Protein AF-F0SVS3-F1 (afdb_monomer)

Mean predicted aligned error: 13.63 Å

Sequence (379 aa):
MGKRDDFSNKVKKILAQRCAYQCSNPSCEKVTVGAHSQNDKAVSIGRACHIEAASEGGPRYNKNMSPEERKSISNAIWLCASCADRIDKDEIRYPVKLLHEWKSDAEKMINPDNHKRAAGNNIRIVSIANTAGGVGKSFVSAAISVAISKVKSKKVLSVSASQSNHSIEFLGLEEENKKAAQYKLKDCAVKLKTYNLPSHQNINVVFLSELEEIALHQSISFGRTDLKKLLHSTAKENEYEYIVCDCGRGLDTNIQREILLCSTDVIIPVGQHNHAFHGMGLICDLLKNSEACENIWTLYSMGFLTANQKINVGMRRRFLEKQEVFKKFNLEINEIKTVVPKNSYIDKLLWEKEDIFNCNKLKDIFFAYEEVVKECFCN

pLDDT: mean 83.93, std 14.07, range [34.34, 98.38]

Radius of gyration: 24.93 Å; Cα contacts (8 Å, |Δi|>4): 654; chains: 1; bounding box: 62×44×80 Å

Nearest PDB structures (foldseek):
  4rz3-assembly1_B  TM=7.048E-01  e=2.963E-06  Geobacillus thermodenitrificans NG80-2
  2oze-assembly1_A-2  TM=6.343E-01  e=2.500E-06  Streptococcus pyogenes
  2ynm-assembly1_B  TM=6.429E-01  e=7.040E-05  Prochlorococcus marinus
  5aun-assembly1_B  TM=6.182E-01  e=3.998E-05  Thermococcus kodakarensis KOD1
  6uyk-assembly2_D  TM=6.529E-01  e=3.431E-04  Cereibacter sphaeroides

Organism: Syntrophobotulus glycolicus (strain DSM 8271 / FlGlyR) (NCBI:txid645991)

Solvent-accessible surface area (backbone atoms only — not comparable to full-atom values): 20736 Å² total; per-residue (Å²): 133,81,82,66,36,70,64,51,72,68,49,46,52,52,50,31,58,47,29,72,36,28,19,22,49,85,87,64,52,44,74,20,63,46,83,39,100,46,94,94,46,66,42,69,51,53,42,75,38,58,49,41,27,43,34,89,94,38,52,63,50,53,91,86,60,49,71,69,55,36,39,30,68,89,31,45,37,35,22,29,55,71,56,48,55,49,45,60,75,36,42,83,86,48,38,59,69,57,50,53,50,29,39,53,52,33,41,60,72,55,40,77,73,58,77,50,78,65,94,62,85,73,62,38,29,37,28,22,35,26,53,34,81,86,18,41,42,35,59,50,34,31,44,46,44,52,20,42,28,66,76,66,71,40,37,28,36,38,33,29,52,28,97,77,40,55,27,47,40,61,62,63,48,50,82,88,51,53,81,79,31,62,72,65,86,76,90,92,68,100,66,80,61,40,31,50,33,94,89,41,80,50,36,32,38,28,57,34,70,49,53,51,54,49,42,49,51,32,30,74,74,62,74,46,70,60,64,56,61,51,53,52,51,54,22,65,79,68,61,29,49,35,34,32,30,20,22,40,48,29,71,87,45,70,67,19,39,51,50,56,44,51,12,30,30,38,40,30,41,33,43,95,53,74,57,25,61,52,20,43,50,55,53,49,66,66,44,54,80,33,90,43,52,78,44,36,35,39,37,75,29,70,79,62,72,48,94,53,59,66,55,48,52,52,53,50,49,52,49,54,62,47,49,63,59,37,50,77,50,77,46,72,75,44,75,57,81,65,71,55,63,73,63,85,59,54,65,58,41,66,72,68,69,53,62,55,92,78,34,78,93,44,46,68,41,52,52,29,36,34,49,41,41,44,71,76,71,69,117

Foldseek 3Di:
DDDFLEADPVLFVVQCVLLVCFALPPLGRDRQWADDPDNVDIHGQKDWAFLAGRDPPFQNHDPVADSVRRRDSLRTGIHGNVVRVVCRVCCPVRDSVNRSVSSVVSSVVPDPVVVPVPPDLQQAEEEQAFLDPPLCLLVLLLLLQQLCCVLVVAAEEEEELDPLNVNVLLLLDDPVCQVVFDWDDDDDDLAQIWTARPVRRSYIYGYNVSVVVVQVVCCVPSVGDDVLVRVVVNCVVVVGSYYRYSLYNQPPDPSSLNSLLQGQEYEQRAELDPSSLVRVVVSLVSNLPRPRHNAYEYHHGPDPVPVPVVSVVVVVVVVVVVQVVSVVSVDHYHYQPQDQDDAPCPVVVSVVSDNPLPDPSRVSRSVSSSVSCCVPPVD

Structure (mmCIF, N/CA/C/O backbone):
data_AF-F0SVS3-F1
#
_entry.id   AF-F0SVS3-F1
#
loop_
_atom_site.group_PDB
_atom_site.id
_atom_site.type_symbol
_atom_site.label_atom_id
_atom_site.label_alt_id
_atom_site.label_comp_id
_atom_site.label_asym_id
_atom_site.label_entity_id
_atom_site.label_seq_id
_atom_site.pdbx_PDB_ins_code
_atom_site.Cartn_x
_atom_site.Cartn_y
_atom_site.Cartn_z
_atom_site.occupancy
_atom_site.B_iso_or_equiv
_atom_site.auth_seq_id
_atom_site.auth_comp_id
_atom_site.auth_asym_id
_atom_site.auth_atom_id
_atom_site.pdbx_PDB_model_num
ATOM 1 N N . MET A 1 1 ? -21.499 -1.870 48.491 1.00 47.75 1 MET A N 1
ATOM 2 C CA . MET A 1 1 ? -21.360 -1.799 47.019 1.00 47.75 1 MET A CA 1
ATOM 3 C C . MET A 1 1 ? -22.389 -0.809 46.505 1.00 47.75 1 MET A C 1
ATOM 5 O O . MET A 1 1 ? -23.573 -1.040 46.712 1.00 47.75 1 MET A O 1
ATOM 9 N N . GLY A 1 2 ? -21.946 0.324 45.955 1.00 57.66 2 GLY A N 1
ATOM 10 C CA . GLY A 1 2 ? -22.840 1.350 45.409 1.00 57.66 2 GLY A CA 1
ATOM 11 C C . GLY A 1 2 ? -23.622 0.852 44.189 1.00 57.66 2 GLY A C 1
ATOM 12 O O . GLY A 1 2 ? -23.239 -0.123 43.544 1.00 57.66 2 GLY A O 1
ATOM 13 N N . LYS A 1 3 ? -24.739 1.518 43.891 1.00 77.69 3 LYS A N 1
ATOM 14 C CA . LYS A 1 3 ? -25.608 1.232 42.741 1.00 77.69 3 LYS A CA 1
ATOM 15 C C . LYS A 1 3 ? -24.817 1.429 41.437 1.00 77.69 3 LYS A C 1
ATOM 17 O O . LYS A 1 3 ? -24.307 2.518 41.200 1.00 77.69 3 LYS A O 1
ATOM 22 N N . ARG A 1 4 ? -24.697 0.379 40.618 1.00 86.25 4 ARG A N 1
ATOM 23 C CA . ARG A 1 4 ? -24.011 0.416 39.316 1.00 86.25 4 ARG A CA 1
ATOM 24 C C . ARG A 1 4 ? -24.964 0.915 38.232 1.00 86.25 4 ARG A C 1
ATOM 26 O O . ARG A 1 4 ? -26.074 0.401 38.091 1.00 86.25 4 ARG A O 1
ATOM 33 N N . ASP A 1 5 ? -24.530 1.900 37.456 1.00 92.69 5 ASP A N 1
ATOM 34 C CA . ASP A 1 5 ? -25.329 2.501 36.390 1.00 92.69 5 ASP A CA 1
ATOM 35 C C . ASP A 1 5 ? -25.196 1.729 35.063 1.00 92.69 5 ASP A C 1
ATOM 37 O O . ASP A 1 5 ? -24.517 2.150 34.126 1.00 92.69 5 ASP A O 1
ATOM 41 N N . ASP A 1 6 ? -25.847 0.567 34.981 1.00 93.94 6 ASP A N 1
ATOM 42 C CA . ASP A 1 6 ? -25.762 -0.316 33.812 1.00 93.94 6 ASP A CA 1
ATOM 43 C C . ASP A 1 6 ? -26.614 0.133 32.612 1.00 93.94 6 ASP A C 1
ATOM 45 O O . ASP A 1 6 ? -27.716 0.674 32.743 1.00 93.94 6 ASP A O 1
ATOM 49 N N . PHE A 1 7 ? -26.118 -0.170 31.407 1.00 96.75 7 PHE A N 1
ATOM 50 C CA . PHE A 1 7 ? -26.831 0.060 30.151 1.00 96.75 7 PHE A CA 1
ATOM 51 C C . PHE A 1 7 ? -28.076 -0.827 30.019 1.00 96.75 7 PHE A C 1
ATOM 53 O O . PHE A 1 7 ? -28.037 -2.032 30.290 1.00 96.75 7 PHE A O 1
ATOM 60 N N . SER A 1 8 ? -29.158 -0.263 29.478 1.00 96.25 8 SER A N 1
ATOM 61 C CA . SER A 1 8 ? -30.348 -1.037 29.111 1.00 96.25 8 SER A CA 1
ATOM 62 C C . SER A 1 8 ? -30.062 -2.012 27.959 1.00 96.25 8 SER A C 1
ATOM 64 O O . SER A 1 8 ? -29.178 -1.784 27.130 1.00 96.25 8 SER A O 1
ATOM 66 N N . ASN A 1 9 ? -30.859 -3.079 27.835 1.00 95.69 9 ASN A N 1
ATOM 67 C CA . ASN A 1 9 ? -30.738 -4.026 26.715 1.00 95.69 9 ASN A CA 1
ATOM 68 C C . ASN A 1 9 ? -30.910 -3.345 25.347 1.00 95.69 9 ASN A C 1
ATOM 70 O O . ASN A 1 9 ? -30.256 -3.733 24.379 1.00 95.69 9 ASN A O 1
ATOM 74 N N . LYS A 1 10 ? -31.735 -2.290 25.279 1.00 97.12 10 LYS A N 1
ATOM 75 C CA . LYS A 1 10 ? -31.895 -1.460 24.079 1.00 97.12 10 LYS A CA 1
ATOM 76 C C . LYS A 1 10 ? -30.579 -0.774 23.703 1.00 97.12 10 LYS A C 1
ATOM 78 O O . LYS A 1 10 ? -30.176 -0.863 22.548 1.00 97.12 10 LYS A O 1
ATOM 83 N N . VAL A 1 11 ? -29.887 -0.155 24.665 1.00 97.06 11 VAL A N 1
ATOM 84 C CA . VAL A 1 11 ? -28.577 0.482 24.428 1.00 97.06 11 VAL A CA 1
ATOM 85 C C . VAL A 1 11 ? -27.547 -0.550 23.982 1.00 97.06 11 VAL A C 1
ATOM 87 O O . VAL A 1 11 ? -26.893 -0.334 22.968 1.00 97.06 11 VAL A O 1
ATOM 90 N N . LYS A 1 12 ? -27.452 -1.697 24.668 1.00 97.62 12 LYS A N 1
ATOM 91 C CA . LYS A 1 12 ? -26.514 -2.777 24.308 1.00 97.62 12 LYS A CA 1
ATOM 92 C C . LYS A 1 12 ? -26.724 -3.260 22.870 1.00 97.62 12 LYS A C 1
ATOM 94 O O . LYS A 1 12 ? -25.761 -3.384 22.121 1.00 97.62 12 LYS A O 1
ATOM 99 N N . LYS A 1 13 ? -27.983 -3.488 22.476 1.00 96.81 13 LYS A N 1
ATOM 100 C CA . LYS A 1 13 ? -28.342 -3.924 21.120 1.00 96.81 13 LYS A CA 1
ATOM 101 C C . LYS A 1 13 ? -27.985 -2.871 20.070 1.00 96.81 13 LYS A C 1
ATOM 103 O O . LYS A 1 13 ? -27.324 -3.208 19.096 1.00 96.81 13 LYS A O 1
ATOM 108 N N . ILE A 1 14 ? -28.384 -1.613 20.279 1.00 96.94 14 ILE A N 1
ATOM 109 C CA . ILE A 1 14 ? -28.089 -0.520 19.338 1.00 96.94 14 ILE A CA 1
ATOM 110 C C . ILE A 1 14 ? -26.575 -0.330 19.206 1.00 96.94 14 ILE A C 1
ATOM 112 O O . ILE A 1 14 ? -26.070 -0.201 18.098 1.00 96.94 14 ILE A O 1
ATOM 116 N N . LEU A 1 15 ? -25.838 -0.355 20.317 1.00 97.19 15 LEU A N 1
ATOM 117 C CA . LEU A 1 15 ? -24.386 -0.198 20.319 1.00 97.19 15 LEU A CA 1
ATOM 118 C C . LEU A 1 15 ? -23.687 -1.290 19.496 1.00 97.19 15 LEU A C 1
ATOM 120 O O . LEU A 1 15 ? -22.839 -0.973 18.668 1.00 97.19 15 LEU A O 1
ATOM 124 N N . ALA A 1 16 ? -24.085 -2.552 19.676 1.00 96.50 16 ALA A N 1
ATOM 125 C CA . ALA A 1 16 ? -23.562 -3.661 18.882 1.00 96.50 16 ALA A CA 1
ATOM 126 C C . ALA A 1 16 ? -23.890 -3.499 17.386 1.00 96.50 16 ALA A C 1
ATOM 128 O O . ALA A 1 16 ? -23.033 -3.704 16.535 1.00 96.50 16 ALA A O 1
ATOM 129 N N . GLN A 1 17 ? -25.111 -3.072 17.052 1.00 94.81 17 GLN A N 1
ATOM 130 C CA . GLN A 1 17 ? -25.530 -2.851 15.663 1.00 94.81 17 GLN A CA 1
ATOM 131 C C . GLN A 1 17 ? -24.743 -1.727 14.977 1.00 94.81 17 GLN A C 1
ATOM 133 O O . GLN A 1 17 ? -24.368 -1.876 13.818 1.00 94.81 17 GLN A O 1
ATOM 138 N N . ARG A 1 18 ? -24.436 -0.637 15.695 1.00 93.44 18 ARG A N 1
ATOM 139 C CA . ARG A 1 18 ? -23.667 0.511 15.173 1.00 93.44 18 ARG A CA 1
ATOM 140 C C . ARG A 1 18 ? -22.237 0.164 14.747 1.00 93.44 18 ARG A C 1
ATOM 142 O O . ARG A 1 18 ? -21.619 0.947 14.042 1.00 93.44 18 ARG A O 1
ATOM 149 N N . CYS A 1 19 ? -21.727 -0.989 15.168 1.00 91.94 19 CYS A N 1
ATOM 150 C CA . CYS A 1 19 ? -20.414 -1.508 14.795 1.00 91.94 19 CYS A CA 1
ATOM 151 C C . CYS A 1 19 ? -20.501 -2.915 14.176 1.00 91.94 19 CYS A C 1
ATOM 153 O O . CYS A 1 19 ? -19.536 -3.667 14.236 1.00 91.94 19 CYS A O 1
ATOM 155 N N . ALA A 1 20 ? -21.661 -3.304 13.624 1.00 91.62 20 ALA A N 1
ATOM 156 C C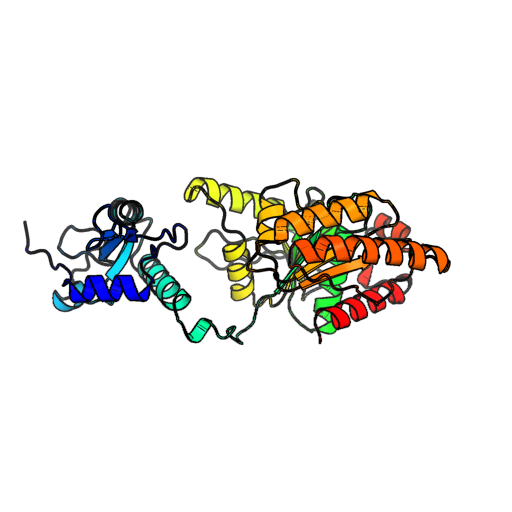A . ALA A 1 20 ? -21.893 -4.610 12.987 1.00 91.62 20 ALA A CA 1
ATOM 157 C C . ALA A 1 20 ? -21.463 -5.813 13.847 1.00 91.62 20 ALA A C 1
ATOM 159 O O . ALA A 1 20 ? -20.986 -6.828 13.342 1.00 91.62 20 ALA A O 1
ATOM 160 N N . TYR A 1 21 ? -21.636 -5.711 15.166 1.00 94.94 21 TYR A N 1
ATOM 161 C CA . TYR A 1 21 ? -21.199 -6.715 16.131 1.00 94.94 21 TYR A CA 1
ATOM 162 C C . TYR A 1 21 ? -19.689 -7.013 16.054 1.00 94.94 21 TYR A C 1
ATOM 164 O O . TYR A 1 21 ? -19.263 -8.097 16.456 1.00 94.94 21 TYR A O 1
ATOM 172 N N . GLN A 1 22 ? -18.859 -6.078 15.594 1.00 93.00 22 GLN A N 1
ATOM 173 C CA . GLN A 1 22 ? -17.401 -6.181 15.624 1.00 93.00 22 GLN A CA 1
ATOM 174 C C . GLN A 1 22 ? -16.813 -5.421 16.814 1.00 93.00 22 GLN A C 1
ATOM 176 O O . GLN A 1 22 ? -17.329 -4.394 17.251 1.00 93.00 22 GLN A O 1
ATOM 181 N N . CYS A 1 23 ? -15.724 -5.946 17.373 1.00 94.62 23 CYS A N 1
ATOM 182 C CA . CYS A 1 23 ? -14.999 -5.287 18.455 1.00 94.62 23 CYS A CA 1
ATOM 183 C C . CYS A 1 23 ? -14.490 -3.907 18.005 1.00 94.62 23 CYS A C 1
ATOM 185 O O . CYS A 1 23 ? -13.712 -3.833 17.060 1.00 94.62 23 CYS A O 1
ATOM 187 N N . SER A 1 24 ? -14.853 -2.835 18.717 1.00 94.38 24 SER A N 1
ATOM 188 C CA . SER A 1 24 ? -14.437 -1.466 18.379 1.00 94.38 24 SER A CA 1
ATOM 189 C C . SER A 1 24 ? -12.953 -1.180 18.620 1.00 94.38 24 SER A C 1
ATOM 191 O O . SER A 1 24 ? -12.482 -0.112 18.255 1.00 94.38 24 SER A O 1
ATOM 193 N N . ASN A 1 25 ? -12.198 -2.099 19.234 1.00 89.19 25 ASN A N 1
ATOM 194 C CA . ASN A 1 25 ? -10.743 -1.982 19.267 1.00 89.19 25 ASN A CA 1
ATOM 195 C C . ASN A 1 25 ? -10.203 -2.171 17.835 1.00 89.19 25 ASN A C 1
ATOM 197 O O . ASN A 1 25 ? -10.298 -3.293 17.321 1.00 89.19 25 ASN A O 1
ATOM 201 N N . PRO A 1 26 ? -9.564 -1.152 1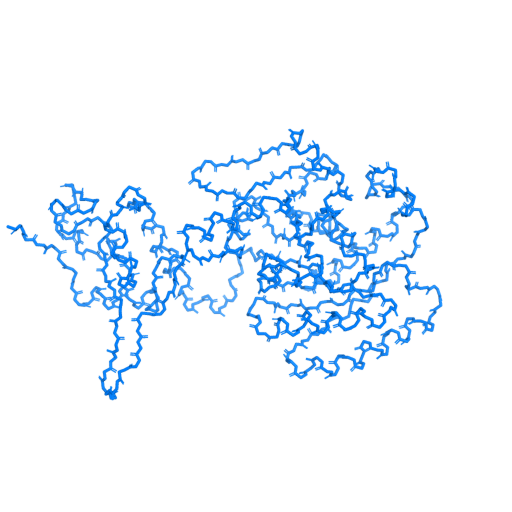7.229 1.00 73.31 26 PRO A N 1
ATOM 202 C CA . PRO A 1 26 ? -9.113 -1.223 15.839 1.00 73.31 26 PRO A CA 1
ATOM 203 C C . PRO A 1 26 ? -8.036 -2.287 15.590 1.00 73.31 26 PRO A C 1
ATOM 205 O O . PRO A 1 26 ? -7.838 -2.750 14.477 1.00 73.31 26 PRO A O 1
ATOM 208 N N . SER A 1 27 ? -7.322 -2.703 16.637 1.00 71.25 27 SER A N 1
ATOM 209 C CA . SER A 1 27 ? -6.347 -3.797 16.548 1.00 71.25 27 SER A CA 1
ATOM 210 C C . SER A 1 27 ? -6.977 -5.189 16.692 1.00 71.25 27 SER A C 1
ATOM 212 O O . SER A 1 27 ? -6.265 -6.184 16.608 1.00 71.25 27 SER A O 1
ATOM 214 N N . CYS A 1 28 ? -8.288 -5.289 16.934 1.00 81.50 28 CYS A N 1
ATOM 215 C CA . CYS A 1 28 ? -8.984 -6.556 17.144 1.00 81.50 28 CYS A CA 1
ATOM 216 C C . CYS A 1 28 ? -10.024 -6.836 16.058 1.00 81.50 28 CYS A C 1
ATOM 218 O O . CYS A 1 28 ? -9.929 -7.880 15.420 1.00 81.50 28 CYS A O 1
ATOM 220 N N . GLU A 1 29 ? -11.027 -5.961 15.899 1.00 80.25 29 GLU A N 1
ATOM 221 C CA . GLU A 1 29 ? -12.121 -6.052 14.900 1.00 80.25 29 GLU A CA 1
ATOM 222 C C . GLU A 1 29 ? -12.883 -7.393 14.861 1.00 80.25 29 GLU A C 1
ATOM 224 O O . GLU A 1 29 ? -13.666 -7.680 13.958 1.00 80.25 29 GLU A O 1
ATOM 229 N N . LYS A 1 30 ? -12.684 -8.241 15.874 1.00 82.81 30 LYS A N 1
ATOM 230 C CA . LYS A 1 30 ? -13.241 -9.589 15.913 1.00 82.81 30 LYS A CA 1
ATOM 231 C C . LYS A 1 30 ? -14.766 -9.534 15.895 1.00 82.81 30 LYS A C 1
ATOM 233 O O . LYS A 1 30 ? -15.363 -8.841 16.723 1.00 82.81 30 LYS A O 1
ATOM 238 N N . VAL A 1 31 ? -15.380 -10.329 15.018 1.00 91.00 31 VAL A N 1
ATOM 239 C CA . VAL A 1 31 ? -16.826 -10.584 15.038 1.00 91.00 31 VAL A CA 1
ATOM 240 C C . VAL A 1 31 ? -17.198 -11.211 16.380 1.00 91.00 31 VAL A C 1
ATOM 242 O O . VAL A 1 31 ? -16.605 -12.197 16.824 1.00 91.00 31 VAL A O 1
ATOM 245 N N . THR A 1 32 ? -18.164 -10.597 17.054 1.00 96.06 32 THR A N 1
ATOM 246 C CA . THR A 1 32 ? -18.535 -10.934 18.433 1.00 96.06 32 THR A CA 1
ATOM 247 C C . THR A 1 32 ? -19.792 -11.786 18.534 1.00 96.06 32 THR A C 1
ATOM 249 O O . THR A 1 32 ? -20.133 -12.195 19.640 1.00 96.06 32 THR A O 1
ATOM 252 N N . VAL A 1 33 ? -20.456 -12.083 17.415 1.00 95.56 33 VAL A N 1
ATOM 253 C CA . VAL A 1 33 ? -21.679 -12.890 17.348 1.00 95.56 33 VAL A CA 1
ATOM 254 C C . VAL A 1 33 ? -21.492 -14.090 16.417 1.00 95.56 33 VAL A C 1
ATOM 256 O O . VAL A 1 33 ? -20.771 -14.001 15.427 1.00 95.56 33 VAL A O 1
ATOM 259 N N . GLY A 1 34 ? -22.132 -15.214 16.727 1.00 90.31 34 GLY A N 1
ATOM 260 C CA . GLY A 1 34 ? -22.084 -16.424 15.909 1.00 90.31 34 GLY A CA 1
ATOM 261 C C . GLY A 1 34 ? -23.301 -17.322 16.112 1.00 90.31 34 GLY A C 1
ATOM 262 O O . GLY A 1 34 ? -24.104 -17.106 17.020 1.00 90.31 34 GLY A O 1
ATOM 263 N N . ALA A 1 35 ? -23.436 -18.336 15.258 1.00 92.62 35 ALA A N 1
ATOM 264 C CA . ALA A 1 35 ? -24.506 -19.321 15.366 1.00 92.62 35 ALA A CA 1
ATOM 265 C C . ALA A 1 35 ? -24.385 -20.134 16.666 1.00 92.62 35 ALA A C 1
ATOM 267 O O . ALA A 1 35 ? -23.284 -20.469 17.108 1.00 92.62 35 ALA A O 1
ATOM 268 N N . HIS A 1 36 ? -25.524 -20.455 17.274 1.00 95.31 36 HIS A N 1
ATOM 269 C CA . HIS A 1 36 ? -25.604 -21.440 18.348 1.00 95.31 36 HIS A CA 1
ATOM 270 C C . HIS A 1 36 ? -25.972 -22.809 17.760 1.00 95.31 36 HIS A C 1
ATOM 272 O O . HIS A 1 36 ? -26.547 -22.895 16.681 1.00 95.31 36 HIS A O 1
ATOM 278 N N . SER A 1 37 ? -25.728 -23.892 18.501 1.00 93.50 37 SER A N 1
ATOM 279 C CA . SER A 1 37 ? -26.204 -25.241 18.148 1.00 93.50 37 SER A CA 1
ATOM 280 C C . SER A 1 37 ? -27.737 -25.391 18.125 1.00 93.50 37 SER A C 1
ATOM 282 O O . SER A 1 37 ? -28.243 -26.444 17.757 1.00 93.50 37 SER A O 1
ATOM 284 N N . GLN A 1 38 ? -28.478 -24.359 18.540 1.00 94.50 38 GLN A N 1
ATOM 285 C CA . GLN A 1 38 ? -29.940 -24.305 18.519 1.00 94.50 38 GLN A CA 1
ATOM 286 C C . GLN A 1 38 ? -30.347 -23.216 17.527 1.00 94.50 38 GLN A C 1
ATOM 288 O O . GLN A 1 38 ? -29.812 -22.109 17.592 1.00 94.50 38 GLN A O 1
ATOM 293 N N . ASN A 1 39 ? -31.281 -23.528 16.627 1.00 92.62 39 ASN A N 1
ATOM 294 C CA . ASN A 1 39 ? -31.619 -22.679 15.477 1.00 92.62 39 ASN A CA 1
ATOM 295 C C . ASN A 1 39 ? -32.217 -21.312 15.856 1.00 92.62 39 ASN A C 1
ATOM 297 O O . ASN A 1 39 ? -32.145 -20.375 15.069 1.00 92.62 39 ASN A O 1
ATOM 301 N N . ASP A 1 40 ? -32.805 -21.189 17.043 1.00 93.56 40 ASP A N 1
ATOM 302 C CA . ASP A 1 40 ? -33.438 -19.974 17.563 1.00 93.56 40 ASP A CA 1
ATOM 303 C C . ASP A 1 40 ? -32.492 -19.111 18.421 1.00 93.56 40 ASP A C 1
ATOM 305 O O . ASP A 1 40 ? -32.921 -18.120 19.017 1.00 93.56 40 ASP A O 1
ATOM 309 N N . LYS A 1 41 ? -31.199 -19.465 18.499 1.00 93.44 41 LYS A N 1
ATOM 310 C CA . LYS A 1 41 ? -30.213 -18.796 19.359 1.00 93.44 41 LYS A CA 1
ATOM 311 C C . LYS A 1 41 ? -28.955 -18.364 18.614 1.00 93.44 41 LYS A C 1
ATOM 313 O O . LYS A 1 41 ? -28.541 -18.942 17.614 1.00 93.44 41 LYS A O 1
ATOM 318 N N . ALA A 1 42 ? -28.293 -17.364 19.188 1.00 93.31 42 ALA A N 1
ATOM 319 C CA . ALA A 1 42 ? -26.969 -16.911 18.786 1.00 93.31 42 ALA A CA 1
ATOM 320 C C . ALA A 1 42 ? -26.033 -16.880 20.001 1.00 93.31 42 ALA A C 1
ATOM 322 O O . ALA A 1 42 ? -26.459 -16.612 21.126 1.00 93.31 42 ALA A O 1
ATOM 323 N N . VAL A 1 43 ? -24.749 -17.132 19.767 1.00 93.69 43 VAL A N 1
ATOM 324 C CA . VAL A 1 43 ? -23.681 -16.921 20.748 1.00 93.69 43 VAL A CA 1
ATOM 325 C C . VAL A 1 43 ? -23.176 -15.492 20.599 1.00 93.69 43 VAL A C 1
ATOM 327 O O . VAL A 1 43 ? -22.951 -15.033 19.483 1.00 93.69 43 VAL A O 1
ATOM 330 N N . SER A 1 44 ? -22.961 -14.793 21.715 1.00 95.19 44 SER A N 1
ATOM 331 C CA . SER A 1 44 ? -22.286 -13.493 21.729 1.00 95.19 44 SER A CA 1
ATOM 332 C C . SER A 1 44 ? -21.146 -13.493 22.740 1.00 95.19 44 SER A C 1
ATOM 334 O O . SER A 1 44 ? -21.344 -13.813 23.910 1.00 95.19 44 SER A O 1
ATOM 336 N N . ILE A 1 45 ? -19.960 -13.093 22.290 1.00 95.25 45 ILE A N 1
ATOM 337 C CA . ILE A 1 45 ? -18.794 -12.791 23.132 1.00 95.25 45 ILE A CA 1
ATOM 338 C C . ILE A 1 45 ? -18.584 -11.278 23.300 1.00 95.25 45 ILE A C 1
ATOM 340 O O . ILE A 1 45 ? -17.565 -10.853 23.848 1.00 95.25 45 ILE A O 1
ATOM 344 N N . GLY A 1 46 ? -19.500 -10.461 22.773 1.00 96.50 46 GLY A N 1
ATOM 345 C CA . GLY A 1 46 ? -19.434 -9.004 22.817 1.00 96.50 46 GLY A CA 1
ATOM 346 C C . GLY A 1 46 ? -20.027 -8.432 24.103 1.00 96.50 46 GLY A C 1
ATOM 347 O O . GLY A 1 46 ? -20.982 -8.974 24.662 1.00 96.50 46 GLY A O 1
ATOM 348 N N . ARG A 1 47 ? -19.451 -7.327 24.576 1.00 97.75 47 ARG A N 1
ATOM 349 C CA . ARG A 1 47 ? -19.846 -6.609 25.787 1.00 97.75 47 ARG A CA 1
ATOM 350 C C . ARG A 1 47 ? -19.980 -5.120 25.477 1.00 97.75 47 ARG A C 1
ATOM 352 O O . ARG A 1 47 ? -19.138 -4.544 24.793 1.00 97.75 47 ARG A O 1
ATOM 359 N N . ALA A 1 48 ? -21.025 -4.500 26.021 1.00 97.50 48 ALA A N 1
ATOM 360 C CA . ALA A 1 48 ? -21.116 -3.048 26.100 1.00 97.50 48 ALA A CA 1
ATOM 361 C C . ALA A 1 48 ? -20.333 -2.588 27.334 1.00 97.50 48 ALA A C 1
ATOM 363 O O . ALA A 1 48 ? -20.746 -2.868 28.461 1.00 97.50 48 ALA A O 1
ATOM 364 N N . CYS A 1 49 ? -19.205 -1.930 27.102 1.00 97.62 49 CYS A N 1
ATOM 365 C CA . CYS A 1 49 ? -18.316 -1.408 28.129 1.00 97.62 49 CYS A CA 1
ATOM 366 C C . CYS A 1 49 ? -18.560 0.085 28.334 1.00 97.62 49 CYS A C 1
ATOM 368 O O . CYS A 1 49 ? -18.893 0.803 27.390 1.00 97.62 49 CYS A O 1
ATOM 370 N N . HIS A 1 50 ? -18.370 0.543 29.565 1.00 97.75 50 HIS A N 1
ATOM 371 C CA . HIS A 1 50 ? -18.380 1.958 29.908 1.00 97.75 50 HIS A CA 1
ATOM 372 C C . 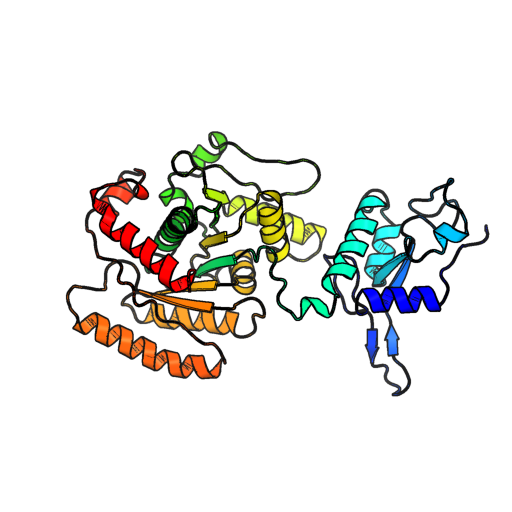HIS A 1 50 ? -17.018 2.578 29.584 1.00 97.75 50 HIS A C 1
ATOM 374 O O . HIS A 1 50 ? -15.983 2.013 29.936 1.00 97.75 50 HIS A O 1
ATOM 380 N N . ILE A 1 51 ? -17.017 3.726 28.908 1.00 97.38 51 ILE A N 1
ATOM 381 C CA . ILE A 1 51 ? -15.796 4.499 28.656 1.00 97.38 51 ILE A CA 1
ATOM 382 C C . ILE A 1 51 ? -15.351 5.172 29.961 1.00 97.38 51 ILE A C 1
ATOM 384 O O . ILE A 1 51 ? -14.226 4.950 30.409 1.00 97.38 51 ILE A O 1
ATOM 388 N N . GLU A 1 52 ? -16.257 5.913 30.601 1.00 96.81 52 GLU A N 1
ATOM 389 C CA . GLU A 1 52 ? -16.145 6.394 31.982 1.00 96.81 52 GLU A CA 1
ATOM 390 C C . GLU A 1 52 ? -17.008 5.520 32.903 1.00 96.81 52 GLU A C 1
ATOM 392 O O . GLU A 1 52 ? -18.166 5.237 32.581 1.00 96.81 52 GLU A O 1
ATOM 397 N N . ALA A 1 53 ? -16.456 5.062 34.033 1.00 94.12 53 ALA A N 1
ATOM 398 C CA . ALA A 1 53 ? -17.060 4.003 34.847 1.00 94.12 53 ALA A CA 1
ATOM 399 C C . ALA A 1 53 ? -18.522 4.232 35.272 1.00 94.12 53 ALA A C 1
ATOM 401 O O . ALA A 1 53 ? -18.951 5.322 35.644 1.00 94.12 53 ALA A O 1
ATOM 402 N N . ALA A 1 54 ? -19.255 3.117 35.348 1.00 93.25 54 ALA A N 1
ATOM 403 C CA . ALA A 1 54 ? -20.645 3.038 35.801 1.00 93.25 54 ALA A CA 1
ATOM 404 C C . ALA A 1 54 ? -20.855 3.326 37.299 1.00 93.25 54 ALA A C 1
ATOM 406 O O . ALA A 1 54 ? -21.992 3.411 37.760 1.00 93.25 54 ALA A O 1
ATOM 407 N N . SER A 1 55 ? -19.783 3.370 38.087 1.00 92.94 55 SER A N 1
ATOM 408 C CA . SER A 1 55 ? -19.836 3.563 39.533 1.00 92.94 55 SER A CA 1
ATOM 409 C C . SER A 1 55 ? -18.514 4.105 40.051 1.00 92.94 55 SER A C 1
ATOM 411 O O . SER A 1 55 ? -17.462 3.897 39.443 1.00 92.94 55 SER A O 1
ATOM 413 N N . GLU A 1 56 ? -18.574 4.744 41.214 1.00 91.56 56 GLU A N 1
ATOM 414 C CA . GLU A 1 56 ? -17.392 5.201 41.935 1.00 91.56 56 GLU A CA 1
ATOM 415 C C . GLU A 1 56 ? -16.424 4.040 42.213 1.00 91.56 56 GLU A C 1
ATOM 417 O O . GLU A 1 56 ? -16.849 2.918 42.504 1.00 91.56 56 GLU A O 1
ATOM 422 N N . GLY A 1 57 ? -15.124 4.304 42.061 1.00 87.88 57 GLY A N 1
ATOM 423 C CA . GLY A 1 57 ? -14.058 3.305 42.198 1.00 87.88 57 GLY A CA 1
ATOM 424 C C . GLY A 1 57 ? -13.857 2.391 40.983 1.00 87.88 57 GLY A C 1
ATOM 425 O O . GLY A 1 57 ? -12.981 1.532 41.021 1.00 87.88 57 GLY A O 1
ATOM 426 N N . GLY A 1 58 ? -14.646 2.550 39.915 1.00 90.31 58 GLY A N 1
ATOM 427 C CA . GLY A 1 58 ? -14.401 1.871 38.642 1.00 90.31 58 GLY A CA 1
ATOM 428 C C . GLY A 1 58 ? -13.345 2.579 37.777 1.00 90.31 58 GLY A C 1
ATOM 429 O O . GLY A 1 58 ? -13.047 3.753 38.019 1.00 90.31 58 GLY A O 1
ATOM 430 N N . PRO A 1 59 ? -12.823 1.905 36.736 1.00 89.31 59 PRO A N 1
ATOM 431 C CA . PRO A 1 59 ? -11.803 2.478 35.867 1.00 89.31 59 PRO A CA 1
ATOM 432 C C . PRO A 1 59 ? -12.261 3.767 35.179 1.00 89.31 59 PRO A C 1
ATOM 434 O O . PRO A 1 59 ? -13.364 3.817 34.630 1.00 89.31 59 PRO A O 1
ATOM 437 N N . ARG A 1 60 ? -11.419 4.806 35.168 1.00 95.19 60 ARG A N 1
ATOM 438 C CA . ARG A 1 60 ? -11.743 6.123 34.564 1.00 95.19 60 ARG A CA 1
ATOM 439 C C . ARG A 1 60 ? -13.035 6.762 35.111 1.00 95.19 60 ARG A C 1
ATOM 441 O O . ARG A 1 60 ? -13.796 7.372 34.360 1.00 95.19 60 ARG A O 1
ATOM 448 N N . TYR A 1 61 ? -13.339 6.599 36.399 1.00 94.94 61 TYR A N 1
ATOM 449 C CA . TYR A 1 61 ? -14.535 7.201 36.997 1.00 94.94 61 TYR A CA 1
ATOM 450 C C . TYR A 1 61 ? -14.513 8.738 36.955 1.00 94.94 61 TYR A C 1
ATOM 452 O O . TYR A 1 61 ? -13.568 9.372 37.424 1.00 94.94 61 TYR A O 1
ATOM 460 N N . ASN A 1 62 ? -15.605 9.339 36.474 1.00 93.88 62 ASN A N 1
ATOM 461 C CA . ASN A 1 62 ? -15.803 10.784 36.459 1.00 93.88 62 ASN A CA 1
ATOM 462 C C . ASN A 1 62 ? -16.887 11.206 37.458 1.00 93.88 62 ASN A C 1
ATOM 464 O O . ASN A 1 62 ? -18.083 10.963 37.273 1.00 93.88 62 ASN A O 1
ATOM 468 N N . LYS A 1 63 ? -16.459 11.901 38.514 1.00 93.44 63 LYS A N 1
ATOM 469 C CA . LYS A 1 63 ? -17.341 12.410 39.574 1.00 93.44 63 LYS A CA 1
ATOM 470 C C . LYS A 1 63 ? -18.359 13.451 39.093 1.00 93.44 63 LYS A C 1
ATOM 472 O O . LYS A 1 63 ? -19.379 13.623 39.747 1.00 93.44 63 LYS A O 1
ATOM 477 N N . ASN A 1 64 ? -18.087 14.128 37.976 1.00 94.50 64 ASN A N 1
ATOM 478 C CA . ASN A 1 64 ? -18.961 15.167 37.431 1.00 94.50 64 ASN A CA 1
ATOM 479 C C . ASN A 1 64 ? -20.031 14.601 36.481 1.00 94.50 64 ASN A C 1
ATOM 481 O O . ASN A 1 64 ? -20.918 15.340 36.074 1.00 94.50 64 ASN A O 1
ATOM 485 N N . MET A 1 65 ? -19.947 13.315 36.121 1.00 93.75 65 MET A N 1
ATOM 486 C CA . MET A 1 65 ? -20.884 12.667 35.205 1.00 93.75 65 MET A CA 1
ATOM 487 C C . MET A 1 65 ? -22.126 12.171 35.953 1.00 93.75 65 MET A C 1
ATOM 489 O O . MET A 1 65 ? -22.008 11.407 36.921 1.00 93.75 65 MET A O 1
ATOM 493 N N . SER A 1 66 ? -23.308 12.564 35.482 1.00 94.50 66 SER A N 1
ATOM 494 C CA . SER A 1 66 ? -24.604 12.145 36.028 1.00 94.50 66 SER A CA 1
ATOM 495 C C . SER A 1 66 ? -24.913 10.660 35.761 1.00 94.50 66 SER A C 1
ATOM 497 O O . SER A 1 66 ? -24.370 10.064 34.824 1.00 94.50 66 SER A O 1
ATOM 499 N N . PRO A 1 67 ? -25.809 10.026 36.544 1.00 93.38 67 PRO A N 1
ATOM 500 C CA . PRO A 1 67 ? -26.256 8.653 36.287 1.00 93.38 67 PRO A CA 1
ATOM 501 C C . PRO A 1 67 ? -26.864 8.449 34.890 1.00 93.38 67 PRO A C 1
ATOM 503 O O . PRO A 1 67 ? -26.720 7.376 34.299 1.00 93.38 67 PRO A O 1
ATOM 506 N N . GLU A 1 68 ? -27.549 9.459 34.356 1.00 93.50 68 GLU A N 1
ATOM 507 C CA . GLU A 1 68 ? -28.130 9.458 33.012 1.00 93.50 68 GLU A CA 1
ATOM 508 C C . GLU A 1 68 ? -27.038 9.447 31.938 1.00 93.50 68 GLU A C 1
ATOM 510 O O . GLU A 1 68 ? -27.095 8.643 31.004 1.00 93.50 68 GLU A O 1
ATOM 515 N N . GLU A 1 69 ? -26.007 10.279 32.096 1.00 94.88 69 GLU A N 1
ATOM 516 C CA . GLU A 1 69 ? -24.854 10.317 31.193 1.00 94.88 69 GLU A CA 1
ATOM 517 C C . GLU A 1 69 ? -24.057 9.011 31.243 1.00 94.88 69 GLU A C 1
ATOM 519 O O . GLU A 1 69 ? -23.693 8.478 30.192 1.00 94.88 69 GLU A O 1
ATOM 524 N N . ARG A 1 70 ? -23.865 8.420 32.431 1.00 95.06 70 ARG A N 1
ATOM 525 C CA . ARG A 1 70 ? -23.174 7.124 32.576 1.00 95.06 70 ARG A CA 1
ATOM 526 C C . ARG A 1 70 ? -23.870 6.003 31.813 1.00 95.06 70 ARG A C 1
ATOM 528 O O . ARG A 1 70 ? -23.191 5.144 31.253 1.00 95.06 70 ARG A O 1
ATOM 535 N N . LYS A 1 71 ? -25.207 6.029 31.766 1.00 95.50 71 LYS A N 1
ATOM 536 C CA . LYS A 1 71 ? -26.056 5.067 31.034 1.00 95.50 71 LYS A CA 1
ATOM 537 C C . LYS A 1 71 ? -26.246 5.417 29.559 1.00 95.50 71 LYS A C 1
ATOM 539 O O . LYS A 1 71 ? -26.869 4.639 28.828 1.00 95.50 71 LYS A O 1
ATOM 544 N N . SER A 1 72 ? -25.757 6.568 29.111 1.00 96.81 72 SER A N 1
ATOM 545 C CA . SER A 1 72 ? -25.911 7.006 27.730 1.00 96.81 72 SER A CA 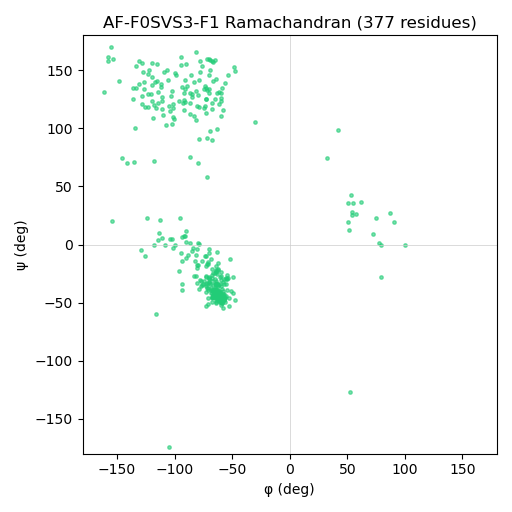1
ATOM 546 C C . SER A 1 72 ? -25.071 6.157 26.779 1.00 96.81 72 SER A C 1
ATOM 548 O O . SER A 1 72 ? -23.943 5.766 27.075 1.00 96.81 72 SER A O 1
ATOM 550 N N . ILE A 1 73 ? -25.589 5.941 25.568 1.00 97.62 73 ILE A N 1
ATOM 551 C CA . ILE A 1 73 ? -24.842 5.283 24.490 1.00 97.62 73 ILE A CA 1
ATOM 552 C C . ILE A 1 73 ? -23.584 6.067 24.076 1.00 97.62 73 ILE A C 1
ATOM 554 O O . ILE A 1 73 ? -22.666 5.484 23.496 1.00 97.62 73 ILE A O 1
ATOM 558 N N . SER A 1 74 ? -23.521 7.372 24.368 1.00 96.44 74 SER A N 1
ATOM 559 C CA . SER A 1 74 ? -22.324 8.195 24.147 1.00 96.44 74 SER A CA 1
ATOM 560 C C . SER A 1 74 ? -21.150 7.764 25.032 1.00 96.44 74 SER A C 1
ATOM 562 O O . SER A 1 74 ? -20.010 7.853 24.587 1.00 96.44 74 SER A O 1
ATOM 564 N N . ASN A 1 75 ? -21.430 7.225 26.223 1.00 97.56 75 ASN A N 1
ATOM 565 C CA . ASN A 1 75 ? -20.447 6.681 27.162 1.00 97.56 75 ASN A CA 1
ATOM 566 C C . ASN A 1 75 ? -20.179 5.173 26.959 1.00 97.56 75 ASN A C 1
ATOM 568 O O . ASN A 1 75 ? -19.518 4.531 27.773 1.00 97.56 75 ASN A O 1
ATOM 572 N N . ALA A 1 76 ? -20.722 4.568 25.901 1.00 97.50 76 ALA A N 1
ATOM 573 C CA . ALA A 1 76 ? -20.649 3.127 25.6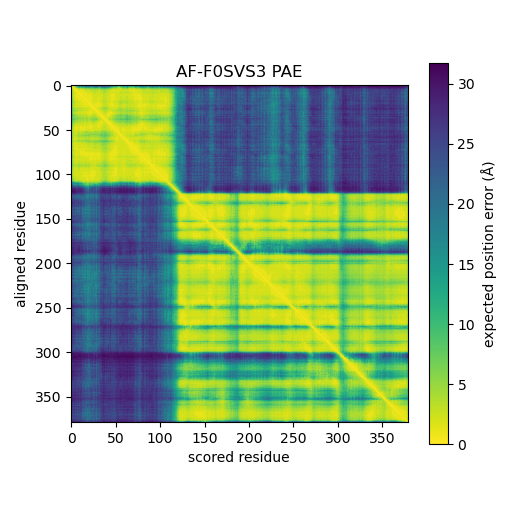86 1.00 97.50 76 ALA A CA 1
ATOM 574 C C . ALA A 1 76 ? -19.766 2.769 24.482 1.00 97.50 76 ALA A C 1
ATOM 576 O O . ALA A 1 76 ? -19.890 3.374 23.413 1.00 97.50 76 ALA A O 1
ATOM 577 N N . ILE A 1 77 ? -18.939 1.730 24.617 1.00 98.06 77 ILE A N 1
ATOM 578 C CA . ILE A 1 77 ? -18.136 1.132 23.537 1.00 98.06 77 ILE A CA 1
ATOM 579 C C . ILE A 1 77 ? -18.388 -0.381 23.457 1.00 98.06 77 ILE A C 1
ATOM 581 O O . ILE A 1 77 ? -18.547 -1.041 24.485 1.00 98.06 77 ILE A O 1
ATOM 585 N N . TRP A 1 78 ? -18.473 -0.945 22.247 1.00 98.31 78 TRP A N 1
ATOM 586 C CA . TRP A 1 78 ? -18.674 -2.386 22.056 1.00 98.31 78 TRP A CA 1
ATOM 587 C C . TRP A 1 78 ? -17.334 -3.103 21.904 1.00 98.31 78 TRP A C 1
ATOM 589 O O . TRP A 1 78 ? -16.569 -2.809 20.991 1.00 98.31 78 TRP A O 1
ATOM 599 N N . LEU A 1 79 ? -17.033 -4.067 22.768 1.00 97.81 79 LEU A N 1
ATOM 600 C CA . LEU A 1 79 ? -15.771 -4.810 22.724 1.00 97.81 79 LEU A CA 1
ATOM 601 C C . LEU A 1 79 ? -16.014 -6.312 22.849 1.00 97.81 79 LEU A C 1
ATOM 603 O O . LEU A 1 79 ? -16.986 -6.750 23.459 1.00 97.81 79 LEU A O 1
ATOM 607 N N . CYS A 1 80 ? -15.114 -7.129 22.304 1.00 97.06 80 CYS A N 1
ATOM 608 C CA . CYS A 1 80 ? -15.089 -8.550 22.643 1.00 97.06 80 CYS A CA 1
ATOM 609 C C . CYS A 1 80 ? -14.670 -8.733 24.112 1.00 97.06 80 CYS A C 1
ATOM 611 O O . CYS A 1 80 ? -14.006 -7.869 24.688 1.00 97.06 80 CYS A O 1
ATOM 613 N N . ALA A 1 81 ? -15.020 -9.873 24.710 1.00 95.19 81 ALA A N 1
ATOM 614 C CA . ALA A 1 81 ? -14.732 -10.167 26.114 1.00 95.19 81 ALA A CA 1
ATOM 615 C C . ALA A 1 81 ? -13.265 -9.907 26.516 1.00 95.19 81 ALA A C 1
ATOM 617 O O . ALA A 1 81 ? -13.022 -9.301 27.554 1.00 95.19 81 ALA A O 1
ATOM 618 N N . SER A 1 82 ? -12.294 -10.282 25.676 1.00 93.44 82 SER A N 1
ATOM 619 C CA . SER A 1 82 ? -10.869 -10.087 25.974 1.00 93.44 82 SER A CA 1
ATOM 620 C C . SER A 1 82 ? -10.429 -8.622 25.918 1.00 93.44 82 SER A C 1
ATOM 622 O O . SER A 1 82 ? -9.629 -8.190 26.746 1.00 93.44 82 SER A O 1
ATOM 624 N N . CYS A 1 83 ? -10.933 -7.837 24.961 1.00 92.12 83 CYS A N 1
ATOM 625 C CA . CYS A 1 83 ? -10.638 -6.406 24.892 1.00 92.12 83 CYS A CA 1
ATOM 626 C C . CYS A 1 83 ? -11.331 -5.634 26.014 1.00 92.12 83 CYS A C 1
ATOM 628 O O . CYS A 1 83 ? -10.715 -4.734 26.572 1.00 92.12 83 CYS A O 1
ATOM 630 N N . ALA A 1 84 ? -12.556 -6.022 26.376 1.00 96.62 84 ALA A N 1
ATOM 631 C CA . ALA A 1 84 ? -13.261 -5.478 27.531 1.00 96.62 84 ALA A CA 1
ATOM 632 C C . ALA A 1 84 ? -12.435 -5.645 28.817 1.00 96.62 84 ALA A C 1
ATOM 634 O O . ALA A 1 84 ? -12.179 -4.671 29.514 1.00 96.62 84 ALA A O 1
ATOM 635 N N . ASP A 1 85 ? -11.928 -6.855 29.080 1.00 93.31 85 ASP A N 1
ATOM 636 C CA . ASP A 1 85 ? -11.107 -7.113 30.270 1.00 93.31 85 ASP A CA 1
ATOM 637 C C . ASP A 1 85 ? -9.779 -6.333 30.248 1.00 93.31 85 ASP A C 1
ATOM 639 O O . ASP A 1 85 ? -9.273 -5.932 31.294 1.00 93.31 85 ASP A O 1
ATOM 643 N N . ARG A 1 86 ? -9.190 -6.121 29.062 1.00 93.19 86 ARG A N 1
ATOM 644 C CA . ARG A 1 86 ? -7.930 -5.377 28.905 1.00 93.19 86 ARG A CA 1
ATOM 645 C C . ARG A 1 86 ? -8.073 -3.897 29.243 1.00 93.19 86 ARG A C 1
ATOM 647 O O . ARG A 1 86 ? -7.212 -3.374 29.942 1.00 93.19 86 ARG A O 1
ATOM 654 N N . ILE A 1 87 ? -9.121 -3.236 28.746 1.00 92.44 87 ILE A N 1
ATOM 655 C CA . ILE A 1 87 ? -9.283 -1.789 28.953 1.00 92.44 87 ILE A CA 1
ATOM 656 C C . ILE A 1 87 ? -9.553 -1.439 30.418 1.00 92.44 87 ILE A C 1
ATOM 658 O O . ILE A 1 87 ? -9.184 -0.356 30.859 1.00 92.44 87 ILE A O 1
ATOM 662 N N . ASP A 1 88 ? -10.166 -2.348 31.177 1.00 91.69 88 ASP A N 1
ATOM 663 C CA . ASP A 1 88 ? -10.482 -2.128 32.590 1.00 91.69 88 ASP A CA 1
ATOM 664 C C . ASP A 1 88 ? -9.291 -2.415 33.513 1.00 91.69 88 ASP A C 1
ATOM 666 O O . ASP A 1 88 ? -9.191 -1.819 34.580 1.00 91.69 88 ASP A O 1
ATOM 670 N N . LYS A 1 89 ? -8.366 -3.295 33.107 1.00 93.25 89 LYS A N 1
ATOM 671 C CA . LYS A 1 89 ? -7.159 -3.623 33.889 1.00 93.25 89 LYS A CA 1
ATOM 672 C C . LYS A 1 89 ? -6.024 -2.606 33.746 1.00 93.25 89 LYS A C 1
ATOM 674 O O . LYS A 1 89 ? -5.107 -2.633 34.559 1.00 93.25 89 LYS A O 1
ATOM 679 N N . ASP A 1 90 ? -6.056 -1.762 32.718 1.00 90.62 90 ASP A N 1
ATOM 680 C CA . ASP A 1 90 ? -4.981 -0.815 32.398 1.00 90.62 90 ASP A CA 1
ATOM 681 C C . ASP A 1 90 ? -5.557 0.529 31.919 1.00 90.62 90 ASP A C 1
ATOM 683 O O . ASP A 1 90 ? -5.507 0.899 30.746 1.00 90.62 90 ASP A O 1
ATOM 687 N N . GLU A 1 91 ? -6.172 1.265 32.841 1.00 90.44 91 GLU A N 1
ATOM 688 C CA . GLU A 1 91 ? -6.831 2.539 32.534 1.00 90.44 91 GLU A CA 1
ATOM 689 C C . GLU A 1 91 ? -5.886 3.648 32.060 1.00 90.44 91 GLU A C 1
ATOM 691 O O . GLU A 1 91 ? -6.315 4.542 31.330 1.00 90.44 91 GLU A O 1
ATOM 696 N N . ILE A 1 92 ? -4.603 3.561 32.426 1.00 88.44 92 ILE A N 1
ATOM 697 C CA . ILE A 1 92 ? -3.565 4.502 31.999 1.00 88.44 92 ILE A CA 1
ATOM 698 C C . ILE A 1 92 ? -3.266 4.300 30.513 1.00 88.44 92 ILE A C 1
ATOM 700 O O . ILE A 1 92 ? -3.216 5.269 29.756 1.00 88.44 92 ILE A O 1
ATOM 704 N N . ARG A 1 93 ? -3.110 3.044 30.069 1.00 84.88 93 ARG A N 1
ATOM 705 C CA . ARG A 1 93 ? -2.888 2.722 28.653 1.00 84.88 93 ARG A CA 1
ATOM 706 C C . ARG A 1 93 ? -4.122 2.958 27.789 1.00 84.88 93 ARG A C 1
ATOM 708 O O . ARG A 1 93 ? -3.981 3.241 26.599 1.00 84.88 93 ARG A O 1
ATOM 715 N N . TYR A 1 94 ? -5.318 2.846 28.365 1.00 89.88 94 TYR A N 1
ATOM 716 C CA . TYR A 1 94 ? -6.588 3.033 27.663 1.00 89.88 94 TYR A CA 1
ATOM 717 C C . TYR A 1 94 ? -7.387 4.206 28.248 1.00 89.88 94 TYR A C 1
ATOM 719 O O . TYR A 1 94 ? -8.410 3.977 28.903 1.00 89.88 94 TYR A O 1
ATOM 727 N N . PRO A 1 95 ? -6.951 5.462 28.019 1.00 91.62 95 PRO A N 1
ATOM 728 C CA . PRO A 1 95 ? -7.635 6.642 28.534 1.00 91.62 95 PRO A CA 1
ATOM 729 C C . PRO A 1 95 ? -8.964 6.905 27.808 1.00 91.62 95 PRO A C 1
ATOM 731 O O . PRO A 1 95 ? -9.165 6.489 26.665 1.00 91.62 95 PRO A O 1
ATOM 734 N N . VAL A 1 96 ? -9.851 7.679 28.447 1.00 93.00 96 VAL A N 1
ATOM 735 C CA . VAL A 1 96 ? -11.192 8.060 27.942 1.00 93.00 96 VAL A CA 1
ATOM 736 C C . VAL A 1 96 ? -11.157 8.548 26.491 1.00 93.00 96 VAL A C 1
ATOM 738 O O . VAL A 1 96 ? -11.919 8.070 25.650 1.00 93.00 96 VAL A O 1
ATOM 741 N N . LYS A 1 97 ? -10.222 9.454 26.173 1.00 90.31 97 LYS A N 1
ATOM 742 C CA . LYS A 1 97 ? -10.058 10.017 24.826 1.00 90.31 97 LYS A CA 1
ATOM 743 C C . 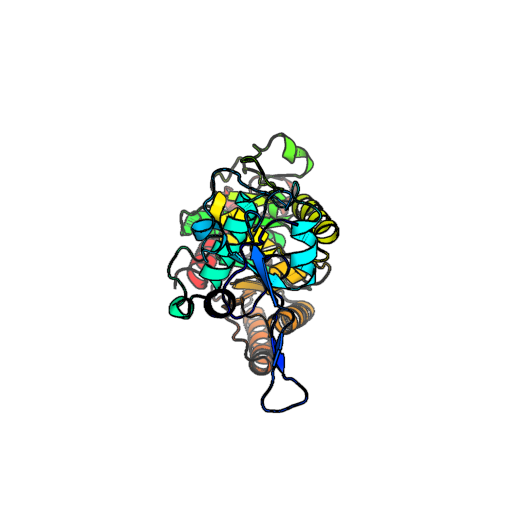LYS A 1 97 ? -9.847 8.930 23.763 1.00 90.31 97 LYS A C 1
ATOM 745 O O . LYS A 1 97 ? -10.527 8.945 22.742 1.00 90.31 97 LYS A O 1
ATOM 750 N N . LEU A 1 98 ? -8.968 7.963 24.033 1.00 84.19 98 LEU A N 1
ATOM 751 C CA . LEU A 1 98 ? -8.662 6.867 23.110 1.00 84.19 98 LEU A CA 1
ATOM 752 C C . LEU A 1 98 ? -9.886 5.973 22.868 1.00 84.19 98 LEU A C 1
ATOM 754 O O . LEU A 1 98 ? -10.150 5.566 21.741 1.00 84.19 98 LEU A O 1
ATOM 758 N N . LEU A 1 99 ? -10.660 5.676 23.915 1.00 94.81 99 LEU A N 1
ATOM 759 C CA . LEU A 1 99 ? -11.860 4.846 23.781 1.00 94.81 99 LEU A CA 1
ATOM 760 C C . LEU A 1 99 ? -12.975 5.562 23.001 1.00 94.81 99 LEU A C 1
ATOM 762 O O . LEU A 1 99 ? -13.693 4.922 22.231 1.00 94.81 99 LEU A O 1
ATOM 766 N N . HIS A 1 100 ? -13.097 6.886 23.132 1.00 94.81 100 HIS A N 1
ATOM 767 C CA . HIS A 1 100 ? -13.985 7.669 22.270 1.00 94.81 100 HIS A CA 1
ATOM 768 C C . HIS A 1 100 ? -13.532 7.668 20.805 1.00 94.81 100 HIS A C 1
ATOM 770 O O . HIS A 1 100 ? -14.379 7.553 19.918 1.00 94.81 100 HIS A O 1
ATOM 776 N N . GLU A 1 101 ? -12.224 7.745 20.544 1.00 82.56 101 GLU A N 1
ATOM 777 C CA . GLU A 1 101 ? -11.667 7.610 19.191 1.00 82.56 101 GLU A CA 1
ATOM 778 C C . GLU A 1 101 ? -12.000 6.232 18.599 1.00 82.56 101 GLU A C 1
ATOM 780 O O . GLU A 1 101 ? -12.591 6.157 17.525 1.00 82.56 101 GLU A O 1
ATOM 785 N N . TRP A 1 102 ? -11.752 5.147 19.342 1.00 91.56 102 TRP A N 1
ATOM 786 C CA . TRP A 1 102 ? -12.088 3.778 18.923 1.00 91.56 102 TRP A CA 1
ATOM 787 C C . TRP A 1 102 ? -13.570 3.602 18.594 1.00 91.56 102 TRP A C 1
ATOM 789 O O . TRP A 1 102 ? -13.919 3.026 17.564 1.00 91.56 102 TRP A O 1
ATOM 799 N N . LYS A 1 103 ? -14.453 4.124 19.452 1.00 94.56 103 LYS A N 1
ATOM 800 C CA . LYS A 1 103 ? -15.898 4.130 19.204 1.00 94.56 103 LYS A CA 1
ATOM 801 C C . LYS A 1 103 ? -16.226 4.870 17.907 1.00 94.56 103 LYS A C 1
ATOM 803 O O . LYS A 1 103 ? -16.964 4.340 17.082 1.00 94.56 103 LYS A O 1
ATOM 808 N N . SER A 1 104 ? -15.704 6.086 17.733 1.00 87.44 104 SER A N 1
ATOM 809 C CA . SER A 1 104 ? -15.992 6.909 16.554 1.00 87.44 104 SER A CA 1
ATOM 810 C C . SER A 1 104 ? -15.527 6.236 15.265 1.00 87.44 104 SER A C 1
ATOM 812 O O . SER A 1 104 ? -16.274 6.221 14.288 1.00 87.44 104 SER A O 1
ATOM 814 N N . ASP A 1 105 ? -14.328 5.658 15.271 1.00 79.62 105 ASP A N 1
ATOM 815 C CA . ASP A 1 105 ? -13.758 4.965 14.117 1.00 79.62 105 ASP A CA 1
ATOM 816 C C . ASP A 1 105 ? -14.590 3.735 13.741 1.00 79.62 105 ASP A C 1
ATOM 818 O O . ASP A 1 105 ? -15.000 3.604 12.587 1.00 79.62 105 ASP A O 1
ATOM 822 N N . ALA A 1 106 ? -14.919 2.883 14.717 1.00 86.25 106 ALA A N 1
ATOM 823 C CA . ALA A 1 106 ? -15.716 1.680 14.484 1.00 86.25 106 ALA A CA 1
ATOM 824 C C . ALA A 1 106 ? -17.114 2.003 13.929 1.00 86.25 106 ALA A C 1
ATOM 826 O O . ALA A 1 106 ? -17.589 1.339 13.009 1.00 86.25 106 ALA A O 1
ATOM 827 N N . GLU A 1 107 ? -17.767 3.046 14.449 1.00 88.94 107 GLU A N 1
ATOM 828 C CA . GLU A 1 107 ? -19.085 3.475 13.967 1.00 88.94 107 GLU A CA 1
ATOM 829 C C . GLU A 1 107 ? -19.019 4.092 12.555 1.00 88.94 107 GLU A C 1
ATOM 831 O O . GLU A 1 107 ? -19.945 3.916 11.764 1.00 88.94 107 GLU A O 1
ATOM 836 N N . LYS A 1 108 ? -17.925 4.782 12.199 1.00 81.94 108 LYS A N 1
ATOM 837 C CA . LYS A 1 108 ? -17.725 5.346 10.850 1.00 81.94 108 LYS A CA 1
ATOM 838 C C . LYS A 1 108 ? -17.420 4.283 9.801 1.00 81.94 108 LYS A C 1
ATOM 840 O O . LYS A 1 108 ? -17.843 4.434 8.657 1.00 81.94 108 LYS A O 1
ATOM 845 N N . MET A 1 109 ? -16.681 3.235 10.167 1.00 70.00 109 MET A N 1
ATOM 846 C CA . MET A 1 109 ? -16.333 2.146 9.248 1.00 70.00 109 MET A CA 1
ATOM 847 C C . MET A 1 109 ? -17.574 1.379 8.772 1.00 70.00 109 MET A C 1
ATOM 849 O O . MET A 1 109 ? -17.624 0.963 7.620 1.00 70.00 109 MET A O 1
ATOM 853 N N . ILE A 1 110 ? -18.596 1.264 9.625 1.00 73.62 110 ILE A N 1
ATOM 854 C CA . ILE A 1 110 ? -19.810 0.459 9.409 1.00 73.62 110 ILE A CA 1
ATOM 855 C C . ILE A 1 110 ? -20.979 1.282 8.824 1.00 73.62 110 ILE A C 1
ATOM 857 O O . ILE A 1 110 ? -22.146 0.913 8.935 1.00 73.62 110 ILE A O 1
ATOM 861 N N . ASN A 1 111 ? -20.709 2.412 8.165 1.00 63.22 111 ASN A N 1
ATOM 862 C CA . ASN A 1 111 ? -21.767 3.144 7.467 1.00 63.22 111 ASN A CA 1
ATOM 863 C C . ASN A 1 111 ? -22.164 2.409 6.164 1.00 63.22 111 ASN A C 1
ATOM 865 O O . ASN A 1 111 ? -21.324 2.311 5.271 1.00 63.22 111 ASN A O 1
ATOM 869 N N . PRO A 1 112 ? -23.411 1.921 6.000 1.00 51.97 112 PRO A N 1
ATOM 870 C CA . PRO A 1 112 ? -23.845 1.250 4.772 1.00 51.97 112 PRO A CA 1
ATOM 871 C C . PRO A 1 112 ? -23.800 2.157 3.529 1.00 51.97 112 PRO A C 1
ATOM 873 O O . PRO A 1 112 ? -23.643 1.648 2.421 1.00 51.97 112 PRO A O 1
ATOM 876 N N . ASP A 1 113 ? -23.831 3.485 3.689 1.00 54.16 113 ASP A N 1
ATOM 877 C CA . ASP A 1 113 ? -23.605 4.422 2.579 1.00 54.16 113 ASP A CA 1
ATOM 878 C C . ASP A 1 113 ? -22.138 4.451 2.108 1.00 54.16 113 ASP A C 1
ATOM 880 O O . ASP A 1 113 ? -21.868 4.879 0.985 1.00 54.16 113 ASP A O 1
ATOM 884 N N . ASN A 1 114 ? -21.190 3.909 2.890 1.00 45.31 114 ASN A N 1
ATOM 885 C CA . ASN A 1 114 ? -19.808 3.685 2.440 1.00 45.31 114 ASN A CA 1
ATOM 886 C C . ASN A 1 114 ? -19.697 2.553 1.397 1.00 45.31 114 ASN A C 1
ATOM 888 O O . ASN A 1 114 ? -18.613 2.339 0.856 1.00 45.31 114 ASN A O 1
ATOM 892 N N . HIS A 1 115 ? -20.792 1.848 1.066 1.00 39.78 115 HIS A N 1
ATOM 893 C CA . HIS A 1 115 ? -20.839 0.980 -0.118 1.00 39.78 115 HIS A CA 1
ATOM 894 C C . HIS A 1 115 ? -20.922 1.764 -1.438 1.00 39.78 115 HIS A C 1
ATOM 896 O O . HIS A 1 115 ? -20.700 1.190 -2.504 1.00 39.78 115 HIS A O 1
ATOM 902 N N . LYS A 1 116 ? -21.136 3.085 -1.397 1.00 35.12 116 LYS A N 1
ATOM 903 C CA . LYS A 1 116 ? -20.602 3.967 -2.436 1.00 35.12 116 LYS A CA 1
ATOM 904 C C . LYS A 1 116 ? -19.191 4.337 -2.008 1.00 35.12 116 LYS A C 1
ATOM 906 O O . LYS A 1 116 ? -19.038 5.043 -1.017 1.00 35.12 116 LYS A O 1
ATOM 911 N N . ARG A 1 117 ? -18.188 3.853 -2.758 1.00 40.69 117 ARG A N 1
ATOM 912 C CA . ARG A 1 117 ? -16.785 4.308 -2.707 1.00 40.69 117 ARG A CA 1
ATOM 913 C C . ARG A 1 117 ? -16.768 5.786 -2.318 1.00 40.69 117 ARG A C 1
ATOM 915 O O . ARG A 1 117 ? -17.182 6.625 -3.119 1.00 40.69 117 ARG A O 1
ATOM 922 N N . ALA A 1 118 ? -16.399 6.087 -1.074 1.00 35.28 118 ALA A N 1
ATOM 923 C CA . ALA A 1 118 ? -16.402 7.454 -0.589 1.00 35.28 118 ALA A CA 1
ATOM 924 C C . ALA A 1 118 ? -15.441 8.250 -1.477 1.00 35.28 118 ALA A C 1
ATOM 926 O O . ALA A 1 118 ? -14.233 8.028 -1.456 1.00 35.28 118 ALA A O 1
ATOM 927 N N . ALA A 1 119 ? -15.988 9.154 -2.287 1.00 37.44 119 ALA A N 1
ATOM 928 C CA . ALA A 1 119 ? -15.249 10.099 -3.112 1.00 37.44 119 ALA A CA 1
ATOM 929 C C . ALA A 1 119 ? -14.616 11.190 -2.226 1.00 37.44 119 ALA A C 1
ATOM 931 O O . ALA A 1 119 ? -14.917 12.373 -2.349 1.00 37.44 119 ALA A O 1
ATOM 932 N N . GLY A 1 120 ? -13.779 10.776 -1.274 1.00 36.78 120 GLY A N 1
ATOM 933 C CA . GLY A 1 120 ? -13.029 11.635 -0.369 1.00 36.78 120 GLY A CA 1
ATOM 934 C C . GLY A 1 120 ? -11.592 11.142 -0.306 1.00 36.78 120 GLY A C 1
ATOM 935 O O . GLY A 1 120 ? -11.330 10.154 0.368 1.00 36.78 120 GLY A O 1
ATOM 936 N N . ASN A 1 121 ? -10.697 11.810 -1.046 1.00 51.09 121 ASN A N 1
ATOM 937 C CA . ASN A 1 121 ? -9.251 11.554 -1.136 1.00 51.09 121 ASN A CA 1
ATOM 938 C C . ASN A 1 121 ? -8.866 10.075 -0.979 1.00 51.09 121 ASN A C 1
ATOM 940 O O . ASN A 1 121 ? -8.357 9.656 0.064 1.00 51.09 121 ASN A O 1
ATOM 944 N N . ASN A 1 122 ? -9.121 9.282 -2.022 1.00 72.25 122 ASN A N 1
ATOM 945 C CA . ASN A 1 122 ? -8.734 7.878 -2.043 1.00 72.25 122 ASN A CA 1
ATOM 946 C C . ASN A 1 122 ? -7.203 7.809 -2.136 1.00 72.25 122 ASN A C 1
ATOM 948 O O . ASN A 1 122 ? -6.635 8.001 -3.209 1.00 72.25 122 ASN A O 1
ATOM 952 N N . ILE A 1 123 ? -6.538 7.619 -0.994 1.00 88.75 123 ILE A N 1
ATOM 953 C CA . ILE A 1 123 ? -5.090 7.402 -0.942 1.00 88.75 123 ILE A CA 1
ATOM 954 C C . ILE A 1 123 ? -4.791 6.171 -1.793 1.00 88.75 123 ILE A C 1
ATOM 956 O O . ILE A 1 123 ? -5.245 5.075 -1.458 1.00 88.75 123 ILE A O 1
ATOM 960 N N . ARG A 1 124 ? -4.040 6.354 -2.879 1.00 92.75 124 ARG A N 1
ATOM 961 C CA . ARG A 1 124 ? -3.643 5.260 -3.767 1.00 92.75 124 ARG A CA 1
ATOM 962 C C . ARG A 1 124 ? -2.315 4.695 -3.305 1.00 92.75 124 ARG A C 1
ATOM 964 O O . ARG A 1 124 ? -1.326 5.422 -3.213 1.00 92.75 124 ARG A O 1
ATOM 971 N N . ILE A 1 125 ? -2.298 3.401 -3.019 1.00 96.25 125 ILE A N 1
ATOM 972 C CA . ILE A 1 125 ? -1.084 2.665 -2.678 1.00 96.25 125 ILE A CA 1
ATOM 973 C C . ILE A 1 125 ? -0.655 1.916 -3.939 1.00 96.25 125 ILE A C 1
ATOM 975 O O . ILE A 1 125 ? -1.305 0.957 -4.350 1.00 96.25 125 ILE A O 1
ATOM 979 N N . VAL A 1 126 ? 0.424 2.389 -4.556 1.00 97.50 126 VAL A N 1
ATOM 980 C CA . VAL A 1 126 ? 0.990 1.880 -5.805 1.00 97.50 126 VAL A CA 1
ATOM 981 C C . VAL A 1 126 ? 2.214 1.031 -5.479 1.00 97.50 126 VAL A C 1
ATOM 983 O O . VAL A 1 126 ? 3.283 1.565 -5.192 1.00 97.50 126 VAL A O 1
ATOM 986 N N . SER A 1 127 ? 2.092 -0.292 -5.534 1.00 97.56 127 SER A N 1
ATOM 987 C CA . SER A 1 127 ? 3.229 -1.189 -5.301 1.00 97.56 127 SER A CA 1
ATOM 988 C C . SER A 1 127 ? 3.933 -1.585 -6.583 1.00 97.56 127 SER A C 1
ATOM 990 O O . SER A 1 127 ? 3.297 -1.990 -7.553 1.00 97.56 127 SER A O 1
ATOM 992 N N . ILE A 1 128 ? 5.262 -1.556 -6.556 1.00 96.56 128 ILE A N 1
ATOM 993 C CA . ILE A 1 128 ? 6.115 -2.095 -7.608 1.00 96.56 128 ILE A CA 1
ATOM 994 C C . ILE A 1 128 ? 6.685 -3.422 -7.110 1.00 96.56 128 ILE A C 1
ATOM 996 O O . ILE A 1 128 ? 7.460 -3.451 -6.153 1.00 96.56 128 ILE A O 1
ATOM 1000 N N . ALA A 1 129 ? 6.315 -4.533 -7.753 1.00 94.56 129 ALA A N 1
ATOM 1001 C CA . ALA A 1 129 ? 6.757 -5.860 -7.326 1.00 94.56 129 ALA A CA 1
ATOM 1002 C C . ALA A 1 129 ? 6.926 -6.847 -8.480 1.00 94.56 129 ALA A C 1
ATOM 1004 O O . ALA A 1 129 ? 6.116 -6.919 -9.398 1.00 94.56 129 ALA A O 1
ATOM 1005 N N . ASN A 1 130 ? 7.973 -7.664 -8.388 1.00 91.19 130 ASN A N 1
ATOM 1006 C CA . ASN A 1 130 ? 8.132 -8.896 -9.156 1.00 91.19 130 ASN A CA 1
ATOM 1007 C C . ASN A 1 130 ? 9.190 -9.764 -8.461 1.00 91.19 130 ASN A C 1
ATOM 1009 O O . ASN A 1 130 ? 10.294 -9.291 -8.167 1.00 91.19 130 ASN A O 1
ATOM 1013 N N . THR A 1 131 ? 8.886 -11.042 -8.237 1.00 88.12 131 THR A N 1
ATOM 1014 C CA . THR A 1 131 ? 9.808 -11.976 -7.573 1.00 88.12 131 THR A CA 1
ATOM 1015 C C . THR A 1 131 ? 11.092 -12.219 -8.378 1.00 88.12 131 THR A C 1
ATOM 1017 O O . THR A 1 131 ? 12.110 -12.642 -7.816 1.00 88.12 131 THR A O 1
ATOM 1020 N N . ALA A 1 132 ? 11.084 -11.909 -9.680 1.00 85.25 132 ALA A N 1
ATOM 1021 C CA . ALA A 1 132 ? 12.260 -11.964 -10.537 1.00 85.25 132 ALA A CA 1
ATOM 1022 C C . ALA A 1 132 ? 13.252 -10.826 -10.242 1.00 85.25 132 ALA A C 1
ATOM 1024 O O . ALA A 1 132 ? 12.891 -9.649 -10.137 1.00 85.25 132 ALA A O 1
ATOM 1025 N N . GLY A 1 133 ? 14.537 -11.172 -10.152 1.00 80.56 133 GLY A N 1
ATOM 1026 C CA . GLY A 1 133 ? 15.634 -10.203 -10.110 1.00 80.56 133 GLY A CA 1
ATOM 1027 C C . GLY A 1 133 ? 15.832 -9.489 -11.454 1.00 80.56 133 GLY A C 1
ATOM 1028 O O . GLY A 1 133 ? 15.393 -9.976 -12.497 1.00 80.56 133 GLY A O 1
ATOM 1029 N N . GLY A 1 134 ? 16.483 -8.323 -11.421 1.00 77.75 134 GLY A N 1
ATOM 1030 C CA . GLY A 1 134 ? 16.958 -7.632 -12.630 1.00 77.75 134 GLY A CA 1
ATOM 1031 C C . GLY A 1 134 ? 15.895 -6.967 -13.514 1.00 77.75 134 GLY A C 1
ATOM 1032 O O . GLY A 1 134 ? 16.227 -6.510 -14.596 1.00 77.75 134 GLY A O 1
ATOM 1033 N N . VAL A 1 135 ? 14.632 -6.882 -13.081 1.00 81.00 135 VAL A N 1
ATOM 1034 C CA . VAL A 1 135 ? 13.546 -6.229 -13.852 1.00 81.00 135 VAL A CA 1
ATOM 1035 C C . VAL A 1 135 ? 13.374 -4.729 -13.546 1.00 81.00 135 VAL A C 1
ATOM 1037 O O . VAL A 1 135 ? 12.361 -4.135 -13.893 1.00 81.00 135 VAL A O 1
ATOM 1040 N N . GLY A 1 136 ? 14.327 -4.113 -12.838 1.00 85.06 136 GLY A N 1
ATOM 1041 C CA . GLY A 1 136 ? 14.336 -2.663 -12.598 1.00 85.06 136 GLY A CA 1
ATOM 1042 C C . GLY A 1 136 ? 13.340 -2.126 -11.565 1.00 85.06 136 GLY A C 1
ATOM 1043 O O . GLY A 1 136 ? 13.013 -0.951 -11.613 1.00 85.06 136 GLY A O 1
ATOM 1044 N N . LYS A 1 137 ? 12.852 -2.949 -10.630 1.00 89.56 137 LYS A N 1
ATOM 1045 C CA . LYS A 1 137 ? 11.791 -2.589 -9.660 1.00 89.56 137 LYS A CA 1
ATOM 1046 C C . LYS A 1 137 ? 12.067 -1.307 -8.879 1.00 89.56 137 LYS A C 1
ATOM 1048 O O . LYS A 1 137 ? 11.254 -0.395 -8.917 1.00 89.56 137 LYS A O 1
ATOM 1053 N N . SER A 1 138 ? 13.236 -1.210 -8.254 1.00 91.00 138 SER A N 1
ATOM 1054 C CA . SER A 1 138 ? 13.603 -0.040 -7.457 1.00 91.00 138 SER A CA 1
ATOM 1055 C C . SER A 1 138 ? 13.727 1.228 -8.303 1.00 91.00 138 SER A C 1
ATOM 1057 O O . SER A 1 138 ? 13.270 2.290 -7.891 1.00 91.00 138 SER A O 1
ATOM 1059 N N . PHE A 1 139 ? 14.253 1.106 -9.527 1.00 90.38 139 PHE A N 1
ATOM 1060 C CA . PHE A 1 139 ? 14.321 2.224 -10.468 1.00 90.38 139 PHE A CA 1
ATOM 1061 C C . PHE A 1 139 ? 12.926 2.653 -10.936 1.00 90.38 139 PHE A C 1
ATOM 1063 O O . PHE A 1 139 ? 12.611 3.838 -10.914 1.00 90.38 139 PHE A O 1
ATOM 1070 N N . VAL A 1 140 ? 12.064 1.695 -11.294 1.00 92.50 140 VAL A N 1
ATOM 1071 C CA . VAL A 1 140 ? 10.659 1.951 -11.647 1.00 92.50 140 VAL A CA 1
ATOM 1072 C C . VAL A 1 140 ? 9.939 2.632 -10.487 1.00 92.50 140 VAL A C 1
ATOM 1074 O O . VAL A 1 140 ? 9.233 3.603 -10.716 1.00 92.50 140 VAL A O 1
ATOM 1077 N N . SER A 1 141 ? 10.135 2.173 -9.248 1.00 95.25 141 SER A N 1
ATOM 1078 C CA . SER A 1 141 ? 9.523 2.787 -8.068 1.00 95.25 141 SER A CA 1
ATOM 1079 C C . SER A 1 141 ? 9.936 4.249 -7.920 1.00 95.25 141 SER A C 1
ATOM 1081 O O . SER A 1 141 ? 9.074 5.110 -7.779 1.00 95.25 141 SER A O 1
ATOM 1083 N N . ALA A 1 142 ? 11.234 4.547 -8.018 1.00 93.94 142 ALA A N 1
ATOM 1084 C CA . ALA A 1 142 ? 11.737 5.917 -7.960 1.00 93.94 142 ALA A CA 1
ATOM 1085 C C . ALA A 1 142 ? 11.172 6.783 -9.104 1.00 93.94 142 ALA A C 1
ATOM 1087 O O . ALA A 1 142 ? 10.673 7.885 -8.872 1.00 93.94 142 ALA A O 1
ATOM 1088 N N . ALA A 1 143 ? 11.176 6.260 -10.333 1.00 93.75 143 ALA A N 1
ATOM 1089 C CA . ALA A 1 143 ? 10.685 6.975 -11.506 1.00 93.75 143 ALA A CA 1
ATOM 1090 C C . ALA A 1 143 ? 9.177 7.244 -11.464 1.00 93.75 143 ALA A C 1
ATOM 1092 O O . ALA A 1 143 ? 8.752 8.346 -11.805 1.00 93.75 143 ALA A O 1
ATOM 1093 N N . ILE A 1 144 ? 8.375 6.286 -10.994 1.00 96.12 144 ILE A N 1
ATOM 1094 C CA . ILE A 1 144 ? 6.934 6.462 -10.794 1.00 96.12 144 ILE A CA 1
ATOM 1095 C C . ILE A 1 144 ? 6.660 7.484 -9.684 1.00 96.12 144 ILE A C 1
ATOM 1097 O O . ILE A 1 144 ? 5.795 8.337 -9.875 1.00 96.12 144 ILE A O 1
ATOM 1101 N N . SER A 1 145 ? 7.416 7.483 -8.578 1.00 97.06 145 SER A N 1
ATOM 1102 C CA . SER A 1 145 ? 7.294 8.512 -7.530 1.00 97.06 145 SER A CA 1
ATOM 1103 C C . SER A 1 145 ? 7.497 9.926 -8.087 1.00 97.06 145 SER A C 1
ATOM 1105 O O . SER A 1 145 ? 6.678 10.815 -7.840 1.00 97.06 145 SER A O 1
ATOM 1107 N N . VAL A 1 146 ? 8.552 10.131 -8.885 1.00 95.69 146 VAL A N 1
ATOM 1108 C CA . VAL A 1 146 ? 8.844 11.426 -9.525 1.00 95.69 146 VAL A CA 1
ATOM 1109 C C . VAL A 1 146 ? 7.786 11.793 -10.564 1.00 95.69 146 VAL A C 1
ATOM 1111 O O . VAL A 1 146 ? 7.292 12.921 -10.563 1.00 95.69 146 VAL A O 1
ATOM 1114 N N . ALA A 1 147 ? 7.395 10.850 -11.419 1.00 95.69 147 ALA A N 1
ATOM 1115 C CA . ALA A 1 147 ? 6.402 11.079 -12.462 1.00 95.69 147 ALA A CA 1
ATOM 1116 C C . ALA A 1 147 ? 5.015 11.412 -11.887 1.00 95.69 147 ALA A C 1
ATOM 1118 O O . ALA A 1 147 ? 4.376 12.348 -12.361 1.00 95.69 147 ALA A O 1
ATOM 1119 N N . ILE A 1 148 ? 4.561 10.725 -10.829 1.00 96.19 148 ILE A N 1
ATOM 1120 C CA . ILE A 1 148 ? 3.302 11.054 -10.136 1.00 96.19 148 ILE A CA 1
ATOM 1121 C C . ILE A 1 148 ? 3.370 12.468 -9.563 1.00 96.19 148 ILE A C 1
ATOM 1123 O O . ILE A 1 148 ? 2.459 13.262 -9.800 1.00 96.19 148 ILE A O 1
ATOM 1127 N N . SER A 1 149 ? 4.451 12.795 -8.849 1.00 95.06 149 SER A N 1
ATOM 1128 C CA . SER A 1 149 ? 4.653 14.121 -8.256 1.00 95.06 149 SER A CA 1
ATOM 1129 C C . SER A 1 149 ? 4.560 15.236 -9.308 1.00 95.06 149 SER A C 1
ATOM 1131 O O . SER A 1 149 ? 3.844 16.217 -9.100 1.00 95.06 149 SER A O 1
ATOM 1133 N N . LYS A 1 150 ? 5.196 15.050 -10.475 1.00 93.19 150 LYS A N 1
ATOM 1134 C CA . LYS A 1 150 ? 5.175 16.009 -11.593 1.00 93.19 150 LYS A CA 1
ATOM 1135 C C . LYS A 1 150 ? 3.823 16.086 -12.306 1.00 93.19 150 LYS A C 1
ATOM 1137 O O . LYS A 1 150 ? 3.291 17.175 -12.482 1.00 93.19 150 LYS A O 1
ATOM 1142 N N . VAL A 1 151 ? 3.259 14.949 -12.719 1.00 94.00 151 VAL A N 1
ATOM 1143 C CA . VAL A 1 151 ? 2.042 14.901 -13.552 1.00 94.00 151 VAL A CA 1
ATOM 1144 C C . VAL A 1 151 ? 0.797 15.293 -12.761 1.00 94.00 151 VAL A C 1
ATOM 1146 O O . VAL A 1 151 ? -0.103 15.934 -13.301 1.00 94.00 151 VAL A O 1
ATOM 1149 N N . LYS A 1 152 ? 0.715 14.891 -11.488 1.00 88.94 152 LYS A N 1
ATOM 1150 C CA . LYS A 1 152 ? -0.456 15.151 -10.641 1.00 88.94 152 LYS A CA 1
ATOM 1151 C C . LYS A 1 152 ? -0.322 16.428 -9.812 1.00 88.94 152 LYS A C 1
ATOM 1153 O O . LYS A 1 152 ? -1.327 16.875 -9.261 1.00 88.94 152 LYS A O 1
ATOM 1158 N N . SER A 1 153 ? 0.881 16.997 -9.702 1.00 87.81 153 SER A N 1
ATOM 1159 C CA . SER A 1 153 ? 1.187 18.107 -8.789 1.00 87.81 153 SER A CA 1
ATOM 1160 C C . SER A 1 153 ? 0.773 17.794 -7.343 1.00 87.81 153 SER A C 1
ATOM 1162 O O . SER A 1 153 ? 0.171 18.626 -6.662 1.00 87.81 153 SER A O 1
ATOM 1164 N N . LYS A 1 154 ? 1.039 16.562 -6.884 1.00 86.38 154 LYS A N 1
ATOM 1165 C CA . LYS A 1 154 ? 0.640 16.048 -5.559 1.00 86.38 154 LYS A CA 1
ATOM 1166 C C . LYS A 1 154 ? 1.843 15.643 -4.719 1.00 86.38 154 LYS A C 1
ATOM 1168 O O . LYS A 1 154 ? 2.882 15.272 -5.257 1.00 86.38 154 LYS A O 1
ATOM 1173 N N . LYS A 1 155 ? 1.659 15.647 -3.393 1.00 92.19 155 LYS A N 1
ATOM 1174 C CA . LYS A 1 155 ? 2.628 15.061 -2.463 1.00 92.19 155 LYS A CA 1
ATOM 1175 C C . LYS A 1 155 ? 2.596 13.535 -2.557 1.00 92.19 155 LYS A C 1
ATOM 1177 O O . LYS A 1 155 ? 1.520 12.930 -2.512 1.00 92.19 155 LYS A O 1
ATOM 1182 N N . VAL A 1 156 ? 3.776 12.933 -2.639 1.00 96.50 156 VAL A N 1
ATOM 1183 C CA . VAL A 1 156 ? 3.971 11.484 -2.765 1.00 96.50 156 VAL A CA 1
ATOM 1184 C C . VAL A 1 156 ? 4.784 10.968 -1.583 1.00 96.50 156 VAL A C 1
ATOM 1186 O O . VAL A 1 156 ? 5.791 11.567 -1.211 1.00 96.50 156 VAL A O 1
ATOM 1189 N N . LEU A 1 157 ? 4.376 9.832 -1.021 1.00 97.31 157 LEU A N 1
ATOM 1190 C CA . LEU A 1 157 ? 5.177 9.076 -0.062 1.00 97.31 157 LEU A CA 1
ATOM 1191 C C . LEU A 1 157 ? 5.823 7.876 -0.760 1.00 97.31 157 LEU A C 1
ATOM 1193 O O . LEU A 1 157 ? 5.131 6.932 -1.120 1.00 97.31 157 LEU A O 1
ATOM 1197 N N . SER A 1 158 ? 7.139 7.890 -0.947 1.00 97.44 158 SER A N 1
ATOM 1198 C CA . SER A 1 158 ? 7.898 6.769 -1.503 1.00 97.44 158 SER A CA 1
ATOM 1199 C C . SER A 1 158 ? 8.414 5.870 -0.377 1.00 97.44 158 SER A C 1
ATOM 1201 O O . SER A 1 158 ? 9.221 6.278 0.453 1.00 97.44 158 SER A O 1
ATOM 1203 N N . VAL A 1 159 ? 7.954 4.630 -0.334 1.00 97.31 159 VAL A N 1
ATOM 1204 C CA . VAL A 1 159 ? 8.233 3.666 0.730 1.00 97.31 159 VAL A CA 1
ATOM 1205 C C . VAL A 1 159 ? 9.123 2.559 0.181 1.00 97.31 159 VAL A C 1
ATOM 1207 O O . VAL A 1 159 ? 8.751 1.889 -0.779 1.00 97.31 159 VAL A O 1
ATOM 1210 N N . SER A 1 160 ? 10.281 2.321 0.796 1.00 95.44 160 SER A N 1
ATOM 1211 C CA . SER A 1 160 ? 11.083 1.137 0.483 1.00 95.44 160 SER A CA 1
ATOM 1212 C C . SER A 1 160 ? 10.721 -0.012 1.413 1.00 95.44 160 SER A C 1
ATOM 1214 O O . SER A 1 160 ? 10.818 0.105 2.632 1.00 95.44 160 SER A O 1
ATOM 1216 N N . ALA A 1 161 ? 10.354 -1.148 0.826 1.00 92.62 161 ALA A N 1
ATOM 1217 C CA . ALA A 1 161 ? 10.243 -2.433 1.509 1.00 92.62 161 ALA A CA 1
ATOM 1218 C C . ALA A 1 161 ? 11.310 -3.430 1.007 1.00 92.62 161 ALA A C 1
ATOM 1220 O O . ALA A 1 161 ? 11.154 -4.649 1.128 1.00 92.62 161 ALA A O 1
ATOM 1221 N N . SER A 1 162 ? 12.394 -2.919 0.412 1.00 88.75 162 SER A N 1
ATOM 1222 C CA . SER A 1 162 ? 13.525 -3.702 -0.089 1.00 88.75 162 SER A CA 1
ATOM 1223 C C . SER A 1 162 ? 14.737 -3.549 0.833 1.00 88.75 162 SER A C 1
ATOM 1225 O O . SER A 1 162 ? 14.998 -2.458 1.331 1.00 88.75 162 SER A O 1
ATOM 1227 N N . GLN A 1 163 ? 15.492 -4.633 1.045 1.00 83.06 163 GLN A N 1
ATOM 1228 C CA . GLN A 1 163 ? 16.652 -4.629 1.951 1.00 83.06 163 GLN A CA 1
ATOM 1229 C C . GLN A 1 163 ? 17.737 -3.624 1.552 1.00 83.06 163 GLN A C 1
ATOM 1231 O O . GLN A 1 163 ? 18.475 -3.165 2.413 1.00 83.06 163 GLN A O 1
ATOM 1236 N N . SER A 1 164 ? 17.846 -3.294 0.263 1.00 84.06 164 SER A N 1
ATOM 1237 C CA . SER A 1 164 ? 18.895 -2.409 -0.236 1.00 84.06 164 SER A CA 1
ATOM 1238 C C . SER A 1 164 ? 18.479 -0.943 -0.342 1.00 84.06 164 SER A C 1
ATOM 1240 O O . SER A 1 164 ? 19.317 -0.122 -0.670 1.00 84.06 164 SER A O 1
ATOM 1242 N N . ASN A 1 165 ? 17.201 -0.600 -0.130 1.00 89.56 165 ASN A N 1
ATOM 1243 C CA . ASN A 1 165 ? 16.685 0.774 -0.236 1.00 89.56 165 ASN A CA 1
ATOM 1244 C C . ASN A 1 165 ? 17.049 1.531 -1.538 1.00 89.56 165 ASN A C 1
ATOM 1246 O O . ASN A 1 165 ? 16.897 2.750 -1.600 1.00 89.56 165 ASN A O 1
ATOM 1250 N N . HIS A 1 166 ? 17.428 0.824 -2.615 1.00 90.19 166 HIS A N 1
ATOM 1251 C CA . HIS A 1 166 ? 17.922 1.432 -3.860 1.00 90.19 166 HIS A CA 1
ATOM 1252 C C . HIS A 1 166 ? 16.934 2.424 -4.494 1.00 90.19 166 HIS A C 1
ATOM 1254 O O . HIS A 1 166 ? 17.341 3.362 -5.168 1.00 90.19 166 HIS A O 1
ATOM 1260 N N . SER A 1 167 ? 15.624 2.240 -4.301 1.00 91.94 167 SER A N 1
ATOM 1261 C CA . SER A 1 167 ? 14.618 3.189 -4.797 1.00 91.94 167 SER A CA 1
ATOM 1262 C C . SER A 1 167 ? 14.750 4.568 -4.153 1.00 91.94 167 SER A C 1
ATOM 1264 O O . SER A 1 167 ? 14.519 5.569 -4.822 1.00 91.94 167 SER A O 1
ATOM 1266 N N . ILE A 1 168 ? 15.143 4.635 -2.881 1.00 92.81 168 ILE A N 1
ATOM 1267 C CA . ILE A 1 168 ? 15.383 5.889 -2.159 1.00 92.81 168 ILE A CA 1
ATOM 1268 C C . ILE A 1 168 ? 16.744 6.475 -2.548 1.00 92.81 168 ILE A C 1
ATOM 1270 O O . ILE A 1 168 ? 16.845 7.682 -2.763 1.00 92.81 168 ILE A O 1
ATOM 1274 N N . GLU A 1 169 ? 17.758 5.629 -2.736 1.00 90.06 169 GLU A N 1
ATOM 1275 C CA . GLU A 1 169 ? 19.072 6.063 -3.226 1.00 90.06 169 GLU A CA 1
ATOM 1276 C C . GLU A 1 169 ? 18.969 6.716 -4.609 1.00 90.06 169 GLU A C 1
ATOM 1278 O O . GLU A 1 169 ? 19.528 7.787 -4.825 1.00 90.06 169 GLU A O 1
ATOM 1283 N N . PHE A 1 170 ? 18.173 6.147 -5.524 1.00 88.81 170 PHE A N 1
ATOM 1284 C CA . PHE A 1 170 ? 17.911 6.762 -6.830 1.00 88.81 170 PHE A CA 1
ATOM 1285 C C . PHE A 1 170 ? 17.240 8.134 -6.724 1.00 88.81 170 PHE A C 1
ATOM 1287 O O . PHE A 1 170 ? 17.435 8.972 -7.600 1.00 88.81 170 PHE A O 1
ATOM 1294 N N . LEU A 1 171 ? 16.468 8.382 -5.662 1.00 90.38 171 LEU A N 1
ATOM 1295 C CA . LEU A 1 171 ? 15.864 9.687 -5.373 1.00 90.38 171 LEU A CA 1
ATOM 1296 C C . LEU A 1 171 ? 16.852 10.678 -4.725 1.00 90.38 171 LEU A C 1
ATOM 1298 O O . LEU A 1 171 ? 16.470 11.811 -4.426 1.00 90.38 171 LEU A O 1
ATOM 1302 N N . GLY A 1 172 ? 18.108 10.269 -4.520 1.00 87.75 172 GLY A N 1
ATOM 1303 C CA . GLY A 1 172 ? 19.193 11.109 -4.023 1.00 87.75 172 GLY A CA 1
ATOM 1304 C C . GLY A 1 172 ? 19.346 11.121 -2.502 1.00 87.75 172 GLY A C 1
ATOM 1305 O O . GLY A 1 172 ? 19.941 12.058 -1.971 1.00 87.75 172 GLY A O 1
ATOM 1306 N N . LEU A 1 173 ? 18.805 10.128 -1.782 1.00 87.56 173 LEU A N 1
ATOM 1307 C CA . LEU A 1 173 ? 18.992 10.017 -0.334 1.00 87.56 173 LEU A CA 1
ATOM 1308 C C . LEU A 1 173 ? 19.543 8.646 0.064 1.00 87.56 173 LEU A C 1
ATOM 1310 O O . LEU A 1 173 ? 18.898 7.619 -0.110 1.00 87.56 173 LEU A O 1
ATOM 1314 N N . GLU A 1 174 ? 20.728 8.655 0.663 1.00 84.94 174 GLU A N 1
ATOM 1315 C CA . GLU A 1 174 ? 21.373 7.464 1.221 1.00 84.94 174 GLU A CA 1
ATOM 1316 C C . GLU A 1 174 ? 21.065 7.321 2.713 1.00 84.94 174 GLU A C 1
ATOM 1318 O O . GLU A 1 174 ? 20.820 8.310 3.413 1.00 84.94 174 GLU A O 1
ATOM 1323 N N . GLU A 1 175 ? 21.118 6.090 3.223 1.00 79.12 175 GLU A N 1
ATOM 1324 C CA . GLU A 1 175 ? 20.812 5.790 4.628 1.00 79.12 175 GLU A CA 1
ATOM 1325 C C . GLU A 1 175 ? 21.762 6.519 5.600 1.00 79.12 175 GLU A C 1
ATOM 1327 O O . GLU A 1 175 ? 21.339 7.001 6.651 1.00 79.12 175 GLU A O 1
ATOM 1332 N N . GLU A 1 176 ? 23.027 6.704 5.216 1.00 78.31 176 GLU A N 1
ATOM 1333 C CA . GLU A 1 176 ? 24.030 7.459 5.985 1.00 78.31 176 GLU A CA 1
ATOM 1334 C C . GLU A 1 176 ? 23.666 8.950 6.119 1.00 78.31 176 GLU A C 1
ATOM 1336 O O . GLU A 1 176 ? 23.914 9.579 7.152 1.00 78.31 176 GLU A O 1
ATOM 1341 N N . ASN A 1 177 ? 22.983 9.500 5.110 1.00 75.81 177 ASN A N 1
ATOM 1342 C CA . ASN A 1 177 ? 22.583 10.907 5.034 1.00 75.81 177 ASN A CA 1
ATOM 1343 C C . ASN A 1 177 ? 21.203 11.178 5.657 1.00 75.81 177 ASN A C 1
ATOM 1345 O O . ASN A 1 177 ? 20.741 12.321 5.698 1.00 75.81 177 ASN A O 1
ATOM 1349 N N . LYS A 1 178 ? 20.561 10.152 6.227 1.00 72.62 178 LYS A N 1
ATOM 1350 C CA . LYS A 1 178 ? 19.240 10.222 6.873 1.00 72.62 178 LYS A CA 1
ATOM 1351 C C . LYS A 1 178 ? 19.156 11.270 7.991 1.00 72.62 178 LYS A C 1
ATOM 1353 O O . LYS A 1 178 ? 18.092 11.843 8.201 1.00 72.62 178 LYS A O 1
ATOM 1358 N N . LYS A 1 179 ? 20.270 11.564 8.680 1.00 64.44 179 LYS A N 1
ATOM 1359 C CA . LYS A 1 179 ? 20.347 12.606 9.730 1.00 64.44 179 LYS A CA 1
ATOM 1360 C C . LYS A 1 179 ? 20.312 14.038 9.186 1.00 64.44 179 LYS A C 1
ATOM 1362 O O . LYS A 1 179 ? 19.884 14.934 9.905 1.00 64.44 179 LYS A O 1
ATOM 1367 N N . ALA A 1 180 ? 20.785 14.252 7.957 1.00 57.66 180 ALA A N 1
ATOM 1368 C CA . ALA A 1 180 ? 20.768 15.560 7.303 1.00 57.66 180 ALA A CA 1
ATOM 1369 C C . ALA A 1 180 ? 19.391 15.884 6.696 1.00 57.66 180 ALA A C 1
ATOM 1371 O O . ALA A 1 180 ? 19.071 17.050 6.470 1.00 57.66 180 ALA A O 1
ATOM 1372 N N . ALA A 1 181 ? 18.558 14.866 6.458 1.00 59.69 181 ALA A N 1
ATOM 1373 C CA . ALA A 1 181 ? 17.186 15.045 6.008 1.00 59.69 181 ALA A CA 1
ATOM 1374 C C . ALA A 1 181 ? 16.284 15.535 7.154 1.00 59.69 181 ALA A C 1
ATOM 1376 O O . ALA A 1 181 ? 16.302 15.004 8.266 1.00 59.69 181 ALA A O 1
ATOM 1377 N N . GLN A 1 182 ? 15.456 16.545 6.875 1.00 59.16 182 GLN A N 1
ATOM 1378 C CA . GLN A 1 182 ? 14.532 17.083 7.869 1.00 59.16 182 GLN A CA 1
ATOM 1379 C C . GLN A 1 182 ? 13.457 16.043 8.208 1.00 59.16 182 GLN A C 1
ATOM 1381 O O . GLN A 1 182 ? 12.718 15.569 7.342 1.00 59.16 182 GLN A O 1
ATOM 1386 N N . TYR A 1 183 ? 13.391 15.705 9.491 1.00 58.28 183 TYR A N 1
ATOM 1387 C CA . TYR A 1 183 ? 12.475 14.726 10.054 1.00 58.28 183 TYR A CA 1
ATOM 1388 C C . TYR A 1 183 ? 11.165 15.381 10.510 1.00 58.28 183 TYR A C 1
ATOM 1390 O O . TYR A 1 183 ? 11.178 16.484 11.061 1.00 58.28 183 TYR A O 1
ATOM 1398 N N . LYS A 1 184 ? 10.027 14.703 10.311 1.00 57.47 184 LYS A N 1
ATOM 1399 C CA . LYS A 1 184 ? 8.701 15.221 10.680 1.00 57.47 184 LYS A CA 1
ATOM 1400 C C . LYS A 1 184 ? 8.018 14.320 11.713 1.00 57.47 184 LYS A C 1
ATOM 1402 O O . LYS A 1 184 ? 7.549 13.237 11.383 1.00 57.47 184 LYS A O 1
ATOM 1407 N N . LEU A 1 185 ? 7.906 14.809 12.950 1.00 55.34 185 LEU A N 1
ATOM 1408 C CA . LEU A 1 185 ? 7.004 14.280 13.982 1.00 55.34 185 LEU A CA 1
ATOM 1409 C C . LEU A 1 185 ? 5.952 15.328 14.341 1.00 55.34 185 LEU A C 1
ATOM 1411 O O . LEU A 1 185 ? 6.263 16.508 14.482 1.00 55.34 185 LEU A O 1
ATOM 1415 N N . LYS A 1 186 ? 4.713 14.882 14.552 1.00 44.53 186 LYS A N 1
ATOM 1416 C CA . LYS A 1 186 ? 3.715 15.603 15.352 1.00 44.53 186 LYS A CA 1
ATOM 1417 C C . LYS A 1 186 ? 3.307 14.694 16.508 1.00 44.53 186 LYS A C 1
ATOM 1419 O O . LYS A 1 186 ? 2.982 13.534 16.254 1.00 44.53 186 LYS A O 1
ATOM 1424 N N . ASP A 1 187 ? 3.340 15.233 17.722 1.00 34.34 187 ASP A N 1
ATOM 1425 C CA . ASP A 1 187 ? 3.269 14.525 19.008 1.00 34.34 187 ASP A CA 1
ATOM 1426 C C . ASP A 1 187 ? 2.145 13.474 19.179 1.00 34.34 187 ASP A C 1
ATOM 1428 O O . ASP A 1 187 ? 1.057 13.590 18.607 1.00 34.34 187 ASP A O 1
ATOM 1432 N N . CYS A 1 188 ? 2.438 12.499 20.059 1.00 37.22 188 CYS A N 1
ATOM 1433 C CA . CYS A 1 188 ? 1.539 11.560 20.769 1.00 37.22 188 CYS A CA 1
ATOM 1434 C C . CYS A 1 188 ? 1.111 10.207 20.138 1.00 37.22 188 CYS A C 1
ATOM 1436 O O . CYS A 1 188 ? 0.089 9.658 20.547 1.00 37.22 188 CYS A O 1
ATOM 1438 N N . ALA A 1 189 ? 1.894 9.590 19.244 1.00 52.69 189 ALA A N 1
ATOM 1439 C CA . ALA A 1 189 ? 1.780 8.151 18.920 1.00 52.69 189 ALA A CA 1
ATOM 1440 C C . ALA A 1 189 ? 3.092 7.607 18.315 1.00 52.69 189 ALA A C 1
ATOM 1442 O O . ALA A 1 189 ? 3.896 8.388 17.808 1.00 52.69 189 ALA A O 1
ATOM 1443 N N . VAL A 1 190 ? 3.300 6.280 18.322 1.00 62.34 190 VAL A N 1
ATOM 1444 C CA . VAL A 1 190 ? 4.333 5.630 17.487 1.00 62.34 190 VAL A CA 1
ATOM 1445 C C . VAL A 1 190 ? 3.951 5.871 16.025 1.00 62.34 190 VAL A C 1
ATOM 1447 O O . VAL A 1 190 ? 3.037 5.231 15.507 1.00 62.34 190 VAL A O 1
ATOM 1450 N N . LYS A 1 191 ? 4.588 6.859 15.392 1.00 74.62 191 LYS A N 1
ATOM 1451 C CA . LYS A 1 191 ? 4.309 7.290 14.017 1.00 74.62 191 LYS A CA 1
ATOM 1452 C C . LYS A 1 191 ? 5.440 6.896 13.084 1.00 74.62 191 LYS A C 1
ATOM 1454 O O . LYS A 1 191 ? 6.600 6.870 13.487 1.00 74.62 191 LYS A O 1
ATOM 1459 N N . LEU A 1 192 ? 5.079 6.625 11.831 1.00 84.81 192 LEU A N 1
ATOM 1460 C CA . LEU A 1 192 ? 6.033 6.299 10.781 1.00 84.81 192 LEU A CA 1
ATOM 1461 C C . LEU A 1 192 ? 6.929 7.495 10.488 1.00 84.81 192 LEU A C 1
ATOM 1463 O O . LEU A 1 192 ? 6.449 8.591 10.193 1.00 84.81 192 LEU A O 1
ATOM 1467 N N . LYS A 1 193 ? 8.238 7.266 10.577 1.00 87.31 193 LYS A N 1
ATOM 1468 C CA . LYS A 1 193 ? 9.233 8.290 10.297 1.00 87.31 193 LYS A CA 1
ATOM 1469 C C . LYS A 1 193 ? 9.307 8.548 8.796 1.00 87.31 193 LYS A C 1
ATOM 1471 O O . LYS A 1 193 ? 9.537 7.623 8.023 1.00 87.31 193 LYS A O 1
ATOM 1476 N N . THR A 1 194 ? 9.146 9.808 8.393 1.00 90.94 194 THR A N 1
ATOM 1477 C CA . THR A 1 194 ? 9.263 10.239 6.992 1.00 90.94 194 THR A CA 1
ATOM 1478 C C . THR A 1 194 ? 10.372 11.273 6.831 1.00 90.94 194 THR A C 1
ATOM 1480 O O . THR A 1 194 ? 10.522 12.148 7.689 1.00 90.94 194 THR A O 1
ATOM 1483 N N . TYR A 1 195 ? 11.084 11.220 5.708 1.00 91.56 195 TYR A N 1
ATOM 1484 C CA . TYR A 1 195 ? 12.215 12.098 5.397 1.00 91.56 195 TYR A CA 1
ATOM 1485 C C . TYR A 1 195 ? 11.918 12.952 4.164 1.00 91.56 195 TYR A C 1
ATOM 1487 O O . TYR A 1 195 ? 11.303 12.475 3.208 1.00 91.56 195 TYR A O 1
ATOM 1495 N N . ASN A 1 196 ? 12.320 14.224 4.188 1.00 90.12 196 ASN A N 1
ATOM 1496 C CA . ASN A 1 196 ? 12.254 15.115 3.025 1.00 90.12 196 ASN A CA 1
ATOM 1497 C C . ASN A 1 196 ? 13.416 14.828 2.062 1.00 90.12 196 ASN A C 1
ATOM 1499 O O . ASN A 1 196 ? 14.543 14.617 2.511 1.00 90.12 196 ASN A O 1
ATOM 1503 N N . LEU A 1 197 ? 13.159 14.882 0.754 1.00 87.75 197 LEU A N 1
ATOM 1504 C CA . LEU A 1 197 ? 14.209 14.815 -0.264 1.00 87.75 197 LEU A CA 1
ATOM 1505 C C . LEU A 1 197 ? 14.724 16.218 -0.630 1.00 87.75 197 LEU A C 1
ATOM 1507 O O . LEU A 1 197 ? 13.902 17.097 -0.900 1.00 87.75 197 LEU A O 1
ATOM 1511 N N . PRO A 1 198 ? 16.053 16.437 -0.713 1.00 80.00 198 PRO A N 1
ATOM 1512 C CA . PRO A 1 198 ? 16.620 17.736 -1.092 1.00 80.00 198 PRO A CA 1
ATOM 1513 C C . PRO A 1 198 ? 16.204 18.208 -2.493 1.00 80.00 198 PRO A C 1
ATOM 1515 O O . PRO A 1 198 ? 15.803 19.360 -2.659 1.00 80.00 198 PRO A O 1
ATOM 1518 N N . SER A 1 199 ? 16.255 17.317 -3.489 1.00 83.06 199 SER A N 1
ATOM 1519 C CA . SER A 1 199 ? 15.986 17.658 -4.896 1.00 83.06 199 SER A CA 1
ATOM 1520 C C . SER A 1 199 ? 14.518 17.517 -5.312 1.00 83.06 199 SER A C 1
ATOM 1522 O O . SER A 1 199 ? 14.132 17.993 -6.376 1.00 83.06 199 SER A O 1
ATOM 1524 N N . HIS A 1 200 ? 13.679 16.889 -4.477 1.00 88.38 200 HIS A N 1
ATOM 1525 C CA . HIS A 1 200 ? 12.295 16.524 -4.809 1.00 88.38 200 HIS A CA 1
ATOM 1526 C C . HIS A 1 200 ? 11.338 16.862 -3.652 1.00 88.38 200 HIS A C 1
ATOM 1528 O O . HIS A 1 200 ? 10.822 15.976 -2.983 1.00 88.38 200 HIS A O 1
ATOM 1534 N N . GLN A 1 201 ? 11.077 18.154 -3.415 1.00 87.94 201 GLN A N 1
ATOM 1535 C CA . GLN A 1 201 ? 10.360 18.651 -2.218 1.00 87.94 201 GLN A CA 1
ATOM 1536 C C . GLN A 1 201 ? 8.927 18.115 -2.025 1.00 87.94 201 GLN A C 1
ATOM 1538 O O . GLN A 1 201 ? 8.422 18.097 -0.906 1.00 87.94 201 GLN A O 1
ATOM 1543 N N . ASN A 1 202 ? 8.269 17.672 -3.100 1.00 92.88 202 ASN A N 1
ATOM 1544 C CA . ASN A 1 202 ? 6.930 17.072 -3.047 1.00 92.88 202 ASN A CA 1
ATOM 1545 C C . ASN A 1 202 ? 6.955 15.559 -2.776 1.00 92.88 202 ASN A C 1
ATOM 1547 O O . ASN A 1 202 ? 5.905 14.918 -2.772 1.00 92.88 202 ASN A O 1
ATOM 1551 N N . ILE A 1 203 ? 8.136 14.972 -2.588 1.00 95.12 203 ILE A N 1
ATOM 1552 C CA . ILE A 1 203 ? 8.306 13.544 -2.350 1.00 95.12 203 ILE A CA 1
ATOM 1553 C C . ILE A 1 203 ? 8.967 13.355 -0.991 1.00 95.12 203 ILE A C 1
ATOM 1555 O O . ILE A 1 203 ? 10.060 13.850 -0.715 1.00 95.12 203 ILE A O 1
ATOM 1559 N N . ASN A 1 204 ? 8.288 12.590 -0.149 1.00 95.19 204 ASN A N 1
ATOM 1560 C CA . ASN A 1 204 ? 8.804 12.133 1.124 1.00 95.19 204 ASN A CA 1
ATOM 1561 C C . ASN A 1 204 ? 9.146 10.657 1.049 1.00 95.19 204 ASN A C 1
ATOM 1563 O O . ASN A 1 204 ? 8.501 9.917 0.312 1.00 95.19 204 ASN A O 1
ATOM 1567 N N . VAL A 1 205 ? 10.136 10.219 1.824 1.00 95.19 205 VAL A N 1
ATOM 1568 C CA . VAL A 1 205 ? 10.591 8.827 1.796 1.00 95.19 205 VAL A CA 1
ATOM 1569 C C . VAL A 1 205 ? 10.504 8.144 3.153 1.00 95.19 205 VAL A C 1
ATOM 1571 O O . VAL A 1 205 ? 10.630 8.789 4.197 1.00 95.19 205 VAL A O 1
ATOM 1574 N N . VAL A 1 206 ? 10.300 6.828 3.124 1.00 94.69 206 VAL A N 1
ATOM 1575 C CA . VAL A 1 206 ? 10.331 5.933 4.287 1.00 94.69 206 VAL A CA 1
ATOM 1576 C C . VAL A 1 206 ? 11.267 4.776 3.978 1.00 94.69 206 VAL A C 1
ATOM 1578 O O . VAL A 1 206 ? 11.034 4.028 3.029 1.00 94.69 206 VAL A O 1
ATOM 1581 N N . PHE A 1 207 ? 12.304 4.620 4.796 1.00 94.00 207 PHE A N 1
ATOM 1582 C CA . PHE A 1 207 ? 13.236 3.497 4.719 1.00 94.00 207 PHE A CA 1
ATOM 1583 C C . PHE A 1 207 ? 12.615 2.221 5.295 1.00 94.00 207 PHE A C 1
ATOM 1585 O O . PHE A 1 207 ? 11.798 2.293 6.217 1.00 94.00 207 PHE A O 1
ATOM 1592 N N . LEU A 1 208 ? 13.073 1.056 4.823 1.00 93.50 208 LEU A N 1
ATOM 1593 C CA . LEU A 1 208 ? 12.643 -0.240 5.359 1.00 93.50 208 LEU A CA 1
ATOM 1594 C C . LEU A 1 208 ? 12.841 -0.330 6.883 1.00 93.50 208 LEU A C 1
ATOM 1596 O O . LEU A 1 208 ? 11.953 -0.816 7.579 1.00 93.50 208 LEU A O 1
ATOM 1600 N N . SER A 1 209 ? 13.950 0.207 7.401 1.00 91.50 209 SER A N 1
ATOM 1601 C CA . SER A 1 209 ? 14.285 0.197 8.831 1.00 91.50 209 SER A CA 1
ATOM 1602 C C . SER A 1 209 ? 13.186 0.808 9.717 1.00 91.50 209 SER A C 1
ATOM 1604 O O . SER A 1 209 ? 12.922 0.320 10.814 1.00 91.50 209 SER A O 1
ATOM 1606 N N . GLU A 1 210 ? 12.476 1.824 9.220 1.00 92.00 210 GLU A N 1
ATOM 1607 C CA . GLU A 1 210 ? 11.374 2.474 9.944 1.00 92.00 210 GLU A CA 1
ATOM 1608 C C . GLU A 1 210 ? 10.090 1.638 9.933 1.00 92.00 210 GLU A C 1
ATOM 1610 O O . GLU A 1 210 ? 9.342 1.616 10.913 1.00 92.00 210 GLU A O 1
ATOM 1615 N N . LEU A 1 211 ? 9.831 0.924 8.833 1.00 91.75 211 LEU A N 1
ATOM 1616 C CA . LEU A 1 211 ? 8.728 -0.033 8.768 1.00 91.75 211 LEU A CA 1
ATOM 1617 C C . LEU A 1 211 ? 8.978 -1.222 9.691 1.00 91.75 211 LEU A C 1
ATOM 1619 O O . LEU A 1 211 ? 8.051 -1.663 10.364 1.00 91.75 211 LEU A O 1
ATOM 1623 N N . GLU A 1 212 ? 10.208 -1.732 9.736 1.00 92.81 212 GLU A N 1
ATOM 1624 C CA . GLU A 1 212 ? 10.593 -2.857 10.592 1.00 92.81 212 GLU A CA 1
ATOM 1625 C C . GLU A 1 212 ? 10.456 -2.516 12.077 1.00 92.81 212 GLU A C 1
ATOM 1627 O O . GLU A 1 212 ? 9.867 -3.299 12.826 1.00 92.81 212 GLU A O 1
ATOM 1632 N N . GLU A 1 213 ? 10.914 -1.330 12.495 1.00 91.00 213 GLU A N 1
ATOM 1633 C CA . GLU A 1 213 ? 10.771 -0.847 13.873 1.00 91.00 213 GLU A CA 1
ATOM 1634 C C . GLU A 1 213 ? 9.292 -0.820 14.298 1.00 91.00 213 GLU A C 1
ATOM 1636 O O . GLU A 1 213 ? 8.916 -1.358 15.347 1.00 91.00 213 GLU A O 1
ATOM 1641 N N . ILE A 1 214 ? 8.421 -0.259 13.453 1.00 87.50 214 ILE A N 1
ATOM 1642 C CA . ILE A 1 214 ? 6.991 -0.146 13.764 1.00 87.50 214 ILE A CA 1
ATOM 1643 C C . ILE A 1 214 ? 6.278 -1.491 13.673 1.00 87.50 214 ILE A C 1
ATOM 1645 O O . ILE A 1 214 ? 5.453 -1.794 14.536 1.00 87.50 214 ILE A O 1
ATOM 1649 N N . ALA A 1 215 ? 6.591 -2.312 12.673 1.00 88.88 215 ALA A N 1
ATOM 1650 C CA . ALA A 1 215 ? 6.020 -3.645 12.528 1.00 88.88 215 ALA A CA 1
ATOM 1651 C C . ALA A 1 215 ? 6.357 -4.524 13.741 1.00 88.88 215 ALA A C 1
ATOM 1653 O O . ALA A 1 215 ? 5.484 -5.222 14.268 1.00 88.88 215 ALA A O 1
ATOM 1654 N N . LEU A 1 216 ? 7.595 -4.446 14.239 1.00 87.38 216 LEU A N 1
ATOM 1655 C CA . LEU A 1 216 ? 8.016 -5.129 15.457 1.00 87.38 216 LEU A CA 1
ATOM 1656 C C . LEU A 1 216 ? 7.253 -4.604 16.677 1.00 87.38 216 LEU A C 1
ATOM 1658 O O . LEU A 1 216 ? 6.690 -5.395 17.436 1.00 87.38 216 LEU A O 1
ATOM 1662 N N . HIS A 1 217 ? 7.165 -3.281 16.840 1.00 84.56 217 HIS A N 1
ATOM 1663 C CA . HIS A 1 217 ? 6.413 -2.673 17.937 1.00 84.56 217 HIS A CA 1
ATOM 1664 C C . HIS A 1 217 ? 4.929 -3.082 17.922 1.00 84.56 217 HIS A C 1
ATOM 1666 O O . HIS A 1 217 ? 4.369 -3.423 18.969 1.00 84.56 217 HIS A O 1
ATOM 1672 N N . GLN A 1 218 ? 4.284 -3.083 16.749 1.00 81.31 218 GLN A N 1
ATOM 1673 C CA . GLN A 1 218 ? 2.898 -3.528 16.584 1.00 81.31 218 GLN A CA 1
ATOM 1674 C C . GLN A 1 218 ? 2.743 -5.015 16.915 1.00 81.31 218 GLN A C 1
ATOM 1676 O O . GLN A 1 218 ? 1.838 -5.386 17.662 1.00 81.31 218 GLN A O 1
ATOM 1681 N N . SER A 1 219 ? 3.663 -5.854 16.437 1.00 83.00 219 SER A N 1
ATOM 1682 C CA . SER A 1 219 ? 3.660 -7.292 16.715 1.00 83.00 219 SER A CA 1
ATOM 1683 C C . SER A 1 219 ? 3.779 -7.581 18.212 1.00 83.00 219 SER A C 1
ATOM 1685 O O . SER A 1 219 ? 2.995 -8.362 18.744 1.00 83.00 219 SER A O 1
ATOM 1687 N N . ILE A 1 220 ? 4.690 -6.906 18.921 1.00 75.56 220 ILE A N 1
ATOM 1688 C CA . ILE A 1 220 ? 4.860 -7.054 20.376 1.00 75.56 220 ILE A CA 1
ATOM 1689 C C . ILE A 1 220 ? 3.630 -6.527 21.129 1.00 75.56 220 ILE A C 1
ATOM 1691 O O . ILE A 1 220 ? 3.135 -7.163 22.059 1.00 75.56 220 ILE A O 1
ATOM 1695 N N . SER A 1 221 ? 3.117 -5.362 20.729 1.00 77.69 221 SER A N 1
ATOM 1696 C CA . SER A 1 221 ? 2.045 -4.672 21.455 1.00 77.69 221 SER A CA 1
ATOM 1697 C C . SER A 1 221 ? 0.662 -5.280 21.230 1.00 77.69 221 SER A C 1
ATOM 1699 O O . SER A 1 221 ? -0.169 -5.271 22.145 1.00 77.69 221 SER A O 1
ATOM 1701 N N . PHE A 1 222 ? 0.399 -5.772 20.018 1.00 76.44 222 PHE A N 1
ATOM 1702 C CA . PHE A 1 222 ? -0.932 -6.153 19.542 1.00 76.44 222 PHE A CA 1
ATOM 1703 C C . PHE A 1 222 ? -1.007 -7.591 19.011 1.00 76.44 222 PHE A C 1
ATOM 1705 O O . PHE A 1 222 ? -2.111 -8.084 18.789 1.00 76.44 222 PHE A O 1
ATOM 1712 N N . GLY A 1 223 ? 0.123 -8.286 18.840 1.00 76.69 223 GLY A N 1
ATOM 1713 C CA . GLY A 1 223 ? 0.179 -9.654 18.307 1.00 76.69 223 GLY A CA 1
ATOM 1714 C C . GLY A 1 223 ? 0.015 -9.754 16.787 1.00 76.69 223 GLY A C 1
ATOM 1715 O O . GLY A 1 223 ? -0.005 -10.862 16.257 1.00 76.69 223 GLY A O 1
ATOM 1716 N N . ARG A 1 224 ? -0.126 -8.621 16.089 1.00 80.06 224 ARG A N 1
ATOM 1717 C CA . ARG A 1 224 ? -0.227 -8.522 14.627 1.00 80.06 224 ARG A CA 1
ATOM 1718 C C . ARG A 1 224 ? 0.259 -7.157 14.141 1.00 80.06 224 ARG A C 1
ATOM 1720 O O . ARG A 1 224 ? 0.258 -6.198 14.915 1.00 80.06 224 ARG A O 1
ATOM 1727 N N . THR A 1 225 ? 0.616 -7.079 12.867 1.00 84.56 225 THR A N 1
ATOM 1728 C CA . THR A 1 225 ? 0.860 -5.831 12.137 1.00 84.56 225 THR A CA 1
ATOM 1729 C C . THR A 1 225 ? -0.426 -5.317 11.484 1.00 84.56 225 THR A C 1
ATOM 1731 O O . THR A 1 225 ? -1.376 -6.076 11.278 1.00 84.56 225 THR A O 1
ATOM 1734 N N . ASP A 1 226 ? -0.474 -4.008 11.242 1.00 85.56 226 ASP A N 1
ATOM 1735 C CA . ASP A 1 226 ? -1.494 -3.341 10.427 1.00 85.56 226 ASP A CA 1
ATOM 1736 C C . ASP A 1 226 ? -0.848 -2.163 9.677 1.00 85.56 226 ASP A C 1
ATOM 1738 O O . ASP A 1 226 ? -0.962 -0.983 10.041 1.00 85.56 226 ASP A O 1
ATOM 1742 N N . LEU A 1 227 ? -0.084 -2.513 8.644 1.00 89.44 227 LEU A N 1
ATOM 1743 C CA . LEU A 1 227 ? 0.615 -1.584 7.765 1.00 89.44 227 LEU A CA 1
ATOM 1744 C C . LEU A 1 227 ? -0.356 -0.817 6.873 1.00 89.44 227 LEU A C 1
ATOM 1746 O O . LEU A 1 227 ? -0.088 0.340 6.561 1.00 89.44 227 LEU A O 1
ATOM 1750 N N . LYS A 1 228 ? -1.510 -1.401 6.526 1.00 89.00 228 LYS A N 1
ATOM 1751 C CA . LYS A 1 228 ? -2.568 -0.685 5.801 1.00 89.00 228 LYS A CA 1
ATOM 1752 C C . LYS A 1 228 ? -2.995 0.544 6.595 1.00 89.00 228 LYS A C 1
ATOM 1754 O O . LYS A 1 228 ? -2.936 1.666 6.087 1.00 89.00 228 LYS A O 1
ATOM 1759 N N . LYS A 1 229 ? -3.384 0.358 7.859 1.00 84.94 229 LYS A N 1
ATOM 1760 C CA . LYS A 1 229 ? -3.798 1.468 8.720 1.00 84.94 229 LYS A CA 1
ATOM 1761 C C . LYS A 1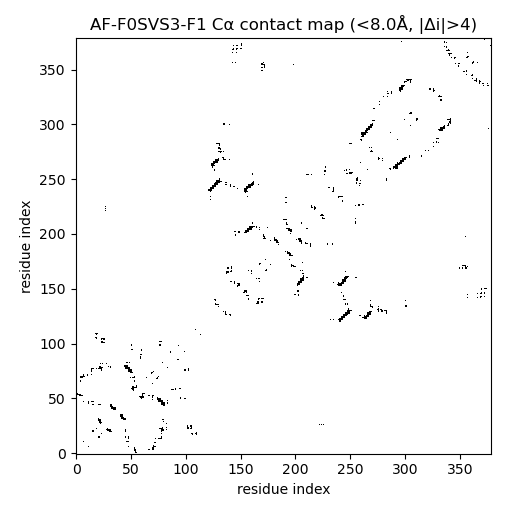 229 ? -2.666 2.464 8.946 1.00 84.94 229 LYS A C 1
ATOM 1763 O O . LYS A 1 229 ? -2.921 3.664 8.874 1.00 84.94 229 LYS A O 1
ATOM 1768 N N . LEU A 1 230 ? -1.442 1.984 9.174 1.00 87.94 230 LEU A N 1
ATOM 1769 C CA . LEU A 1 230 ? -0.260 2.831 9.361 1.00 87.94 230 LEU A CA 1
ATOM 1770 C C . LEU A 1 230 ? 0.015 3.731 8.147 1.00 87.94 230 LEU A C 1
ATOM 1772 O O . LEU A 1 230 ? 0.236 4.932 8.302 1.00 87.94 230 LEU A O 1
ATOM 1776 N N . LEU A 1 231 ? 0.002 3.167 6.938 1.00 91.44 231 LEU A N 1
ATOM 1777 C CA . LEU A 1 231 ? 0.248 3.908 5.702 1.00 91.44 231 LEU A CA 1
ATOM 1778 C C . LEU A 1 231 ? -0.875 4.916 5.439 1.00 91.44 231 LEU A C 1
ATOM 1780 O O . LEU A 1 231 ? -0.597 6.081 5.152 1.00 91.44 231 LEU A O 1
ATOM 1784 N N . HIS A 1 232 ? -2.137 4.517 5.624 1.00 89.44 232 HIS A N 1
ATOM 1785 C CA . HIS A 1 232 ? -3.271 5.428 5.470 1.00 89.44 232 HIS A CA 1
ATOM 1786 C C . HIS A 1 232 ? -3.270 6.567 6.495 1.00 89.44 232 HIS A C 1
ATOM 1788 O O . HIS A 1 232 ? -3.561 7.703 6.121 1.00 89.44 232 HIS A O 1
ATOM 1794 N N . SER A 1 233 ? -2.964 6.307 7.771 1.00 85.38 233 SER A N 1
ATOM 1795 C CA . SER A 1 233 ? -2.884 7.375 8.775 1.00 85.38 233 SER A CA 1
ATOM 1796 C C . SER A 1 233 ? -1.732 8.328 8.467 1.00 85.38 233 SER A C 1
ATOM 1798 O O . SER A 1 233 ? -1.935 9.540 8.460 1.00 85.38 233 SER A O 1
ATOM 1800 N N . THR A 1 234 ? -0.563 7.793 8.099 1.00 88.31 234 THR A N 1
ATOM 1801 C CA . THR A 1 234 ? 0.606 8.587 7.689 1.00 88.31 234 THR A CA 1
ATOM 1802 C C . THR A 1 234 ? 0.277 9.487 6.499 1.00 88.31 234 THR A C 1
ATOM 1804 O O . THR A 1 234 ? 0.625 10.670 6.509 1.00 88.31 234 THR A O 1
ATOM 1807 N N . ALA A 1 235 ? -0.435 8.960 5.502 1.00 90.44 235 ALA A N 1
ATOM 1808 C CA . ALA A 1 235 ? -0.888 9.721 4.345 1.00 90.44 235 ALA A CA 1
ATOM 1809 C C . ALA A 1 235 ? -1.911 10.801 4.687 1.00 90.44 235 ALA A C 1
ATOM 1811 O O . ALA A 1 235 ? -1.730 11.943 4.274 1.00 90.44 235 ALA A O 1
ATOM 1812 N N . LYS A 1 236 ? -2.924 10.499 5.505 1.00 87.38 236 LYS A N 1
ATOM 1813 C CA . LYS A 1 236 ? -3.906 11.502 5.949 1.00 87.38 236 LYS A CA 1
ATOM 1814 C C . LYS A 1 236 ? -3.257 12.641 6.735 1.00 87.38 236 LYS A C 1
ATOM 1816 O O . LYS A 1 236 ? -3.570 13.800 6.494 1.00 87.38 236 LYS A O 1
ATOM 1821 N N . GLU A 1 237 ? -2.344 12.328 7.651 1.00 85.06 237 GLU A N 1
ATOM 1822 C CA . GLU A 1 237 ? -1.680 13.329 8.498 1.00 85.06 237 GLU A CA 1
ATOM 1823 C C . GLU A 1 237 ? -0.742 14.269 7.729 1.00 85.06 237 GLU A C 1
ATOM 1825 O O . GLU A 1 237 ? -0.478 15.390 8.174 1.00 85.06 237 GLU A O 1
ATOM 1830 N N . ASN A 1 238 ? -0.211 13.806 6.596 1.00 84.25 238 ASN A N 1
ATOM 1831 C CA . ASN A 1 238 ? 0.778 14.532 5.803 1.00 84.25 238 ASN A CA 1
ATOM 1832 C C . ASN A 1 238 ? 0.273 14.962 4.423 1.00 84.25 238 ASN A C 1
ATOM 1834 O O . ASN A 1 238 ? 1.037 15.570 3.672 1.00 84.25 238 ASN A O 1
ATOM 1838 N N . GLU A 1 239 ? -1.007 14.712 4.139 1.00 88.38 239 GLU A N 1
ATOM 1839 C CA . GLU A 1 239 ? -1.683 15.061 2.888 1.00 88.38 239 GLU A CA 1
ATOM 1840 C C . GLU A 1 239 ? -1.062 14.365 1.665 1.00 88.38 239 GLU A C 1
ATOM 1842 O O . GLU A 1 239 ? -0.971 14.947 0.584 1.00 88.38 239 GLU A O 1
ATOM 1847 N N . TYR A 1 240 ? -0.612 13.118 1.832 1.00 91.94 240 TYR A N 1
ATOM 1848 C CA . TYR A 1 240 ? -0.208 12.281 0.703 1.00 91.94 240 TYR A CA 1
ATOM 1849 C C . TYR A 1 240 ? -1.453 11.691 0.041 1.00 91.94 240 TYR A C 1
ATOM 1851 O O . TYR A 1 240 ? -2.284 11.073 0.703 1.00 91.94 240 TYR A O 1
ATOM 1859 N N . GLU A 1 241 ? -1.560 11.845 -1.275 1.00 89.94 241 GLU A N 1
ATOM 1860 C CA . GLU A 1 241 ? -2.605 11.187 -2.075 1.00 89.94 241 GLU A CA 1
ATOM 1861 C C . GLU A 1 241 ? -2.097 9.893 -2.718 1.00 89.94 241 GLU A C 1
ATOM 1863 O O . GLU A 1 241 ? -2.886 9.001 -3.020 1.00 89.94 241 GLU A O 1
ATOM 1868 N N . TYR A 1 242 ? -0.777 9.775 -2.883 1.00 95.69 242 TYR A N 1
ATOM 1869 C CA . TYR A 1 242 ? -0.119 8.605 -3.447 1.00 95.69 242 TYR A CA 1
ATOM 1870 C C . TYR A 1 242 ? 0.965 8.102 -2.500 1.00 95.69 242 TYR A C 1
ATOM 1872 O O . TYR A 1 242 ? 1.793 8.876 -2.012 1.00 95.69 242 TYR A O 1
ATOM 1880 N N . ILE A 1 243 ? 0.972 6.792 -2.286 1.00 97.81 243 ILE A N 1
ATOM 1881 C CA . ILE A 1 243 ? 2.043 6.062 -1.619 1.00 97.81 243 ILE A CA 1
ATOM 1882 C C . ILE A 1 243 ? 2.624 5.100 -2.648 1.00 97.81 243 ILE A C 1
ATOM 1884 O O . ILE A 1 243 ? 1.909 4.235 -3.141 1.00 97.81 243 ILE A O 1
ATOM 1888 N N . VAL A 1 244 ? 3.896 5.253 -2.997 1.00 98.38 244 VAL A N 1
ATOM 1889 C CA . VAL A 1 244 ? 4.582 4.387 -3.961 1.00 98.38 244 VAL A CA 1
ATOM 1890 C C . VAL A 1 244 ? 5.506 3.454 -3.197 1.00 98.38 244 VAL A C 1
ATOM 1892 O O . VAL A 1 244 ? 6.413 3.916 -2.514 1.00 98.38 244 VAL A O 1
ATOM 1895 N N . CYS A 1 245 ? 5.283 2.149 -3.298 1.00 97.94 245 CYS A N 1
ATOM 1896 C CA . CYS A 1 245 ? 5.990 1.147 -2.510 1.00 97.94 245 CYS A CA 1
ATOM 1897 C C . CYS A 1 245 ? 6.928 0.306 -3.385 1.00 97.94 245 CYS A C 1
ATOM 1899 O O . CYS A 1 245 ? 6.468 -0.472 -4.224 1.00 97.94 245 CYS A O 1
ATOM 1901 N N . ASP A 1 246 ? 8.236 0.383 -3.138 1.00 96.81 246 ASP A N 1
ATOM 1902 C CA . ASP A 1 246 ? 9.208 -0.567 -3.684 1.00 96.81 246 ASP A CA 1
ATOM 1903 C C . ASP A 1 246 ? 9.166 -1.857 -2.865 1.00 96.81 246 ASP A C 1
ATOM 1905 O O . ASP A 1 246 ? 9.864 -2.015 -1.860 1.00 96.81 246 ASP A O 1
ATOM 1909 N N . CYS A 1 247 ? 8.328 -2.799 -3.287 1.00 93.19 247 CYS A N 1
ATOM 1910 C CA . CYS A 1 247 ? 8.186 -4.081 -2.609 1.00 93.19 247 CYS A CA 1
ATOM 1911 C C . CYS A 1 247 ? 9.315 -5.060 -2.953 1.00 93.19 247 CYS A C 1
ATOM 1913 O O . CYS A 1 247 ? 9.297 -6.193 -2.468 1.00 93.19 247 CYS A O 1
ATOM 1915 N N . GLY A 1 248 ? 10.288 -4.679 -3.792 1.00 85.88 248 GLY A N 1
ATOM 1916 C CA . GLY A 1 248 ? 11.344 -5.583 -4.226 1.00 85.88 248 GLY A CA 1
ATOM 1917 C C . GLY A 1 248 ? 10.754 -6.883 -4.783 1.00 85.88 248 GLY A C 1
ATOM 1918 O O . GLY A 1 248 ? 9.915 -6.875 -5.686 1.00 85.88 248 GLY A O 1
ATOM 1919 N N . ARG A 1 249 ? 11.194 -8.035 -4.270 1.00 81.38 249 ARG A N 1
ATOM 1920 C CA . ARG A 1 249 ? 10.677 -9.341 -4.721 1.00 81.38 249 ARG A CA 1
ATOM 1921 C C . ARG A 1 249 ? 9.253 -9.632 -4.234 1.00 81.38 249 ARG A C 1
ATOM 1923 O O . ARG A 1 249 ? 8.644 -10.575 -4.727 1.00 81.38 249 ARG A O 1
ATOM 1930 N N . GLY A 1 250 ? 8.709 -8.833 -3.319 1.00 72.44 250 GLY A N 1
ATOM 1931 C CA . GLY A 1 250 ? 7.311 -8.854 -2.887 1.00 72.44 250 GLY A CA 1
ATOM 1932 C C . GLY A 1 250 ? 6.945 -9.951 -1.885 1.00 72.44 250 GLY A C 1
ATOM 1933 O O . GLY A 1 250 ? 6.023 -9.776 -1.094 1.00 72.44 250 GLY A O 1
ATOM 1934 N N . LEU A 1 251 ? 7.642 -11.086 -1.903 1.00 80.44 251 LEU A N 1
ATOM 1935 C CA . LEU A 1 251 ? 7.256 -12.280 -1.144 1.00 80.44 251 LEU A CA 1
ATOM 1936 C C . LEU A 1 251 ? 8.284 -12.716 -0.098 1.00 80.44 251 LEU A C 1
ATOM 1938 O O . LEU A 1 251 ? 8.030 -13.710 0.592 1.00 80.44 251 LEU A O 1
ATOM 1942 N N . ASP A 1 252 ? 9.402 -11.999 0.025 1.00 83.31 252 ASP A N 1
A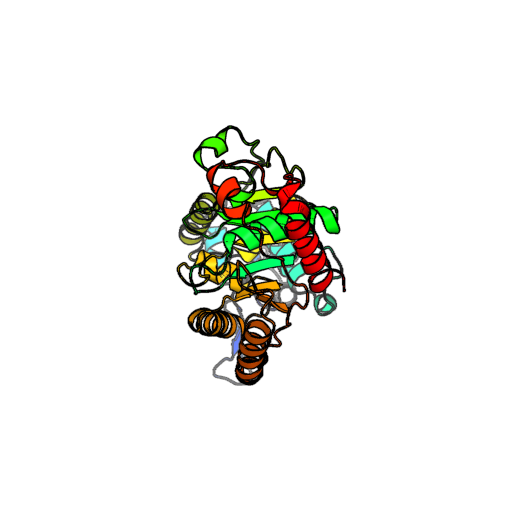TOM 1943 C CA . ASP A 1 252 ? 10.521 -12.395 0.884 1.00 83.31 252 ASP A CA 1
ATOM 1944 C C . ASP A 1 252 ? 10.227 -12.106 2.362 1.00 83.31 252 ASP A C 1
ATOM 1946 O O . ASP A 1 252 ? 10.675 -12.844 3.236 1.00 83.31 252 ASP A O 1
ATOM 1950 N N . THR A 1 253 ? 9.446 -11.058 2.653 1.00 88.62 253 THR A N 1
ATOM 1951 C CA . THR A 1 253 ? 9.124 -10.640 4.027 1.00 88.62 253 THR A CA 1
ATOM 1952 C C . THR A 1 253 ? 7.624 -10.420 4.232 1.00 88.62 253 THR A C 1
ATOM 1954 O O . THR A 1 253 ? 6.878 -10.155 3.286 1.00 88.62 253 THR A O 1
ATOM 1957 N N . ASN A 1 254 ? 7.167 -10.495 5.488 1.00 89.00 254 ASN A N 1
ATOM 1958 C CA . ASN A 1 254 ? 5.773 -10.193 5.836 1.00 89.00 254 ASN A CA 1
ATOM 1959 C C . ASN A 1 254 ? 5.397 -8.738 5.517 1.00 89.00 254 ASN A C 1
ATOM 1961 O O . ASN A 1 254 ? 4.291 -8.502 5.046 1.00 89.00 254 ASN A O 1
ATOM 1965 N N . ILE A 1 255 ? 6.330 -7.791 5.686 1.00 92.81 255 ILE A N 1
ATOM 1966 C CA . ILE A 1 255 ? 6.126 -6.373 5.350 1.00 92.81 255 ILE A CA 1
ATOM 1967 C C . ILE A 1 255 ? 5.787 -6.218 3.863 1.00 92.81 255 ILE A C 1
ATOM 1969 O O . ILE A 1 255 ? 4.797 -5.579 3.520 1.00 92.81 255 ILE A O 1
ATOM 1973 N N . GLN A 1 256 ? 6.565 -6.843 2.972 1.00 93.94 256 GLN A N 1
ATOM 1974 C CA . GLN A 1 256 ? 6.311 -6.775 1.529 1.00 93.94 256 GLN A CA 1
ATOM 1975 C C . GLN A 1 256 ? 4.942 -7.360 1.158 1.00 93.94 256 GLN A C 1
ATOM 1977 O O . GLN A 1 256 ? 4.209 -6.755 0.374 1.00 93.94 256 GLN A O 1
ATOM 1982 N N . ARG A 1 257 ? 4.586 -8.512 1.744 1.00 92.75 257 ARG A N 1
ATOM 1983 C CA . ARG A 1 257 ? 3.303 -9.189 1.496 1.00 92.75 257 ARG A CA 1
ATOM 1984 C C . ARG A 1 257 ? 2.119 -8.354 1.964 1.00 92.75 257 ARG A C 1
ATOM 1986 O O . ARG A 1 257 ? 1.143 -8.229 1.236 1.00 92.75 257 ARG A O 1
ATOM 1993 N N . GLU A 1 258 ? 2.199 -7.788 3.162 1.00 92.56 258 GLU A N 1
ATOM 1994 C CA . GLU A 1 258 ? 1.125 -6.980 3.735 1.00 92.56 258 GLU A CA 1
ATOM 1995 C C . GLU A 1 258 ? 0.933 -5.664 2.978 1.00 92.56 258 GLU A C 1
ATOM 1997 O O . GLU A 1 258 ? -0.205 -5.275 2.717 1.00 92.56 258 GLU A O 1
ATOM 2002 N N . ILE A 1 259 ? 2.028 -5.024 2.549 1.00 95.44 259 ILE A N 1
ATOM 2003 C CA . ILE A 1 259 ? 1.955 -3.862 1.659 1.00 95.44 259 ILE A CA 1
ATOM 2004 C C . ILE A 1 259 ? 1.263 -4.259 0.354 1.00 95.44 259 ILE A C 1
ATOM 2006 O O . ILE A 1 259 ? 0.273 -3.636 0.000 1.00 95.44 259 ILE A O 1
ATOM 2010 N N . LEU A 1 260 ? 1.703 -5.331 -0.318 1.00 93.94 260 LEU A N 1
ATOM 2011 C CA . LEU A 1 260 ? 1.078 -5.786 -1.567 1.00 93.94 260 LEU A CA 1
ATOM 2012 C C . LEU A 1 260 ? -0.415 -6.088 -1.423 1.00 93.94 260 LEU A C 1
ATOM 2014 O O . LEU A 1 260 ? -1.198 -5.708 -2.286 1.00 93.94 260 LEU A O 1
ATOM 2018 N N . LEU A 1 261 ? -0.818 -6.754 -0.338 1.00 91.50 261 LEU A N 1
ATOM 2019 C CA . LEU A 1 261 ? -2.218 -7.097 -0.090 1.00 91.50 261 LEU A CA 1
ATOM 2020 C C . LEU A 1 261 ? -3.103 -5.872 0.165 1.00 91.50 261 LEU A C 1
ATOM 2022 O O . LEU A 1 261 ? -4.310 -5.965 -0.066 1.00 91.50 261 LEU A O 1
ATOM 2026 N N . CYS A 1 262 ? -2.535 -4.751 0.625 1.00 92.25 262 CYS A N 1
ATOM 2027 C CA . CYS A 1 262 ? -3.270 -3.504 0.833 1.00 92.25 262 CYS A CA 1
ATOM 2028 C C . CYS A 1 262 ? -3.118 -2.472 -0.295 1.00 92.25 262 CYS A C 1
ATOM 2030 O O . CYS A 1 262 ? -3.748 -1.416 -0.218 1.00 92.25 262 CYS A O 1
ATOM 2032 N N . SER A 1 263 ? -2.348 -2.777 -1.342 1.00 94.62 263 SER A N 1
ATOM 2033 C CA . SER A 1 263 ? -2.154 -1.890 -2.490 1.00 94.62 263 SER A CA 1
ATOM 2034 C C . SER A 1 263 ? -3.399 -1.766 -3.354 1.00 94.62 263 SER A C 1
ATOM 2036 O O . SER A 1 263 ? -4.003 -2.770 -3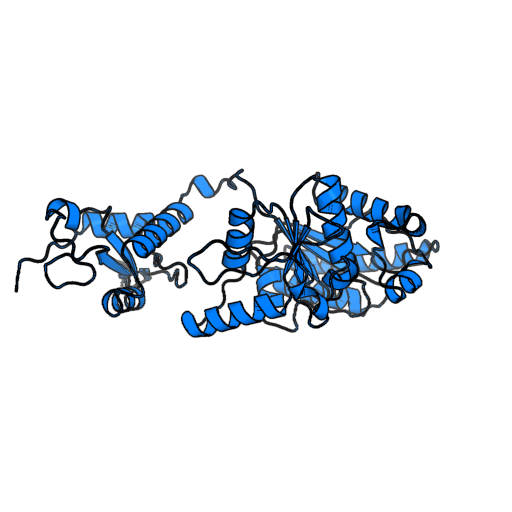.721 1.00 94.62 263 SER A O 1
ATOM 2038 N N . THR A 1 264 ? -3.745 -0.532 -3.726 1.00 93.62 264 THR A N 1
ATOM 2039 C CA . THR A 1 264 ? -4.827 -0.246 -4.683 1.00 93.62 264 THR A CA 1
ATOM 2040 C C . THR A 1 264 ? -4.394 -0.553 -6.106 1.00 93.62 264 THR A C 1
ATOM 2042 O O . THR A 1 264 ? -5.183 -1.013 -6.924 1.00 93.62 264 THR A O 1
ATOM 2045 N N . ASP A 1 265 ? -3.118 -0.328 -6.399 1.00 95.00 265 ASP A N 1
ATOM 2046 C CA . ASP A 1 265 ? -2.544 -0.501 -7.719 1.00 95.00 265 ASP A CA 1
ATOM 2047 C C . ASP A 1 265 ? -1.231 -1.270 -7.597 1.00 95.00 265 ASP A C 1
ATOM 2049 O O . ASP A 1 265 ? -0.393 -0.970 -6.746 1.00 95.00 265 ASP A O 1
ATOM 2053 N N . VAL A 1 266 ? -1.025 -2.258 -8.461 1.00 95.88 266 VAL A N 1
ATOM 2054 C CA . VAL A 1 266 ? 0.229 -3.013 -8.505 1.00 95.88 266 VAL A CA 1
ATOM 2055 C C . VAL A 1 266 ? 0.813 -2.927 -9.902 1.00 95.88 266 VAL A C 1
ATOM 2057 O O . VAL A 1 266 ? 0.203 -3.382 -10.862 1.00 95.88 266 VAL A O 1
ATOM 2060 N N . ILE A 1 267 ? 2.009 -2.357 -10.021 1.00 95.44 267 ILE A N 1
ATOM 2061 C CA . ILE A 1 267 ? 2.796 -2.364 -11.252 1.00 95.44 267 ILE A CA 1
ATOM 2062 C C . ILE A 1 267 ? 3.789 -3.523 -11.159 1.00 95.44 267 ILE A C 1
ATOM 2064 O O . ILE A 1 267 ? 4.603 -3.592 -10.237 1.00 95.44 267 ILE A O 1
ATOM 2068 N N . ILE A 1 268 ? 3.743 -4.429 -12.131 1.00 92.94 268 ILE A N 1
ATOM 2069 C CA . ILE A 1 268 ? 4.629 -5.584 -12.252 1.00 92.94 268 ILE A CA 1
ATOM 2070 C C . ILE A 1 268 ? 5.604 -5.322 -13.403 1.00 92.94 268 ILE A C 1
ATOM 2072 O O . ILE A 1 268 ? 5.230 -5.465 -14.572 1.00 92.94 268 ILE A O 1
ATOM 2076 N N . PRO A 1 269 ? 6.866 -4.952 -13.115 1.00 89.62 269 PRO A N 1
ATOM 2077 C CA . PRO A 1 269 ? 7.886 -4.832 -14.143 1.00 89.62 269 PRO A CA 1
ATOM 2078 C C . PRO A 1 269 ? 8.265 -6.214 -14.682 1.00 89.62 269 PRO A C 1
ATOM 2080 O O . PRO A 1 269 ? 8.579 -7.116 -13.902 1.00 89.62 269 PRO A O 1
ATOM 2083 N N . VAL A 1 270 ? 8.277 -6.397 -16.000 1.00 82.81 270 VAL A N 1
ATOM 2084 C CA . VAL A 1 270 ? 8.608 -7.665 -16.667 1.00 82.81 270 VAL A CA 1
ATOM 2085 C C . VAL A 1 270 ? 9.775 -7.460 -17.637 1.00 82.81 270 VAL A C 1
ATOM 2087 O O . VAL A 1 270 ? 9.760 -6.542 -18.454 1.00 82.81 270 VAL A O 1
ATOM 2090 N N . GLY A 1 271 ? 10.797 -8.318 -17.521 1.00 71.88 271 GLY A N 1
ATOM 2091 C CA . GLY A 1 271 ? 11.974 -8.369 -18.402 1.00 71.88 271 GLY A CA 1
ATOM 2092 C C . GLY A 1 271 ? 11.945 -9.555 -19.383 1.00 71.88 271 GLY A C 1
ATOM 2093 O O . GLY A 1 271 ? 10.968 -10.298 -19.444 1.00 71.88 271 GLY A O 1
ATOM 2094 N N . GLN A 1 272 ? 13.029 -9.767 -20.144 1.00 62.34 272 GLN A N 1
ATOM 2095 C CA . GLN A 1 272 ? 13.075 -10.772 -21.231 1.00 62.34 272 GLN A CA 1
ATOM 2096 C C . GLN A 1 272 ? 13.143 -12.237 -20.777 1.00 62.34 272 GLN A C 1
ATOM 2098 O O . GLN A 1 272 ? 12.893 -13.151 -21.569 1.00 62.34 272 GLN A O 1
ATOM 2103 N N . HIS A 1 273 ? 13.524 -12.489 -19.530 1.00 67.75 273 HIS A N 1
ATOM 2104 C CA . HIS A 1 273 ? 13.722 -13.834 -19.002 1.00 67.75 273 HIS A CA 1
ATOM 2105 C C . HIS A 1 273 ? 12.402 -14.461 -18.551 1.00 67.75 273 HIS A C 1
ATOM 2107 O O . HIS A 1 273 ? 11.578 -13.824 -17.899 1.00 67.75 273 HIS A O 1
ATOM 2113 N N . ASN A 1 274 ? 12.228 -15.756 -18.834 1.00 64.81 274 ASN A N 1
ATOM 2114 C CA . ASN A 1 274 ? 11.012 -16.514 -18.498 1.00 64.81 274 ASN A CA 1
ATOM 2115 C C . ASN A 1 274 ? 10.632 -16.426 -17.006 1.00 64.81 274 ASN A C 1
ATOM 2117 O O . ASN A 1 274 ? 9.451 -16.478 -16.662 1.00 64.81 274 ASN A O 1
ATOM 2121 N N . HIS A 1 275 ? 11.615 -16.237 -16.120 1.00 73.12 275 HIS A N 1
ATOM 2122 C CA . HIS A 1 275 ? 11.377 -16.071 -14.687 1.00 73.12 275 HIS A CA 1
ATOM 2123 C C . HIS A 1 275 ? 10.565 -14.812 -14.341 1.00 73.12 275 HIS A C 1
ATOM 2125 O O . HIS A 1 275 ? 9.874 -14.821 -13.327 1.00 73.12 275 HIS A O 1
ATOM 2131 N N . ALA A 1 276 ? 10.578 -13.763 -15.173 1.00 78.94 276 ALA A N 1
ATOM 2132 C CA . ALA A 1 276 ? 9.801 -12.545 -14.933 1.00 78.94 276 ALA A CA 1
ATOM 2133 C C . ALA A 1 276 ? 8.283 -12.786 -15.008 1.00 78.94 276 ALA A C 1
ATOM 2135 O O . ALA A 1 276 ? 7.541 -12.273 -14.171 1.00 78.94 276 ALA A O 1
ATOM 2136 N N . PHE A 1 277 ? 7.830 -13.626 -15.946 1.00 81.62 277 PHE A N 1
ATOM 2137 C CA . PHE A 1 277 ? 6.423 -14.030 -16.060 1.00 81.62 277 PHE A CA 1
ATOM 2138 C C . PHE A 1 277 ? 6.010 -15.032 -14.977 1.00 81.62 277 PHE A C 1
ATOM 2140 O O . PHE A 1 277 ? 4.863 -15.036 -14.537 1.00 81.62 277 PHE A O 1
ATOM 2147 N N . HIS A 1 278 ? 6.935 -15.885 -14.525 1.00 82.94 278 HIS A N 1
ATOM 2148 C CA . HIS A 1 278 ? 6.675 -16.741 -13.369 1.00 82.94 278 HIS A CA 1
ATOM 2149 C C . HIS A 1 278 ? 6.474 -15.902 -12.100 1.00 82.94 278 HIS A C 1
ATOM 2151 O O . HIS A 1 278 ? 5.508 -16.119 -11.374 1.00 82.94 278 HIS A O 1
ATOM 2157 N N . GLY A 1 279 ? 7.335 -14.905 -11.873 1.00 85.00 279 GLY A N 1
ATOM 2158 C CA . GLY A 1 279 ? 7.221 -14.021 -10.718 1.00 85.00 279 GLY A CA 1
ATOM 2159 C C . GLY A 1 279 ? 5.962 -13.167 -10.718 1.00 85.00 279 GLY A C 1
ATOM 2160 O O . GLY A 1 279 ? 5.318 -13.046 -9.680 1.00 85.00 279 GLY A O 1
ATOM 2161 N N . MET A 1 280 ? 5.545 -12.680 -11.887 1.00 87.31 280 MET A N 1
ATOM 2162 C CA . MET A 1 280 ? 4.228 -12.072 -12.081 1.00 87.31 280 MET A CA 1
ATOM 2163 C C . MET A 1 280 ? 3.101 -12.996 -11.598 1.00 87.31 280 MET A C 1
ATOM 2165 O O . MET A 1 280 ? 2.234 -12.558 -10.850 1.00 87.31 280 MET A O 1
ATOM 2169 N N . GLY A 1 281 ? 3.141 -14.283 -11.957 1.00 86.62 281 GLY A N 1
ATOM 2170 C CA . GLY A 1 281 ? 2.106 -15.225 -11.538 1.00 86.62 281 GLY A CA 1
ATOM 2171 C C . GLY A 1 281 ? 2.035 -15.455 -10.031 1.00 86.62 281 GLY A C 1
ATOM 2172 O O . GLY A 1 281 ? 0.937 -15.595 -9.503 1.00 86.62 281 GLY A O 1
ATOM 2173 N N . LEU A 1 282 ? 3.171 -15.420 -9.331 1.00 88.19 282 LEU A N 1
ATOM 2174 C CA . LEU A 1 282 ? 3.199 -15.497 -7.866 1.00 88.19 282 LEU A CA 1
ATOM 2175 C C . LEU A 1 282 ? 2.598 -14.244 -7.209 1.00 88.19 282 LEU A C 1
ATOM 2177 O O . LEU A 1 282 ? 1.902 -14.357 -6.204 1.00 88.19 282 LEU A O 1
ATOM 2181 N N . ILE A 1 283 ? 2.834 -13.059 -7.783 1.00 90.94 283 ILE A N 1
ATOM 2182 C CA . ILE A 1 283 ? 2.201 -11.816 -7.318 1.00 90.94 283 ILE A CA 1
ATOM 2183 C C . ILE A 1 283 ? 0.686 -11.873 -7.548 1.00 90.94 283 ILE A C 1
ATOM 2185 O O . ILE A 1 283 ? -0.079 -11.581 -6.634 1.00 90.94 283 ILE A O 1
ATOM 2189 N N . CYS A 1 284 ? 0.233 -12.313 -8.724 1.00 89.06 284 CYS A N 1
ATOM 2190 C CA . CYS A 1 284 ? -1.196 -12.478 -9.000 1.00 89.06 284 CYS A CA 1
ATOM 2191 C C . CYS A 1 284 ? -1.854 -13.505 -8.065 1.00 89.06 284 CYS A C 1
ATOM 2193 O O . CYS A 1 284 ? -2.954 -13.264 -7.579 1.00 89.06 284 CYS A O 1
ATOM 2195 N N . ASP A 1 285 ? -1.187 -14.621 -7.762 1.00 87.31 285 ASP A N 1
ATOM 2196 C CA . ASP A 1 285 ? -1.720 -15.623 -6.832 1.00 87.31 285 ASP A CA 1
ATOM 2197 C C . ASP A 1 285 ? -1.886 -15.075 -5.404 1.00 87.31 285 ASP A C 1
ATOM 2199 O O . ASP A 1 285 ? -2.860 -15.412 -4.731 1.00 87.31 285 ASP A O 1
ATOM 2203 N N . LEU A 1 286 ? -0.990 -14.181 -4.964 1.00 88.50 286 LEU A N 1
ATOM 2204 C CA . LEU A 1 286 ? -1.143 -13.452 -3.702 1.00 88.50 286 LEU A CA 1
ATOM 2205 C C . LEU A 1 286 ? -2.349 -12.497 -3.745 1.00 88.50 286 LEU A C 1
ATOM 2207 O O . LEU A 1 286 ? -3.106 -12.414 -2.780 1.00 88.50 286 LEU A O 1
ATOM 2211 N N . LEU A 1 287 ? -2.526 -11.779 -4.856 1.00 88.88 287 LEU A N 1
ATOM 2212 C CA . LEU A 1 287 ? -3.528 -10.718 -4.992 1.00 88.88 287 LEU A CA 1
ATOM 2213 C C . LEU A 1 287 ? -4.936 -11.214 -5.334 1.00 88.88 287 LEU A C 1
ATOM 2215 O O . LEU A 1 287 ? -5.879 -10.447 -5.179 1.00 88.88 287 LEU A O 1
ATOM 2219 N N . LYS A 1 288 ? -5.113 -12.474 -5.753 1.00 85.00 288 LYS A N 1
ATOM 2220 C CA . LYS A 1 288 ? -6.411 -13.019 -6.212 1.00 85.00 288 LYS A CA 1
ATOM 2221 C C . LYS A 1 288 ? -7.571 -12.852 -5.222 1.00 85.00 288 LYS A C 1
ATOM 2223 O O . LYS A 1 288 ? -8.721 -12.830 -5.635 1.00 85.00 288 LYS A O 1
ATOM 2228 N N . ASN A 1 289 ? -7.261 -12.754 -3.929 1.00 78.31 289 ASN A N 1
ATOM 2229 C CA . ASN A 1 289 ? -8.236 -12.570 -2.852 1.00 78.31 289 ASN A CA 1
ATOM 2230 C C . ASN A 1 289 ? -8.097 -11.202 -2.157 1.00 78.31 289 ASN A C 1
ATOM 2232 O O . ASN A 1 289 ? -8.663 -11.008 -1.084 1.00 78.31 289 ASN A O 1
ATOM 2236 N N . SER A 1 290 ? -7.299 -10.277 -2.701 1.00 82.31 290 SER A N 1
ATOM 2237 C CA . SER A 1 290 ? -7.191 -8.930 -2.143 1.00 82.31 290 SER A CA 1
ATOM 2238 C C . SER A 1 290 ? -8.462 -8.146 -2.453 1.00 82.31 290 SER A C 1
ATOM 2240 O O . SER A 1 290 ? -8.839 -7.989 -3.609 1.00 82.31 290 SER A O 1
ATOM 2242 N N . GLU A 1 291 ? -9.093 -7.605 -1.414 1.00 82.31 291 GLU A N 1
ATOM 2243 C CA . GLU A 1 291 ? -10.217 -6.670 -1.550 1.00 82.31 291 GLU A CA 1
ATOM 2244 C C . GLU A 1 291 ? -9.753 -5.230 -1.836 1.00 82.31 291 GLU A C 1
ATOM 2246 O O . GLU A 1 291 ? -10.576 -4.356 -2.096 1.00 82.31 291 GLU A O 1
ATOM 2251 N N . ALA A 1 292 ? -8.444 -4.960 -1.737 1.00 87.25 292 ALA A N 1
ATOM 2252 C CA . ALA A 1 292 ? -7.879 -3.625 -1.917 1.00 87.25 292 ALA A CA 1
ATOM 2253 C C . ALA A 1 292 ? -7.417 -3.362 -3.354 1.00 87.25 292 ALA A C 1
ATOM 2255 O O . ALA A 1 292 ? -7.506 -2.225 -3.810 1.00 87.25 292 ALA A O 1
ATOM 2256 N N . CYS A 1 293 ? -6.913 -4.387 -4.047 1.00 89.69 293 CYS A N 1
ATOM 2257 C CA . CYS A 1 293 ? -6.311 -4.228 -5.366 1.00 89.69 293 CYS A CA 1
ATOM 2258 C C . CYS A 1 293 ? -7.378 -3.967 -6.435 1.00 89.69 293 CYS A C 1
ATOM 2260 O O . CYS A 1 293 ? -8.191 -4.834 -6.745 1.00 89.69 293 CYS A O 1
ATOM 2262 N N . GLU A 1 294 ? -7.358 -2.763 -7.002 1.00 87.75 294 GLU A N 1
ATOM 2263 C CA . GLU A 1 294 ? -8.259 -2.333 -8.070 1.00 87.75 294 GLU A CA 1
ATOM 2264 C C . GLU A 1 294 ? -7.640 -2.567 -9.449 1.00 87.75 294 GLU A C 1
ATOM 2266 O O . GLU A 1 294 ? -8.343 -2.968 -10.372 1.00 87.75 294 GLU A O 1
ATOM 2271 N N . ASN A 1 295 ? -6.330 -2.333 -9.594 1.00 90.94 295 ASN A N 1
ATOM 2272 C CA . ASN A 1 295 ? -5.645 -2.454 -10.879 1.00 90.94 295 ASN A CA 1
ATOM 2273 C C . ASN A 1 295 ? -4.307 -3.184 -10.758 1.00 90.94 295 ASN A C 1
ATOM 2275 O O . ASN A 1 295 ? -3.462 -2.846 -9.925 1.00 90.94 295 ASN A O 1
ATOM 2279 N N . ILE A 1 296 ? -4.066 -4.115 -11.679 1.00 92.69 296 ILE A N 1
ATOM 2280 C CA . ILE A 1 296 ? -2.755 -4.731 -11.883 1.00 92.69 296 ILE A CA 1
ATOM 2281 C C . ILE A 1 296 ? -2.248 -4.316 -13.260 1.00 92.69 296 ILE A C 1
ATOM 2283 O O . ILE A 1 296 ? -2.886 -4.582 -14.275 1.00 92.69 296 ILE A O 1
ATOM 2287 N N . TRP A 1 297 ? -1.083 -3.682 -13.298 1.00 92.56 297 TRP A N 1
ATOM 2288 C CA . TRP A 1 297 ? -0.441 -3.184 -14.505 1.00 92.56 297 TRP A CA 1
ATOM 2289 C C . TRP A 1 297 ? 0.824 -3.975 -14.793 1.00 92.56 297 TRP A C 1
ATOM 2291 O O . TRP A 1 297 ? 1.643 -4.202 -13.908 1.00 92.56 297 TRP A O 1
ATOM 2301 N N . THR A 1 298 ? 1.030 -4.359 -16.044 1.00 89.94 298 THR A N 1
ATOM 2302 C CA . THR A 1 298 ? 2.296 -4.935 -16.500 1.00 89.94 298 THR A CA 1
ATOM 2303 C C . THR A 1 298 ? 3.096 -3.872 -17.234 1.00 89.94 298 THR A C 1
ATOM 2305 O O . THR A 1 298 ? 2.629 -3.326 -18.232 1.00 89.94 298 THR A O 1
ATOM 2308 N N . LEU A 1 299 ? 4.305 -3.594 -16.737 1.00 87.06 299 LEU A N 1
ATOM 2309 C CA . LEU A 1 299 ? 5.254 -2.655 -17.334 1.00 87.06 299 LEU A CA 1
ATOM 2310 C C . LEU A 1 299 ? 6.447 -3.423 -17.900 1.00 87.06 299 LEU A C 1
ATOM 2312 O O . LEU A 1 299 ? 7.122 -4.147 -17.173 1.00 87.06 299 LEU A O 1
ATOM 2316 N N . TYR A 1 300 ? 6.791 -3.219 -19.163 1.00 79.88 300 TYR A N 1
ATOM 2317 C CA . TYR A 1 300 ? 8.035 -3.764 -19.706 1.00 79.88 300 TYR A CA 1
ATOM 2318 C C . TYR A 1 300 ? 9.206 -2.845 -19.319 1.00 79.88 300 TYR A C 1
ATOM 2320 O O . TYR A 1 300 ? 9.318 -1.733 -19.832 1.00 79.88 300 TYR A O 1
ATOM 2328 N N . SER A 1 301 ? 10.058 -3.282 -18.383 1.00 68.25 301 SER A N 1
ATOM 2329 C CA . SER A 1 301 ? 11.089 -2.438 -17.749 1.00 68.25 301 SER A CA 1
ATOM 2330 C C . SER A 1 301 ? 12.524 -2.880 -18.057 1.00 68.25 301 SER A C 1
ATOM 2332 O O . SER A 1 301 ? 12.778 -4.045 -18.353 1.00 68.25 301 SER A O 1
ATOM 2334 N N . MET A 1 302 ? 13.444 -1.908 -17.965 1.00 56.19 302 MET A N 1
ATOM 2335 C CA . MET A 1 302 ? 14.904 -1.983 -18.101 1.00 56.19 302 MET A CA 1
ATOM 2336 C C . MET A 1 302 ? 15.422 -2.866 -19.246 1.00 56.19 302 MET A C 1
ATOM 2338 O O . MET A 1 302 ? 15.639 -4.069 -19.125 1.00 56.19 302 MET A O 1
ATOM 2342 N N . GLY A 1 303 ? 15.749 -2.194 -20.352 1.00 49.72 303 GLY A N 1
ATOM 2343 C CA . GLY A 1 303 ? 16.785 -2.648 -21.276 1.00 49.72 303 GLY A CA 1
ATOM 2344 C C . GLY A 1 303 ? 16.330 -3.363 -22.538 1.00 49.72 303 GLY A C 1
ATOM 2345 O O . GLY A 1 303 ? 17.207 -3.714 -23.323 1.00 49.72 303 GLY A O 1
ATOM 2346 N N . PHE A 1 304 ? 15.030 -3.572 -22.782 1.00 43.69 304 PHE A N 1
ATOM 2347 C CA . PHE A 1 304 ? 14.671 -4.622 -23.737 1.00 43.69 304 PHE A CA 1
ATOM 2348 C C . PHE A 1 304 ? 13.342 -4.534 -24.499 1.00 43.69 304 PHE A C 1
ATOM 2350 O O . PHE A 1 304 ? 12.968 -5.512 -25.147 1.00 43.69 304 PHE A O 1
ATOM 2357 N N . LEU A 1 305 ? 12.729 -3.354 -24.602 1.00 43.53 305 LEU A N 1
ATOM 2358 C CA . LEU A 1 305 ? 12.097 -3.006 -25.878 1.00 43.53 305 LEU A CA 1
ATOM 2359 C C . LEU A 1 305 ? 13.225 -2.539 -26.799 1.00 43.53 305 LEU A C 1
ATOM 2361 O O . LEU A 1 305 ? 13.433 -1.358 -27.057 1.00 43.53 305 LEU A O 1
ATOM 2365 N N . THR A 1 306 ? 14.057 -3.492 -27.212 1.00 35.97 306 THR A N 1
ATOM 2366 C CA . THR A 1 306 ? 15.000 -3.284 -28.306 1.00 35.97 306 THR A CA 1
ATOM 2367 C C . THR A 1 306 ? 14.252 -2.630 -29.468 1.00 35.97 306 THR A C 1
ATOM 2369 O O . THR A 1 306 ? 13.099 -2.983 -29.713 1.00 35.97 306 THR A O 1
ATOM 2372 N N . ALA A 1 307 ? 14.921 -1.808 -30.281 1.00 40.00 307 ALA A N 1
ATOM 2373 C CA . ALA A 1 307 ? 14.408 -1.460 -31.615 1.00 40.00 307 ALA A CA 1
ATOM 2374 C C . ALA A 1 307 ? 14.035 -2.713 -32.457 1.00 40.00 307 ALA A C 1
ATOM 2376 O O . ALA A 1 307 ? 13.355 -2.623 -33.474 1.00 40.00 307 ALA A O 1
ATOM 2377 N N . ASN A 1 308 ? 14.450 -3.908 -32.017 1.00 47.34 308 ASN A N 1
ATOM 2378 C CA . ASN A 1 308 ? 14.012 -5.198 -32.521 1.00 47.34 308 ASN A CA 1
ATOM 2379 C C . ASN A 1 308 ? 12.561 -5.523 -32.100 1.00 47.34 308 ASN A C 1
ATOM 2381 O O . ASN A 1 308 ? 12.292 -6.153 -31.075 1.00 47.34 308 ASN A O 1
ATOM 2385 N N . GLN A 1 309 ? 11.629 -5.140 -32.974 1.00 51.47 309 GLN A N 1
ATOM 2386 C CA . GLN A 1 309 ? 10.192 -5.417 -32.879 1.00 51.47 309 GLN A CA 1
ATOM 2387 C C . GLN A 1 309 ? 9.853 -6.897 -32.605 1.00 51.47 309 GLN A C 1
ATOM 2389 O O . GLN A 1 309 ? 8.834 -7.178 -31.976 1.00 51.47 309 GLN A O 1
ATOM 2394 N N . LYS A 1 310 ? 10.694 -7.861 -33.016 1.00 54.09 310 LYS A N 1
ATOM 2395 C CA . LYS A 1 310 ? 10.416 -9.297 -32.819 1.00 54.09 310 LYS A CA 1
ATOM 2396 C C . LYS A 1 310 ? 10.429 -9.708 -31.345 1.00 54.09 310 LYS A C 1
ATOM 2398 O O . LYS A 1 310 ? 9.639 -10.565 -30.955 1.00 54.09 310 LYS A O 1
ATOM 2403 N N . ILE A 1 311 ? 11.287 -9.098 -30.524 1.00 56.38 311 ILE A N 1
ATOM 2404 C CA . ILE A 1 311 ? 11.344 -9.388 -29.083 1.00 56.38 311 ILE A CA 1
ATOM 2405 C C . ILE A 1 311 ? 10.069 -8.871 -28.405 1.00 56.38 311 ILE A C 1
ATOM 2407 O O . ILE A 1 311 ? 9.456 -9.597 -27.624 1.00 56.38 311 ILE A O 1
ATOM 2411 N N . ASN A 1 312 ? 9.606 -7.679 -28.784 1.00 59.62 312 ASN A N 1
ATOM 2412 C CA . ASN A 1 312 ? 8.372 -7.085 -28.264 1.00 59.62 312 ASN A CA 1
ATOM 2413 C C . ASN A 1 312 ? 7.162 -7.968 -28.597 1.00 59.62 312 ASN A C 1
ATOM 2415 O O . ASN A 1 312 ? 6.341 -8.244 -27.729 1.00 59.62 312 ASN A O 1
ATOM 2419 N N . VAL A 1 313 ? 7.095 -8.492 -29.827 1.00 67.00 313 VAL A N 1
ATOM 2420 C CA . VAL A 1 313 ? 6.048 -9.438 -30.248 1.00 67.00 313 VAL A CA 1
ATOM 2421 C C . VAL A 1 313 ? 6.118 -10.749 -29.458 1.00 67.00 313 VAL A C 1
ATOM 2423 O O . VAL A 1 313 ? 5.083 -11.262 -29.042 1.00 67.00 313 VAL A O 1
ATOM 2426 N N . GLY A 1 314 ? 7.316 -11.292 -29.217 1.00 68.25 314 GLY A N 1
ATOM 2427 C CA . GLY A 1 314 ? 7.495 -12.522 -28.440 1.00 68.25 314 GLY A CA 1
ATOM 2428 C C . GLY A 1 314 ? 7.101 -12.372 -26.967 1.00 68.25 314 GLY A C 1
ATOM 2429 O O . GLY A 1 314 ? 6.408 -13.232 -26.425 1.00 68.25 314 GLY A O 1
ATOM 2430 N N . MET A 1 315 ? 7.495 -11.269 -26.324 1.00 68.69 315 MET A N 1
ATOM 2431 C CA . MET A 1 315 ? 7.099 -10.961 -24.945 1.00 68.69 315 MET A CA 1
ATOM 2432 C C . MET A 1 315 ? 5.599 -10.710 -24.839 1.00 68.69 315 MET A C 1
ATOM 2434 O O . MET A 1 315 ? 4.961 -11.271 -23.954 1.00 68.69 315 MET A O 1
ATOM 2438 N N . ARG A 1 316 ? 5.025 -9.956 -25.783 1.00 72.56 316 ARG A N 1
ATOM 2439 C CA . ARG A 1 316 ? 3.583 -9.717 -25.836 1.00 72.56 316 ARG A CA 1
ATOM 2440 C C . ARG A 1 316 ? 2.800 -11.006 -26.048 1.00 72.56 316 ARG A C 1
ATOM 2442 O O . ARG A 1 316 ? 1.804 -11.225 -25.374 1.00 72.56 316 ARG A O 1
ATOM 2449 N N . ARG A 1 317 ? 3.271 -11.905 -26.918 1.00 75.50 317 ARG A N 1
ATOM 2450 C CA . ARG A 1 317 ? 2.671 -13.237 -27.086 1.00 75.50 317 ARG A CA 1
ATOM 2451 C C . ARG A 1 317 ? 2.662 -14.011 -25.767 1.00 75.50 317 ARG A C 1
ATOM 2453 O O . ARG A 1 317 ? 1.617 -14.514 -25.382 1.00 75.50 317 ARG A O 1
ATOM 2460 N N . ARG A 1 318 ? 3.788 -14.046 -25.045 1.00 74.38 318 ARG A N 1
ATOM 2461 C CA . ARG A 1 318 ? 3.866 -14.695 -23.724 1.00 74.38 318 ARG A CA 1
ATOM 2462 C C . ARG A 1 318 ? 2.962 -14.033 -22.688 1.00 74.38 318 ARG A C 1
ATOM 2464 O O . ARG A 1 318 ? 2.354 -14.737 -21.890 1.00 74.38 318 ARG A O 1
ATOM 2471 N N . PHE A 1 319 ? 2.869 -12.705 -22.692 1.00 76.62 319 PHE A N 1
ATOM 2472 C CA . PHE A 1 319 ? 1.930 -11.980 -21.841 1.00 76.62 319 PHE A CA 1
ATOM 2473 C C . PHE A 1 319 ? 0.492 -12.417 -22.134 1.00 76.62 319 PHE A C 1
ATOM 2475 O O . PHE A 1 319 ? -0.198 -12.821 -21.207 1.00 76.62 319 PHE A O 1
ATOM 2482 N N . LEU A 1 320 ? 0.078 -12.438 -23.405 1.00 77.00 320 LEU A N 1
ATOM 2483 C CA . LEU A 1 320 ? -1.260 -12.877 -23.821 1.00 77.00 320 LEU A CA 1
ATOM 2484 C C . LEU A 1 320 ? -1.540 -14.338 -23.426 1.00 77.00 320 LEU A C 1
ATOM 2486 O O . LEU A 1 320 ? -2.588 -14.620 -22.851 1.00 77.00 320 LEU A O 1
ATOM 2490 N N . GLU A 1 321 ? -0.583 -15.250 -23.637 1.00 76.69 321 GLU A N 1
ATOM 2491 C CA . GLU A 1 321 ? -0.676 -16.653 -23.191 1.00 76.69 321 GLU A CA 1
ATOM 2492 C C . GLU A 1 321 ? -0.875 -16.761 -21.670 1.00 76.69 321 GLU A C 1
ATOM 2494 O O . GLU A 1 321 ? -1.633 -17.598 -21.180 1.00 76.69 321 GLU A O 1
ATOM 2499 N N . LYS A 1 322 ? -0.194 -15.914 -20.889 1.00 73.19 322 LYS A N 1
ATOM 2500 C CA . LYS A 1 322 ? -0.333 -15.890 -19.427 1.00 73.19 322 LYS A CA 1
ATOM 2501 C C . LYS A 1 322 ? -1.598 -15.171 -18.968 1.00 73.19 322 LYS A C 1
ATOM 2503 O O . LYS A 1 322 ? -2.170 -15.574 -17.960 1.00 73.19 322 LYS A O 1
ATOM 2508 N N . GLN A 1 323 ? -2.075 -14.176 -19.706 1.00 71.00 323 GLN A N 1
ATOM 2509 C CA . GLN A 1 323 ? -3.305 -13.449 -19.403 1.00 71.00 323 GLN A CA 1
ATOM 2510 C C . GLN A 1 323 ? -4.512 -14.397 -19.359 1.00 71.00 323 GLN A C 1
ATOM 2512 O O . GLN A 1 323 ? -5.348 -14.282 -18.466 1.00 71.00 323 GLN A O 1
ATOM 2517 N N . GLU A 1 324 ? -4.568 -15.400 -20.241 1.00 68.06 324 GLU A N 1
ATOM 2518 C CA . GLU A 1 324 ? -5.599 -16.449 -20.186 1.00 68.06 324 GLU A CA 1
ATOM 2519 C C . GLU A 1 324 ? -5.542 -17.289 -18.904 1.00 68.06 324 GLU A C 1
ATOM 2521 O O . GLU A 1 324 ? -6.578 -17.678 -18.363 1.00 68.06 324 GLU A O 1
ATOM 2526 N N . VAL A 1 325 ? -4.342 -17.543 -18.378 1.00 67.75 325 VAL A N 1
ATOM 2527 C CA . VAL A 1 325 ? -4.169 -18.215 -17.083 1.00 67.75 325 VAL A CA 1
ATOM 2528 C C . VAL A 1 325 ? -4.672 -17.318 -15.954 1.00 67.75 325 VAL A C 1
ATOM 2530 O O . VAL A 1 325 ? -5.334 -17.811 -15.044 1.00 67.75 325 VAL A O 1
ATOM 2533 N N . PHE A 1 326 ? -4.421 -16.008 -16.030 1.00 67.69 326 PHE A N 1
ATOM 2534 C CA . PHE A 1 326 ? -4.828 -15.058 -14.995 1.00 67.69 326 PHE A CA 1
ATOM 2535 C C . PHE A 1 326 ? -6.329 -14.771 -14.957 1.00 67.69 326 PHE A C 1
ATOM 2537 O O . PHE A 1 326 ? -6.870 -14.578 -13.869 1.00 67.69 326 PHE A O 1
ATOM 2544 N N . LYS A 1 327 ? -7.033 -14.900 -16.090 1.00 69.44 327 LYS A N 1
ATOM 2545 C CA . LYS A 1 327 ? -8.507 -14.890 -16.119 1.00 69.44 327 LYS A CA 1
ATOM 2546 C C . LYS A 1 327 ? -9.121 -15.937 -15.183 1.00 69.44 327 LYS A C 1
ATOM 2548 O O . LYS A 1 327 ? -10.189 -15.701 -14.629 1.00 69.44 327 LYS A O 1
ATOM 2553 N N . LYS A 1 328 ? -8.441 -17.068 -14.941 1.00 67.69 328 LYS A N 1
ATOM 2554 C CA . LYS A 1 328 ? -8.901 -18.099 -13.989 1.00 67.69 328 LYS A CA 1
ATOM 2555 C C . LYS A 1 328 ? -8.871 -17.636 -12.530 1.00 67.69 328 LYS A C 1
ATOM 2557 O O . LYS A 1 328 ? -9.577 -18.210 -11.711 1.00 67.69 328 LYS A O 1
ATOM 2562 N N . PHE A 1 329 ? -8.075 -16.616 -12.210 1.00 66.56 329 PHE A N 1
ATOM 2563 C CA . PHE A 1 329 ? -8.020 -16.001 -10.882 1.00 66.56 329 PHE A CA 1
ATOM 2564 C C . PHE A 1 329 ? -8.984 -14.818 -10.735 1.00 66.56 329 PHE A C 1
ATOM 2566 O O . PHE A 1 329 ? -8.925 -14.132 -9.723 1.00 66.56 329 PHE A O 1
ATOM 2573 N N . ASN A 1 330 ? -9.853 -14.568 -11.726 1.00 72.19 330 ASN A N 1
ATOM 2574 C CA . ASN A 1 330 ? -10.736 -13.398 -11.777 1.00 72.19 330 ASN A CA 1
ATOM 2575 C C . ASN A 1 330 ? -9.982 -12.059 -11.631 1.00 72.19 330 ASN A C 1
ATOM 2577 O O . ASN A 1 330 ? -10.528 -11.079 -11.134 1.00 72.19 330 ASN A O 1
ATOM 2581 N N . LEU A 1 331 ? -8.714 -12.037 -12.054 1.00 75.25 331 LEU A N 1
ATOM 2582 C CA . LEU A 1 331 ? -7.878 -10.845 -12.078 1.00 75.25 331 LEU A CA 1
ATOM 2583 C C . LEU A 1 331 ? -7.773 -10.335 -13.512 1.00 75.25 331 LEU A C 1
ATOM 2585 O O . LEU A 1 331 ? -7.396 -11.080 -14.422 1.00 75.25 331 LEU A O 1
ATOM 2589 N N . GLU A 1 332 ? -8.063 -9.052 -13.699 1.00 81.75 332 GLU A N 1
ATOM 2590 C CA . GLU A 1 332 ? -7.767 -8.343 -14.936 1.00 81.75 332 GLU A CA 1
ATOM 2591 C C . GLU A 1 332 ? -6.386 -7.696 -14.832 1.00 81.75 332 GLU A C 1
ATOM 2593 O O . GLU A 1 332 ? -6.053 -7.041 -13.843 1.00 81.75 332 GLU A O 1
ATOM 2598 N N . ILE A 1 333 ? -5.556 -7.926 -15.849 1.00 87.12 333 ILE A N 1
ATOM 2599 C CA . ILE A 1 333 ? -4.206 -7.375 -15.911 1.00 87.12 333 ILE A CA 1
ATOM 2600 C C . ILE A 1 333 ? -4.113 -6.470 -17.125 1.00 87.12 333 ILE A C 1
ATOM 2602 O O . ILE A 1 333 ? -4.260 -6.926 -18.264 1.00 87.12 333 ILE A O 1
ATOM 2606 N N . ASN A 1 334 ? -3.815 -5.206 -16.852 1.00 87.94 334 ASN A N 1
ATOM 2607 C CA . ASN A 1 334 ? -3.678 -4.147 -17.829 1.00 87.94 334 ASN A CA 1
ATOM 2608 C C . ASN A 1 334 ? -2.248 -4.109 -18.381 1.00 87.94 334 ASN A C 1
ATOM 2610 O O . ASN A 1 334 ? -1.267 -4.113 -17.635 1.00 87.94 334 ASN A O 1
ATOM 2614 N N . GLU A 1 335 ? -2.121 -4.068 -19.703 1.00 86.44 335 GLU A N 1
ATOM 2615 C CA . GLU A 1 335 ? -0.839 -3.866 -20.382 1.00 86.44 335 GLU A CA 1
ATOM 2616 C C . GLU A 1 335 ? -0.577 -2.363 -20.518 1.00 86.44 335 GLU A C 1
ATOM 2618 O O . GLU A 1 335 ? -1.373 -1.667 -21.149 1.00 86.44 335 GLU A O 1
ATOM 2623 N N . ILE A 1 336 ? 0.540 -1.876 -19.966 1.00 86.81 336 ILE A N 1
ATOM 2624 C CA . ILE A 1 336 ? 1.010 -0.510 -20.221 1.00 86.81 336 ILE A CA 1
ATOM 2625 C C . ILE A 1 336 ? 1.572 -0.463 -21.643 1.00 86.81 336 ILE A C 1
ATOM 2627 O O . ILE A 1 336 ? 2.521 -1.180 -21.977 1.00 86.81 336 ILE A O 1
ATOM 2631 N N . LYS A 1 337 ? 0.978 0.376 -22.489 1.00 82.75 337 LYS A N 1
ATOM 2632 C CA . LYS A 1 337 ? 1.350 0.554 -23.898 1.00 82.75 337 LYS A CA 1
ATOM 2633 C C . LYS A 1 337 ? 2.548 1.476 -24.057 1.00 82.75 337 LYS A C 1
ATOM 2635 O O . LYS A 1 337 ? 3.275 1.362 -25.046 1.00 82.75 337 LYS A O 1
ATOM 2640 N N . THR A 1 338 ? 2.740 2.388 -23.111 1.00 83.12 338 THR A N 1
ATOM 2641 C CA . THR A 1 338 ? 3.868 3.313 -23.110 1.00 83.12 338 THR A CA 1
ATOM 2642 C C . THR A 1 338 ? 5.201 2.563 -23.075 1.00 83.12 338 THR A C 1
ATOM 2644 O O . THR A 1 338 ? 5.437 1.684 -22.246 1.00 83.12 338 THR A O 1
ATOM 2647 N N . VAL A 1 339 ? 6.101 2.933 -23.987 1.00 75.56 339 VAL A N 1
ATOM 2648 C CA . VAL A 1 339 ? 7.417 2.311 -24.152 1.00 75.56 339 VAL A CA 1
ATOM 2649 C C . VAL A 1 339 ? 8.484 3.185 -23.506 1.00 75.56 339 VAL A C 1
ATOM 2651 O O . VAL A 1 339 ? 8.734 4.297 -23.965 1.00 75.56 339 VAL A O 1
ATOM 2654 N N . VAL A 1 340 ? 9.162 2.665 -22.481 1.00 78.12 340 VAL A N 1
ATOM 2655 C CA . VAL A 1 340 ? 10.322 3.340 -21.881 1.00 78.12 340 VAL A CA 1
ATOM 2656 C C . VAL A 1 340 ? 11.565 3.082 -22.747 1.00 78.12 340 VAL A C 1
ATOM 2658 O O . VAL A 1 340 ? 11.953 1.919 -22.918 1.00 78.12 340 VAL A O 1
ATOM 2661 N N . PRO A 1 341 ? 12.207 4.123 -23.313 1.00 73.81 341 PRO A N 1
ATOM 2662 C CA . PRO A 1 341 ? 13.346 3.946 -24.208 1.00 73.81 341 PRO A CA 1
ATOM 2663 C C . PRO A 1 341 ? 14.588 3.442 -23.462 1.00 73.81 341 PRO A C 1
ATOM 2665 O O . PRO A 1 341 ? 14.813 3.747 -22.290 1.00 73.81 341 PRO A O 1
ATOM 2668 N N . LYS A 1 342 ? 15.446 2.691 -24.163 1.00 72.25 342 LYS A N 1
ATOM 2669 C CA . LYS A 1 342 ? 16.770 2.329 -23.642 1.00 72.25 342 LYS A CA 1
ATOM 2670 C C . LYS A 1 342 ? 17.687 3.551 -23.685 1.00 72.25 342 LYS A C 1
ATOM 2672 O O . LYS A 1 342 ? 17.766 4.224 -24.708 1.00 72.25 342 LYS A O 1
ATOM 2677 N N . ASN A 1 343 ? 18.447 3.772 -22.618 1.00 74.75 343 ASN A N 1
ATOM 2678 C CA . ASN A 1 343 ? 19.481 4.799 -22.573 1.00 74.75 343 ASN A CA 1
ATOM 2679 C C . ASN A 1 343 ? 20.745 4.231 -21.925 1.00 74.75 343 ASN A C 1
ATOM 2681 O O . ASN A 1 343 ? 20.682 3.700 -20.823 1.00 74.75 343 ASN A O 1
ATOM 2685 N N . SER A 1 344 ? 21.884 4.317 -22.610 1.00 74.00 344 SER A N 1
ATOM 2686 C CA . SER A 1 344 ? 23.165 3.784 -22.126 1.00 74.00 344 SER A CA 1
ATOM 2687 C C . SER A 1 344 ? 23.822 4.640 -21.042 1.00 74.00 344 SER A C 1
ATOM 2689 O O . SER A 1 344 ? 24.751 4.175 -20.392 1.00 74.00 344 SER A O 1
ATOM 2691 N N . TYR A 1 345 ? 23.377 5.885 -20.844 1.00 75.31 345 TYR A N 1
ATOM 2692 C CA . TYR A 1 345 ? 23.910 6.760 -19.797 1.00 75.31 345 TYR A CA 1
ATOM 2693 C C . TYR A 1 345 ? 23.342 6.446 -18.418 1.00 75.31 345 TYR A C 1
ATOM 2695 O O . TYR A 1 345 ? 23.939 6.872 -17.435 1.00 75.31 345 TYR A O 1
ATOM 2703 N N . ILE A 1 346 ? 22.223 5.715 -18.333 1.00 76.88 346 ILE A N 1
ATOM 2704 C CA . ILE A 1 346 ? 21.575 5.432 -17.052 1.00 76.88 346 ILE A CA 1
ATOM 2705 C C . ILE A 1 346 ? 22.523 4.685 -16.117 1.00 76.88 346 ILE A C 1
ATOM 2707 O O . ILE A 1 346 ? 22.748 5.149 -15.010 1.00 76.88 346 ILE A O 1
ATOM 2711 N N . ASP A 1 347 ? 23.172 3.621 -16.597 1.00 73.75 347 ASP A N 1
ATOM 2712 C CA . ASP A 1 347 ? 24.088 2.823 -15.784 1.00 73.75 347 ASP A CA 1
ATOM 2713 C C . ASP A 1 347 ? 25.230 3.698 -15.266 1.00 73.75 347 ASP A C 1
ATOM 2715 O O . ASP A 1 347 ? 25.511 3.700 -14.075 1.00 73.75 347 ASP A O 1
ATOM 2719 N N . LYS A 1 348 ? 25.825 4.520 -16.141 1.00 74.94 348 LYS A N 1
ATOM 2720 C CA . LYS A 1 348 ? 26.898 5.448 -15.767 1.00 74.94 348 LYS A CA 1
ATOM 2721 C C . LYS A 1 348 ? 26.458 6.434 -14.675 1.00 74.94 348 LYS A C 1
ATOM 2723 O O . LYS A 1 348 ? 27.177 6.606 -13.699 1.00 74.94 348 LYS A O 1
ATOM 2728 N N . LEU A 1 349 ? 25.295 7.061 -14.831 1.00 73.25 349 LEU A N 1
ATOM 2729 C CA . LEU A 1 349 ? 24.800 8.067 -13.887 1.00 73.25 349 LEU A CA 1
ATOM 2730 C C . LEU A 1 349 ? 24.391 7.450 -12.543 1.00 73.25 349 LEU A C 1
ATOM 2732 O O . LEU A 1 349 ? 24.581 8.074 -11.503 1.00 73.25 349 LEU A O 1
ATOM 2736 N N . LEU A 1 350 ? 23.898 6.207 -12.552 1.00 71.31 350 LEU A N 1
ATOM 2737 C CA . LEU A 1 350 ? 23.637 5.446 -11.329 1.00 71.31 350 LEU A CA 1
ATOM 2738 C C . LEU A 1 350 ? 24.922 5.185 -10.526 1.00 71.31 350 LEU A C 1
ATOM 2740 O O . LEU A 1 350 ? 24.877 5.198 -9.300 1.00 71.31 350 LEU A O 1
ATOM 2744 N N . TRP A 1 351 ? 26.067 4.994 -11.193 1.00 70.69 351 TRP A N 1
ATOM 2745 C CA . TRP A 1 351 ? 27.371 4.880 -10.524 1.00 70.69 351 TRP A CA 1
ATOM 2746 C C . TRP A 1 351 ? 27.882 6.212 -9.963 1.00 70.69 351 TRP A C 1
ATOM 2748 O O . TRP A 1 351 ? 28.558 6.219 -8.937 1.00 70.69 351 TRP A O 1
ATOM 2758 N N . GLU A 1 352 ? 27.572 7.330 -10.623 1.00 71.25 352 GLU A N 1
ATOM 2759 C CA . GLU A 1 352 ? 28.040 8.672 -10.242 1.00 71.25 352 GLU A CA 1
ATOM 2760 C C . GLU A 1 352 ? 27.214 9.301 -9.096 1.00 71.25 352 GLU A C 1
ATOM 2762 O O . GLU A 1 352 ? 27.589 10.360 -8.600 1.00 71.25 352 GLU A O 1
ATOM 2767 N N . LYS A 1 353 ? 26.138 8.636 -8.629 1.00 65.38 353 LYS A N 1
ATOM 2768 C CA . LYS A 1 353 ? 25.252 9.080 -7.526 1.00 65.38 353 LYS A CA 1
ATOM 2769 C C . LYS A 1 353 ? 24.674 10.497 -7.716 1.00 65.38 353 LYS A C 1
ATOM 2771 O O . LYS A 1 353 ? 24.321 11.176 -6.753 1.00 65.38 353 LYS A O 1
ATOM 2776 N N . GLU A 1 354 ? 24.564 10.950 -8.962 1.00 68.56 354 GLU A N 1
ATOM 2777 C CA . GLU A 1 354 ? 23.930 12.224 -9.305 1.00 68.56 354 GLU A CA 1
ATOM 2778 C C . GLU A 1 354 ? 22.398 12.105 -9.272 1.00 68.56 354 GLU A C 1
ATOM 2780 O O . GLU A 1 354 ? 21.839 11.019 -9.438 1.00 68.56 354 GLU A O 1
ATOM 2785 N N . ASP A 1 355 ? 21.692 13.232 -9.118 1.00 77.81 355 ASP A N 1
ATOM 2786 C CA . ASP A 1 355 ? 20.236 13.272 -9.292 1.00 77.81 355 ASP A CA 1
ATOM 2787 C C . ASP A 1 355 ? 19.871 13.033 -10.762 1.00 77.81 355 ASP A C 1
ATOM 2789 O O . ASP A 1 355 ? 19.766 13.947 -11.590 1.00 77.81 355 ASP A O 1
ATOM 2793 N N . ILE A 1 356 ? 19.676 11.757 -11.084 1.00 83.31 356 ILE A N 1
ATOM 2794 C CA . ILE A 1 356 ? 19.412 11.292 -12.438 1.00 83.31 356 ILE A CA 1
ATOM 2795 C C . ILE A 1 356 ? 18.140 11.912 -13.018 1.00 83.31 356 ILE A C 1
ATOM 2797 O O . ILE A 1 356 ? 18.092 12.144 -14.223 1.00 83.31 356 ILE A O 1
ATOM 2801 N N . PHE A 1 357 ? 17.144 12.242 -12.188 1.00 85.88 357 PHE A N 1
ATOM 2802 C CA . PHE A 1 357 ? 15.827 12.731 -12.616 1.00 85.88 357 PHE A CA 1
ATOM 2803 C C . PHE A 1 357 ? 15.841 14.150 -13.191 1.00 85.88 357 PHE A C 1
ATOM 2805 O O . PHE A 1 357 ? 14.898 14.538 -13.887 1.00 85.88 357 PHE A O 1
ATOM 2812 N N . ASN A 1 358 ? 16.913 14.901 -12.935 1.00 83.44 358 ASN A N 1
ATOM 2813 C CA . ASN A 1 358 ? 17.153 16.231 -13.489 1.00 83.44 358 ASN A CA 1
ATOM 2814 C C . ASN A 1 358 ? 18.210 16.224 -14.613 1.00 83.44 358 ASN A C 1
ATOM 2816 O O . ASN A 1 358 ? 18.566 17.273 -15.154 1.00 83.44 358 ASN A O 1
ATOM 2820 N N . CYS A 1 359 ? 18.696 15.046 -15.021 1.00 84.56 359 CYS A N 1
ATOM 2821 C CA . CYS A 1 359 ? 19.696 14.925 -16.073 1.00 84.56 359 CYS A CA 1
ATOM 2822 C C . CYS A 1 359 ? 19.080 15.054 -17.477 1.00 84.56 359 CYS A C 1
ATOM 2824 O O . CYS A 1 359 ? 18.326 14.192 -17.937 1.00 84.56 359 CYS A O 1
ATOM 2826 N N . ASN A 1 360 ? 19.506 16.074 -18.231 1.00 85.19 360 ASN A N 1
ATOM 2827 C CA . ASN A 1 360 ? 19.066 16.310 -19.614 1.00 85.19 360 ASN A CA 1
ATOM 2828 C C . ASN A 1 360 ? 19.280 15.109 -20.552 1.00 85.19 360 ASN A C 1
ATOM 2830 O O . ASN A 1 360 ? 18.519 14.929 -21.503 1.00 85.19 360 ASN A O 1
ATOM 2834 N N . LYS A 1 361 ? 20.293 14.267 -20.296 1.00 85.50 361 LYS A N 1
ATOM 2835 C CA . LYS A 1 361 ? 20.582 13.070 -21.109 1.00 85.50 361 LYS A CA 1
ATOM 2836 C C . LYS A 1 361 ? 19.559 11.949 -20.922 1.00 85.50 361 LYS A C 1
ATOM 2838 O O . LYS A 1 361 ? 19.515 11.041 -21.746 1.00 85.50 361 LYS A O 1
ATOM 2843 N N . LEU A 1 362 ? 18.762 12.002 -19.856 1.00 86.12 362 LEU A N 1
ATOM 2844 C CA . LEU A 1 362 ? 17.761 10.996 -19.503 1.00 86.12 362 LEU A CA 1
ATOM 2845 C C . LEU A 1 362 ? 16.319 11.508 -19.662 1.00 86.12 362 LEU A C 1
ATOM 2847 O O . LEU A 1 362 ? 15.380 10.781 -19.343 1.00 86.12 362 LEU A O 1
ATOM 2851 N N . LYS A 1 363 ? 16.124 12.726 -20.190 1.00 87.88 363 LYS A N 1
ATOM 2852 C CA . LYS A 1 363 ? 14.804 13.370 -20.309 1.00 87.88 363 LYS A CA 1
ATOM 2853 C C . LYS A 1 363 ? 13.748 12.479 -20.979 1.00 87.88 363 LYS A C 1
ATOM 2855 O O . LYS A 1 363 ? 12.621 12.419 -20.504 1.00 87.88 363 LYS A O 1
ATOM 2860 N N . ASP A 1 364 ? 14.126 11.733 -22.020 1.00 85.44 364 ASP A N 1
ATOM 2861 C CA . ASP A 1 364 ? 13.194 10.900 -22.789 1.00 85.44 364 ASP A CA 1
ATOM 2862 C C . ASP A 1 364 ? 12.711 9.685 -21.976 1.00 85.44 364 ASP A C 1
ATOM 2864 O O . ASP A 1 364 ? 11.579 9.236 -22.142 1.00 85.44 364 ASP A O 1
ATOM 2868 N N . ILE A 1 365 ? 13.542 9.173 -21.054 1.00 86.69 365 ILE A N 1
ATOM 2869 C CA . ILE A 1 365 ? 13.141 8.110 -20.122 1.00 86.69 365 ILE A CA 1
ATOM 2870 C C . ILE A 1 365 ? 12.090 8.638 -19.152 1.00 86.69 365 ILE A C 1
ATOM 2872 O O . ILE A 1 365 ? 11.064 7.992 -18.954 1.00 86.69 365 ILE A O 1
ATOM 2876 N N . PHE A 1 366 ? 12.334 9.794 -18.536 1.00 89.19 366 PHE A N 1
ATOM 2877 C CA . PHE A 1 366 ? 11.413 10.317 -17.526 1.00 89.19 366 PHE A CA 1
ATOM 2878 C C . PHE A 1 366 ? 10.124 10.844 -18.139 1.00 89.19 366 PHE A C 1
ATOM 2880 O O . PHE A 1 366 ? 9.068 10.611 -17.564 1.00 89.19 366 PHE A O 1
ATOM 2887 N N . PHE A 1 367 ? 10.183 11.417 -19.343 1.00 90.31 367 PHE A N 1
ATOM 2888 C CA . PHE A 1 367 ? 8.986 11.710 -20.123 1.00 90.31 367 PHE A CA 1
ATOM 2889 C C . PHE A 1 367 ? 8.159 10.441 -20.379 1.00 90.31 367 PHE A C 1
ATOM 2891 O O . PHE A 1 367 ? 6.948 10.445 -20.185 1.00 90.31 367 PHE A O 1
ATOM 2898 N N . ALA A 1 368 ? 8.798 9.315 -20.721 1.00 88.94 368 ALA A N 1
ATOM 2899 C CA . ALA A 1 368 ? 8.077 8.053 -20.864 1.00 88.94 368 ALA A CA 1
ATOM 2900 C C . ALA A 1 368 ? 7.424 7.596 -19.545 1.00 88.94 368 ALA A C 1
ATOM 2902 O O . ALA A 1 368 ? 6.292 7.130 -19.569 1.00 88.94 368 ALA A O 1
ATOM 2903 N N . TYR A 1 369 ? 8.068 7.763 -18.385 1.00 92.31 369 TYR A N 1
ATOM 2904 C CA . TYR A 1 369 ? 7.426 7.460 -17.095 1.00 92.31 369 TYR A CA 1
ATOM 2905 C C . TYR A 1 369 ? 6.275 8.415 -16.744 1.00 92.31 369 TYR A C 1
ATOM 2907 O O . TYR A 1 369 ? 5.308 7.986 -16.116 1.00 92.31 369 TYR A O 1
ATOM 2915 N N . GLU A 1 370 ? 6.335 9.679 -17.165 1.00 94.12 370 GLU A N 1
ATOM 2916 C CA . GLU A 1 370 ? 5.199 10.604 -17.068 1.00 94.12 370 GLU A CA 1
ATOM 2917 C C . GLU A 1 370 ? 4.010 10.112 -17.908 1.00 94.12 370 GLU A C 1
ATOM 2919 O O . GLU A 1 370 ? 2.879 10.112 -17.421 1.00 94.12 370 GLU A O 1
ATOM 2924 N N . GLU A 1 371 ? 4.255 9.610 -19.122 1.00 91.75 371 GLU A N 1
ATOM 2925 C CA . GLU A 1 371 ? 3.221 8.983 -19.957 1.00 91.75 371 GLU A CA 1
ATOM 2926 C C . GLU A 1 371 ? 2.680 7.678 -19.341 1.00 91.75 371 GLU A C 1
ATOM 2928 O O . GLU A 1 371 ? 1.465 7.487 -19.313 1.00 91.75 371 GLU A O 1
ATOM 2933 N N . VAL A 1 372 ? 3.534 6.838 -18.735 1.00 91.62 372 VAL A N 1
ATOM 2934 C CA . VAL A 1 372 ? 3.091 5.656 -17.961 1.00 91.62 372 VAL A CA 1
ATOM 2935 C C . VAL A 1 372 ? 2.133 6.072 -16.840 1.00 91.62 372 VAL A C 1
ATOM 2937 O O . VAL A 1 372 ? 1.083 5.463 -16.655 1.00 91.62 372 VAL A O 1
ATOM 2940 N N . VAL A 1 373 ? 2.462 7.127 -16.090 1.00 94.69 373 VAL A N 1
ATOM 2941 C CA . VAL A 1 373 ? 1.604 7.638 -15.010 1.00 94.69 373 VAL A CA 1
ATOM 2942 C C . VAL A 1 373 ? 0.278 8.173 -15.545 1.00 94.69 373 VAL A C 1
ATOM 2944 O O . VAL A 1 373 ? -0.759 7.941 -14.920 1.00 94.69 373 VAL A O 1
ATOM 2947 N N . LYS A 1 374 ? 0.279 8.861 -16.693 1.00 92.50 374 LYS A N 1
ATOM 2948 C CA . LYS A 1 374 ? -0.963 9.307 -17.342 1.00 92.50 374 LYS A CA 1
ATOM 2949 C C . LYS A 1 374 ? -1.834 8.119 -17.740 1.00 92.50 374 LYS A C 1
ATOM 2951 O O . LYS A 1 374 ? -3.023 8.121 -17.433 1.00 92.50 374 LYS A O 1
ATOM 2956 N N . GLU A 1 375 ? -1.236 7.098 -18.345 1.00 90.75 375 GLU A N 1
ATOM 2957 C CA . GLU A 1 375 ? -1.924 5.878 -18.768 1.00 90.75 375 GLU A CA 1
ATOM 2958 C C . GLU A 1 375 ? -2.567 5.132 -17.586 1.00 90.75 375 GLU A C 1
ATOM 2960 O O . GLU A 1 375 ? -3.734 4.745 -17.667 1.00 90.75 375 GLU A O 1
ATOM 2965 N N . CYS A 1 376 ? -1.845 4.986 -16.471 1.00 89.81 376 CYS A N 1
ATOM 2966 C CA . CYS A 1 376 ? -2.319 4.230 -15.311 1.00 89.81 376 CYS A CA 1
ATOM 2967 C C . CYS A 1 376 ? -3.279 5.010 -14.400 1.00 89.81 376 CYS A C 1
ATOM 2969 O O . CYS A 1 376 ? -4.134 4.414 -13.744 1.00 89.81 376 CYS A O 1
ATOM 2971 N N . PHE A 1 377 ? -3.101 6.332 -14.278 1.00 88.31 377 PHE A N 1
ATOM 2972 C CA . PHE A 1 377 ? -3.681 7.092 -13.165 1.00 88.31 377 PHE A CA 1
ATOM 2973 C C . PHE A 1 377 ? -4.470 8.341 -13.569 1.00 88.31 377 PHE A C 1
ATOM 2975 O O . PHE A 1 377 ? -5.025 8.989 -12.679 1.00 88.31 377 PHE A O 1
ATOM 2982 N N . CYS A 1 378 ? -4.519 8.729 -14.848 1.00 79.25 378 CYS A N 1
ATOM 2983 C CA . CYS A 1 378 ? -5.265 9.910 -15.319 1.00 79.25 378 CYS A CA 1
ATOM 2984 C C . CYS A 1 378 ? -6.530 9.597 -16.130 1.00 79.25 378 CYS A C 1
ATOM 2986 O O . CYS A 1 378 ? -7.190 10.551 -16.539 1.00 79.25 378 CYS A O 1
ATOM 2988 N N . ASN A 1 379 ? -6.852 8.320 -16.344 1.00 57.41 379 ASN A N 1
ATOM 2989 C CA . ASN A 1 379 ? -8.032 7.884 -17.094 1.00 57.41 379 ASN A CA 1
ATOM 2990 C C . ASN A 1 379 ? -9.256 7.666 -16.206 1.00 57.41 379 ASN A C 1
ATOM 2992 O O . ASN A 1 379 ? -9.071 7.198 -15.057 1.00 57.41 379 ASN A O 1
#

InterPro domains:
  IPR025669 AAA domain [PF13614] (124-289)
  IPR027417 P-loop containing nucleoside triphosphate hydrolase [G3DSA:3.40.50.300] (120-348)
  IPR027417 P-loop containing nucleoside triphosphate hydrolase [SSF52540] (124-375)
  IPR050678 DNA Partitioning ATPase [PTHR13696] (114-357)

Secondary structure (DSSP, 8-state):
-PPP-PPPHHHHHHHHHTTTTB-S-TTT--B-EEE-SSTT-EEE-EEEEESS-SSTTSTT--TT--HHHHTSGGGEEEEEHHHHHHHHH-TTTS-HHHHHHHHHHHHHHT-GGGGS---S---EEEEE--SSTTS-HHHHHHHHHHHHHHHH---EEEEE-STT-HHHHHTT--GGGGGTSPB---SSS-----EE-SS-TTEEEE-HHHHHHHHHHHHHHHSS--HHHHHHHHHHHHT-SEEEEE-TTSSSSHHHHHHHHH-SEEEEEE-SSHHHHHHHHHHHHHHTT-SS--EEEEEE-SS---S-HHHHHHHHHHHHHHHHHHHTTT--EEEP-PPPPP-THHHHHHHHT--GGG-GGGHHHHHHHHHHHHHHH--